Protein AF-A0A918PVJ3-F1 (afdb_monomer_lite)

Sequence (514 aa):
MATSGGFSNPCPDQPMTHAAVVALRDAGLLREECTYVVSDWTQGTTLPGPNLVELHAVAGNRLSMEAKVTTPSDQVAWVGQYDIDQGAVGTMQELRDNLGNVVRDAGDGVSVGAFPWGAANFTNNRITDSALTGWPAMTGTVNNNLIDRAAVDLSGAWTEFSGNVIQAAAAASAGPTVTLAGGSGARSFTGNTVRDGAGYRDNAGGTGTRTITDNEIVDGFFIDIQATTSGAIVFDGNRFHGAAVGTSLANSGPGARTIIRSIIQSANNSGFSGLGFSSGAAVTFTGAIFQGGRVQQGGPATLATLSITNSIIGCVINQPSTATGGSVGISGSHLYATNTAITQNGPGGISISNSLVGANIANSIGTARTLAIVASTIGVGQISQNRSASAGTGTDTIQNTRTEGGAVALVLAGTVDPGMNQLIMDRCNLSSGHTVSLTDPAGATILQRTEINSGATVTGTGTGAVINCRFSAGCTVALGSFSHTSLVIEGAFNKGLTASNTNRLCNKGFDDTI

Structure (mmCIF, N/CA/C/O backbone):
data_AF-A0A918PVJ3-F1
#
_entry.id   AF-A0A918PVJ3-F1
#
loop_
_atom_site.group_PDB
_atom_site.id
_atom_site.type_symbol
_atom_site.label_atom_id
_atom_site.label_alt_id
_atom_site.label_comp_id
_atom_site.label_asym_id
_atom_site.label_entity_id
_atom_site.label_seq_id
_atom_site.pdbx_PDB_ins_code
_atom_site.Cartn_x
_atom_site.Cartn_y
_atom_site.Cartn_z
_atom_site.occupancy
_atom_site.B_iso_or_equiv
_atom_site.auth_seq_id
_atom_site.auth_comp_id
_atom_site.auth_asym_id
_atom_site.auth_atom_id
_atom_site.pdbx_PDB_model_num
ATOM 1 N N . MET A 1 1 ? 41.735 -18.477 -77.382 1.00 47.56 1 MET A N 1
ATOM 2 C CA . MET A 1 1 ? 41.895 -19.044 -76.025 1.00 47.56 1 MET A CA 1
ATOM 3 C C . MET A 1 1 ? 40.843 -18.394 -75.150 1.00 47.56 1 MET A C 1
ATOM 5 O O . MET A 1 1 ? 40.812 -17.172 -75.124 1.00 47.56 1 MET A O 1
ATOM 9 N N . ALA A 1 2 ? 39.967 -19.158 -74.498 1.00 48.66 2 ALA A N 1
ATOM 10 C CA . ALA A 1 2 ? 39.096 -18.593 -73.470 1.00 48.66 2 ALA A CA 1
ATOM 11 C C . ALA A 1 2 ? 39.915 -18.499 -72.178 1.00 48.66 2 ALA A C 1
ATOM 13 O O . ALA A 1 2 ? 40.255 -19.522 -71.588 1.00 48.66 2 ALA A O 1
ATOM 14 N N . THR A 1 3 ? 40.298 -17.289 -71.776 1.00 50.44 3 THR A N 1
ATOM 15 C CA . THR A 1 3 ? 40.972 -17.066 -70.495 1.00 50.44 3 THR A CA 1
ATOM 16 C C . THR A 1 3 ? 39.952 -17.231 -69.378 1.00 50.44 3 THR A C 1
ATOM 18 O O . THR A 1 3 ? 39.259 -16.278 -69.027 1.00 50.44 3 THR A O 1
ATOM 21 N N . SER A 1 4 ? 39.869 -18.434 -68.807 1.00 53.75 4 SER A N 1
ATOM 22 C CA . SER A 1 4 ? 39.092 -18.739 -67.599 1.00 53.75 4 SER A CA 1
ATOM 23 C C . SER A 1 4 ? 39.748 -18.142 -66.345 1.00 53.75 4 SER A C 1
ATOM 25 O O . SER A 1 4 ? 39.983 -18.834 -65.355 1.00 53.75 4 SER A O 1
ATOM 27 N N . GLY A 1 5 ? 40.084 -16.851 -66.406 1.00 49.53 5 GLY A N 1
ATOM 28 C CA . GLY A 1 5 ? 40.411 -16.052 -65.238 1.00 49.53 5 GLY A CA 1
ATOM 29 C C . GLY A 1 5 ? 39.131 -15.882 -64.439 1.00 49.53 5 GLY A C 1
ATOM 30 O O . GLY A 1 5 ? 38.302 -15.038 -64.772 1.00 49.53 5 GLY A O 1
ATOM 31 N N . GLY A 1 6 ? 38.952 -16.729 -63.426 1.00 54.16 6 GLY A N 1
ATOM 32 C CA . GLY A 1 6 ? 37.861 -16.628 -62.466 1.00 54.16 6 GLY A CA 1
ATOM 33 C C . GLY A 1 6 ? 38.056 -15.403 -61.583 1.00 54.16 6 GLY A C 1
ATOM 34 O O . GLY A 1 6 ? 38.466 -15.532 -60.435 1.00 54.16 6 GLY A O 1
ATOM 35 N N . PHE A 1 7 ? 37.801 -14.217 -62.134 1.00 54.94 7 PHE A N 1
ATOM 36 C CA . PHE A 1 7 ? 37.770 -12.974 -61.380 1.00 54.94 7 PHE A CA 1
ATOM 37 C C . PHE A 1 7 ? 36.564 -13.017 -60.441 1.00 54.94 7 PHE A C 1
ATOM 39 O O . PHE A 1 7 ? 35.450 -12.653 -60.819 1.00 54.94 7 PHE A O 1
ATOM 46 N N . SER A 1 8 ? 36.793 -13.484 -59.214 1.00 59.34 8 SER A N 1
ATOM 47 C CA . SER A 1 8 ? 35.873 -13.324 -58.093 1.00 59.34 8 SER A CA 1
ATOM 48 C C . SER A 1 8 ? 35.725 -11.830 -57.810 1.00 59.34 8 SER A C 1
ATOM 50 O O . SER A 1 8 ? 36.502 -11.253 -57.050 1.00 59.34 8 SER A O 1
ATOM 52 N N . ASN A 1 9 ? 34.778 -11.196 -58.499 1.00 68.31 9 ASN A N 1
ATOM 53 C CA . ASN A 1 9 ? 34.458 -9.784 -58.350 1.00 68.31 9 ASN A CA 1
ATOM 54 C C . ASN A 1 9 ? 34.084 -9.544 -56.873 1.00 68.31 9 ASN A C 1
ATOM 56 O O . ASN A 1 9 ? 33.091 -10.125 -56.431 1.00 68.31 9 ASN A O 1
ATOM 60 N N . PRO A 1 10 ? 34.869 -8.793 -56.082 1.00 80.31 10 PRO A N 1
ATOM 61 C CA . PRO A 1 10 ? 34.687 -8.738 -54.632 1.00 80.31 10 PRO A CA 1
ATOM 62 C C . PRO A 1 10 ? 33.363 -8.065 -54.238 1.00 80.31 10 PRO A C 1
ATOM 64 O O . PRO A 1 10 ? 32.716 -7.410 -55.063 1.00 80.31 10 PRO A O 1
ATOM 67 N N . CYS A 1 11 ? 32.952 -8.232 -52.977 1.00 89.88 11 CYS A N 1
ATOM 68 C CA . CYS A 1 11 ? 31.910 -7.387 -52.386 1.00 89.88 11 CYS A CA 1
ATOM 69 C C . CYS A 1 11 ? 32.391 -5.920 -52.314 1.00 89.88 11 CYS A C 1
ATOM 71 O O . CYS A 1 11 ? 33.602 -5.690 -52.283 1.00 89.88 11 CYS A O 1
ATOM 73 N N . PRO A 1 12 ? 31.478 -4.931 -52.283 1.00 88.62 12 PRO A N 1
ATOM 74 C CA . PRO A 1 12 ? 31.839 -3.526 -52.087 1.00 88.62 12 PRO A CA 1
ATOM 75 C C . PRO A 1 12 ? 32.559 -3.277 -50.753 1.00 88.62 12 PRO A C 1
ATOM 77 O O . PRO A 1 12 ? 32.285 -3.959 -49.764 1.00 88.62 12 PRO A O 1
ATOM 80 N N . ASP A 1 13 ? 33.428 -2.265 -50.721 1.00 86.00 13 ASP A N 1
ATOM 81 C CA . ASP A 1 13 ? 34.108 -1.818 -49.500 1.00 86.00 13 ASP A CA 1
ATOM 82 C C . ASP A 1 13 ? 33.109 -1.288 -48.447 1.00 86.00 13 ASP A C 1
ATOM 84 O O . ASP A 1 13 ? 32.047 -0.758 -48.782 1.00 86.00 13 ASP A O 1
ATOM 88 N N . GLN A 1 14 ? 33.452 -1.422 -47.162 1.00 86.75 14 GLN A N 1
ATOM 89 C CA . GLN A 1 14 ? 32.601 -1.078 -46.012 1.00 86.75 14 GLN A CA 1
ATOM 90 C C . GLN A 1 14 ? 33.382 -0.284 -44.944 1.00 86.75 14 GLN A C 1
ATOM 92 O O . GLN A 1 14 ? 34.602 -0.450 -44.851 1.00 86.75 14 GLN A O 1
ATOM 97 N N . PRO A 1 15 ? 32.708 0.494 -44.069 1.00 93.19 15 PRO A N 1
ATOM 98 C CA . PRO A 1 15 ? 31.275 0.827 -44.069 1.00 93.19 15 PRO A CA 1
ATOM 99 C C . PRO A 1 15 ? 30.930 1.953 -45.063 1.00 93.19 15 PRO A C 1
ATOM 101 O O . PRO A 1 15 ? 31.822 2.579 -45.633 1.00 93.19 15 PRO A O 1
ATOM 104 N N . MET A 1 16 ? 29.636 2.216 -45.278 1.00 94.31 16 MET A N 1
ATOM 105 C CA . MET A 1 16 ? 29.158 3.236 -46.224 1.00 94.31 16 MET A CA 1
ATOM 106 C C . MET A 1 16 ? 27.926 4.006 -45.713 1.00 94.31 16 MET A C 1
ATOM 108 O O . MET A 1 16 ? 27.322 3.646 -44.705 1.00 94.31 16 MET A O 1
ATOM 112 N N . THR A 1 17 ? 27.567 5.093 -46.401 1.00 95.00 17 THR A N 1
ATOM 113 C CA . THR A 1 17 ? 26.410 5.938 -46.062 1.00 95.00 17 THR A CA 1
ATOM 114 C C . THR A 1 17 ? 25.107 5.407 -46.654 1.00 95.00 17 THR A C 1
ATOM 116 O O . THR A 1 17 ? 25.103 4.751 -47.701 1.00 95.00 17 THR A O 1
ATOM 119 N N . HIS A 1 18 ? 23.985 5.765 -46.025 1.00 94.44 18 HIS A N 1
ATOM 120 C CA . HIS A 1 18 ? 22.623 5.432 -46.467 1.00 94.44 18 HIS A CA 1
ATOM 121 C C . HIS A 1 18 ? 22.395 5.632 -47.980 1.00 94.44 18 HIS A C 1
ATOM 123 O O . HIS A 1 18 ? 22.065 4.687 -48.701 1.00 94.44 18 HIS A O 1
ATOM 129 N N . ALA A 1 19 ? 22.669 6.836 -48.495 1.00 95.12 19 ALA A N 1
ATOM 130 C CA . ALA A 1 19 ? 22.424 7.178 -49.899 1.00 95.12 19 ALA A CA 1
ATOM 131 C C . ALA A 1 19 ? 23.274 6.367 -50.902 1.00 95.12 19 ALA A C 1
ATOM 133 O O . ALA A 1 19 ? 22.859 6.178 -52.047 1.00 95.12 19 ALA A O 1
ATOM 134 N N . ALA A 1 20 ? 24.444 5.861 -50.491 1.00 95.75 20 ALA A N 1
ATOM 135 C CA . ALA A 1 20 ? 25.276 5.000 -51.333 1.00 95.75 20 ALA A CA 1
ATOM 136 C C . ALA A 1 20 ? 24.673 3.591 -51.478 1.00 95.75 20 ALA A C 1
ATOM 138 O O . ALA A 1 20 ? 24.651 3.042 -52.581 1.00 95.75 20 ALA A O 1
ATOM 139 N N . VAL A 1 21 ? 24.113 3.040 -50.392 1.00 96.56 21 VAL A N 1
ATOM 140 C CA . VAL A 1 21 ? 23.379 1.762 -50.409 1.00 96.56 21 VAL A CA 1
ATOM 141 C C . VAL A 1 21 ? 22.148 1.859 -51.321 1.00 96.56 21 VAL A C 1
ATOM 143 O O . VAL A 1 21 ? 21.906 0.963 -52.133 1.00 96.56 21 VAL A O 1
ATOM 146 N N . VAL A 1 22 ? 21.409 2.972 -51.250 1.00 95.94 22 VAL A N 1
ATOM 147 C CA . VAL A 1 22 ? 20.231 3.225 -52.100 1.00 95.94 22 VAL A CA 1
ATOM 148 C C . VAL A 1 22 ? 20.607 3.349 -53.582 1.00 95.94 22 VAL A C 1
ATOM 150 O O . VAL A 1 22 ? 19.980 2.710 -54.423 1.00 95.94 22 VAL A O 1
ATOM 153 N N . ALA A 1 23 ? 21.672 4.077 -53.934 1.00 95.94 23 ALA A N 1
ATOM 154 C CA . ALA A 1 23 ? 22.094 4.198 -55.334 1.00 95.94 23 ALA A CA 1
ATOM 155 C C . ALA A 1 23 ? 22.509 2.847 -55.963 1.00 95.94 23 ALA A C 1
ATOM 157 O O . ALA A 1 23 ? 22.231 2.603 -57.139 1.00 95.94 23 ALA A O 1
ATOM 158 N N . LEU A 1 24 ? 23.129 1.947 -55.185 1.00 96.50 24 LEU A N 1
ATOM 159 C CA . LEU A 1 24 ? 23.439 0.577 -55.622 1.00 96.50 24 LEU A CA 1
ATOM 160 C C . LEU A 1 24 ? 22.172 -0.262 -55.847 1.00 96.50 24 LEU A C 1
ATOM 162 O O . LEU A 1 24 ? 22.101 -1.022 -56.815 1.00 96.50 24 LEU A O 1
ATOM 166 N N . ARG A 1 25 ? 21.169 -0.107 -54.975 1.00 96.69 25 ARG A N 1
ATOM 167 C CA . ARG A 1 25 ? 19.861 -0.763 -55.085 1.00 96.69 25 ARG A CA 1
ATOM 168 C C . ARG A 1 25 ? 19.100 -0.321 -56.329 1.00 96.69 25 ARG A C 1
ATOM 170 O O . ARG A 1 25 ? 18.636 -1.165 -57.093 1.00 96.69 25 ARG A O 1
ATOM 177 N N . ASP A 1 26 ? 18.992 0.983 -56.541 1.00 94.38 26 ASP A N 1
ATOM 178 C CA . ASP A 1 26 ? 18.136 1.560 -57.579 1.00 94.38 26 ASP A CA 1
ATOM 179 C C . ASP A 1 26 ? 18.730 1.362 -58.989 1.00 94.38 26 ASP A C 1
ATOM 181 O O . ASP A 1 26 ? 17.994 1.256 -59.970 1.00 94.38 26 ASP A O 1
ATOM 185 N N . ALA A 1 27 ? 20.057 1.204 -59.090 1.00 95.50 27 ALA A N 1
ATOM 186 C CA . ALA A 1 27 ? 20.744 0.746 -60.300 1.00 95.50 27 ALA A CA 1
ATOM 187 C C . ALA A 1 27 ? 20.643 -0.780 -60.545 1.00 95.50 27 ALA A C 1
ATOM 189 O O . ALA A 1 27 ? 21.038 -1.249 -61.613 1.00 95.50 27 ALA A O 1
ATOM 190 N N . GLY A 1 28 ? 20.134 -1.559 -59.581 1.00 92.88 28 GLY A N 1
ATOM 191 C CA . GLY A 1 28 ? 19.993 -3.016 -59.672 1.00 92.88 28 GLY A CA 1
ATOM 192 C C . GLY A 1 28 ? 21.291 -3.806 -59.458 1.00 92.88 28 GLY A C 1
ATOM 193 O O . GLY A 1 28 ? 21.469 -4.849 -60.086 1.00 92.88 28 GLY A O 1
ATOM 194 N N . LEU A 1 29 ? 22.210 -3.303 -58.621 1.00 95.56 29 LEU A N 1
ATOM 195 C CA . LEU A 1 29 ? 23.592 -3.793 -58.488 1.00 95.56 29 LEU A CA 1
ATOM 196 C C . LEU A 1 29 ? 23.938 -4.415 -57.115 1.00 95.56 29 LEU A C 1
ATOM 198 O O . LEU A 1 29 ? 25.117 -4.654 -56.837 1.00 95.56 29 LEU A O 1
ATOM 202 N N . LEU A 1 30 ? 22.952 -4.684 -56.250 1.00 96.19 30 LEU A N 1
ATOM 203 C CA . LEU A 1 30 ? 23.172 -5.423 -54.995 1.00 96.19 30 LEU A CA 1
ATOM 204 C C . LEU A 1 30 ? 23.485 -6.907 -55.249 1.00 96.19 30 LEU A C 1
ATOM 206 O O . LEU A 1 30 ? 23.216 -7.439 -56.329 1.00 96.19 30 LEU A O 1
ATOM 210 N N . ARG A 1 31 ? 24.028 -7.593 -54.236 1.00 95.62 31 ARG A N 1
ATOM 211 C CA . ARG A 1 31 ? 24.326 -9.029 -54.294 1.00 95.62 31 ARG A CA 1
ATOM 212 C C . ARG A 1 31 ? 23.986 -9.754 -53.001 1.00 95.62 31 ARG A C 1
ATOM 214 O O . ARG A 1 31 ? 24.263 -9.254 -51.915 1.00 95.62 31 ARG A O 1
ATOM 221 N N . GLU A 1 32 ? 23.416 -10.944 -53.142 1.00 95.31 32 GLU A N 1
ATOM 222 C CA . GLU A 1 32 ? 22.841 -11.735 -52.048 1.00 95.31 32 GLU A CA 1
ATOM 223 C C . GLU A 1 32 ? 23.915 -12.407 -51.169 1.00 95.31 32 GLU A C 1
ATOM 225 O O . GLU A 1 32 ? 23.662 -12.690 -50.002 1.00 95.31 32 GLU A O 1
ATOM 230 N N . GLU A 1 33 ? 25.139 -12.601 -51.680 1.00 93.06 33 GLU A N 1
ATOM 231 C CA . GLU A 1 33 ? 26.275 -13.119 -50.906 1.00 93.06 33 GLU A CA 1
ATOM 232 C C . GLU A 1 33 ? 27.005 -12.064 -50.047 1.00 93.06 33 GLU A C 1
ATOM 234 O O . GLU A 1 33 ? 27.923 -12.415 -49.305 1.00 93.06 33 GLU A O 1
ATOM 239 N N . CYS A 1 34 ? 26.623 -10.783 -50.140 1.00 94.19 34 CYS A N 1
ATOM 240 C CA . CYS A 1 34 ? 27.297 -9.672 -49.464 1.00 94.19 34 CYS A CA 1
ATOM 241 C C . CYS A 1 34 ? 26.453 -9.064 -48.326 1.00 94.19 34 CYS A C 1
ATOM 243 O O . CYS A 1 34 ? 25.242 -8.866 -48.437 1.00 94.19 34 CYS A O 1
ATOM 245 N N . THR A 1 35 ? 27.131 -8.688 -47.242 1.00 95.19 35 THR A N 1
ATOM 246 C CA . THR A 1 35 ? 26.600 -7.802 -46.192 1.00 95.19 35 THR A CA 1
ATOM 247 C C . THR A 1 35 ? 26.730 -6.333 -46.618 1.00 95.19 35 THR A C 1
ATOM 249 O O . THR A 1 35 ? 27.601 -5.988 -47.420 1.00 95.19 35 THR A O 1
ATOM 252 N N . TYR A 1 36 ? 25.907 -5.456 -46.045 1.00 96.69 36 TYR A N 1
ATOM 253 C CA . TYR A 1 36 ? 25.976 -3.999 -46.181 1.00 96.69 36 TYR A CA 1
ATOM 254 C C . TYR A 1 36 ? 25.929 -3.359 -44.786 1.00 96.69 36 TYR A C 1
ATOM 256 O O . TYR A 1 36 ? 25.149 -3.795 -43.941 1.00 96.69 36 TYR A O 1
ATOM 264 N N . VAL A 1 37 ? 26.766 -2.348 -44.528 1.00 97.06 37 VAL A N 1
ATOM 265 C CA . VAL A 1 37 ? 26.865 -1.682 -43.214 1.00 97.06 37 VAL A CA 1
ATOM 266 C C . VAL A 1 37 ? 26.691 -0.175 -43.378 1.00 97.06 37 VAL A C 1
ATOM 268 O O . VAL A 1 37 ? 27.516 0.475 -44.025 1.00 97.06 37 VAL A O 1
ATOM 271 N N . VAL A 1 38 ? 25.625 0.354 -42.774 1.00 94.25 38 VAL A N 1
ATOM 272 C CA . VAL A 1 38 ? 25.288 1.786 -42.708 1.00 94.25 38 VAL A CA 1
ATOM 273 C C . VAL A 1 38 ? 25.928 2.388 -41.455 1.00 94.25 38 VAL A C 1
ATOM 275 O O . VAL A 1 38 ? 25.823 1.791 -40.384 1.00 94.25 38 VAL A O 1
ATOM 278 N N . SER A 1 39 ? 26.592 3.545 -41.568 1.00 93.75 39 SER A N 1
ATOM 279 C CA . SER A 1 39 ? 27.353 4.162 -40.458 1.00 93.75 39 SER A CA 1
ATOM 280 C C . SER A 1 39 ? 26.866 5.538 -39.981 1.00 93.75 39 SER A C 1
ATOM 282 O O . SER A 1 39 ? 27.486 6.131 -39.100 1.00 93.75 39 SER A O 1
ATOM 284 N N . ASP A 1 40 ? 25.803 6.079 -40.576 1.00 90.19 40 ASP A N 1
ATOM 285 C CA . ASP A 1 40 ? 25.262 7.422 -40.325 1.00 90.19 40 ASP A CA 1
ATOM 286 C C . ASP A 1 40 ? 23.929 7.438 -39.533 1.00 90.19 40 ASP A C 1
ATOM 288 O O . ASP A 1 40 ? 23.257 8.467 -39.457 1.00 90.19 40 ASP A O 1
ATOM 292 N N . TRP A 1 41 ? 23.561 6.328 -38.875 1.00 88.69 41 TRP A N 1
ATOM 293 C CA . TRP A 1 41 ? 22.305 6.198 -38.117 1.00 88.69 41 TRP A CA 1
ATOM 294 C C . TRP A 1 41 ? 22.391 6.688 -36.649 1.00 88.69 41 TRP A C 1
ATOM 296 O O . TRP A 1 41 ? 23.350 6.421 -35.915 1.00 88.69 41 TRP A O 1
ATOM 306 N N . THR A 1 42 ? 21.350 7.400 -36.194 1.00 86.50 42 THR A N 1
ATOM 307 C CA . THR A 1 42 ? 21.169 7.910 -34.815 1.00 86.50 42 THR A CA 1
ATOM 308 C C . THR A 1 42 ? 19.682 8.008 -34.454 1.00 86.50 42 THR A C 1
ATOM 310 O O . THR A 1 42 ? 18.861 8.246 -35.338 1.00 86.50 42 THR A O 1
ATOM 313 N N . GLN A 1 43 ? 19.320 7.838 -33.172 1.00 78.94 43 GLN A N 1
ATOM 314 C CA . GLN A 1 43 ? 17.917 7.878 -32.725 1.00 78.94 43 GLN A CA 1
ATOM 315 C C . GLN A 1 43 ? 17.786 8.209 -31.222 1.00 78.94 43 GLN A C 1
ATOM 317 O O . GLN A 1 43 ? 18.556 7.714 -30.403 1.00 78.94 43 GLN A O 1
ATOM 322 N N . GLY A 1 44 ? 16.788 9.016 -30.841 1.00 74.50 44 GLY A N 1
ATOM 323 C CA . GLY A 1 44 ? 16.497 9.345 -29.434 1.00 74.50 44 GLY A CA 1
ATOM 324 C C . GLY A 1 44 ? 17.521 10.260 -28.741 1.00 74.50 44 GLY A C 1
ATOM 325 O O . GLY A 1 44 ? 18.422 10.812 -29.371 1.00 74.50 44 GLY A O 1
ATOM 326 N N . THR A 1 45 ? 17.374 10.448 -27.424 1.00 63.66 45 THR A N 1
ATOM 327 C CA . THR A 1 45 ? 18.281 11.288 -26.611 1.00 63.66 45 THR A CA 1
ATOM 328 C C . THR A 1 45 ? 19.417 10.507 -25.949 1.00 63.66 45 THR A C 1
ATOM 330 O O . THR A 1 45 ? 20.318 11.126 -25.382 1.00 63.66 45 THR A O 1
ATOM 333 N N . THR A 1 46 ? 19.402 9.171 -26.016 1.00 56.25 46 THR A N 1
ATOM 334 C CA . THR A 1 46 ? 20.337 8.300 -25.276 1.00 56.25 46 THR A CA 1
ATOM 335 C C . THR A 1 46 ? 20.987 7.180 -26.090 1.00 56.25 46 THR A C 1
ATOM 337 O O . THR A 1 46 ? 21.757 6.414 -25.521 1.00 56.25 46 THR A O 1
ATOM 340 N N . LEU A 1 47 ? 20.799 7.143 -27.416 1.00 69.44 47 LEU A N 1
ATOM 341 C CA . LEU A 1 47 ? 21.746 6.495 -28.340 1.00 69.44 47 LEU A CA 1
ATOM 342 C C . LEU A 1 47 ? 22.569 7.543 -29.116 1.00 69.44 47 LEU A C 1
ATOM 344 O O . LEU A 1 47 ? 22.428 7.659 -30.342 1.00 69.44 47 LEU A O 1
ATOM 348 N N . PRO A 1 48 ? 23.427 8.338 -28.436 1.00 65.31 48 PRO A N 1
ATOM 349 C CA . PRO A 1 48 ? 24.348 9.236 -29.117 1.00 65.31 48 PRO A CA 1
ATOM 350 C C . PRO A 1 48 ? 25.331 8.402 -29.949 1.00 65.31 48 PRO A C 1
ATOM 352 O O . PRO A 1 48 ? 26.125 7.635 -29.411 1.00 65.31 48 PRO A O 1
ATOM 355 N N . GLY A 1 49 ? 25.235 8.532 -31.272 1.00 66.75 49 GLY A N 1
ATOM 356 C CA . GLY A 1 49 ? 26.031 7.753 -32.220 1.00 66.75 49 GLY A CA 1
ATOM 357 C C . GLY A 1 49 ? 27.505 8.183 -32.329 1.00 66.75 49 GLY A C 1
ATOM 358 O O . GLY A 1 49 ? 27.990 8.985 -31.528 1.00 66.75 49 GLY A O 1
ATOM 359 N N . PRO A 1 50 ? 28.229 7.688 -33.351 1.00 69.12 50 PRO A N 1
ATOM 360 C CA . PRO A 1 50 ? 27.714 6.973 -34.524 1.00 69.12 50 PRO A CA 1
ATOM 361 C C . PRO A 1 50 ? 27.337 5.518 -34.223 1.00 69.12 50 PRO A C 1
ATOM 363 O O . PRO A 1 50 ? 28.141 4.764 -33.683 1.00 69.12 50 PRO A O 1
ATOM 366 N N . ASN A 1 51 ? 26.123 5.120 -34.602 1.00 84.94 51 ASN A N 1
ATOM 367 C CA . ASN A 1 51 ? 25.674 3.730 -34.537 1.00 84.94 51 ASN A CA 1
ATOM 368 C C . ASN A 1 51 ? 25.838 3.081 -35.922 1.00 84.94 51 ASN A C 1
ATOM 370 O O . ASN A 1 51 ? 25.668 3.749 -36.944 1.00 84.94 51 ASN A O 1
ATOM 374 N N . LEU A 1 52 ? 26.137 1.784 -35.956 1.00 93.25 52 LEU A N 1
ATOM 375 C CA . LEU A 1 52 ? 26.254 0.993 -37.180 1.00 93.25 52 LEU A CA 1
ATOM 376 C C . LEU A 1 52 ? 25.064 0.036 -37.302 1.00 93.25 52 LEU A C 1
ATOM 378 O O . LEU A 1 52 ? 24.675 -0.599 -36.319 1.00 93.25 52 LEU A O 1
ATOM 382 N N . VAL A 1 53 ? 24.523 -0.108 -38.512 1.00 93.81 53 VAL A N 1
ATOM 383 C CA . VAL A 1 53 ? 23.430 -1.049 -38.807 1.00 93.81 53 VAL A CA 1
ATOM 384 C C . VAL A 1 53 ? 23.858 -1.997 -39.926 1.00 93.81 53 VAL A C 1
ATOM 386 O O . VAL A 1 53 ? 24.235 -1.557 -41.013 1.00 93.81 53 VAL A O 1
ATOM 389 N N . GLU A 1 54 ? 23.828 -3.300 -39.645 1.00 97.12 54 GLU A N 1
ATOM 390 C CA . GLU A 1 54 ? 24.220 -4.374 -40.566 1.00 97.12 54 GLU A CA 1
ATOM 391 C C . GLU A 1 54 ? 22.974 -4.995 -41.226 1.00 97.12 54 GLU A C 1
ATOM 393 O O . GLU A 1 54 ? 22.037 -5.403 -40.535 1.00 97.12 54 GLU A O 1
ATOM 398 N N . LEU A 1 55 ? 22.983 -5.074 -42.562 1.00 96.06 55 LEU A N 1
ATOM 399 C CA . LEU A 1 55 ? 21.885 -5.550 -43.411 1.00 96.06 55 LEU A CA 1
ATOM 400 C C . LEU A 1 55 ? 22.371 -6.546 -44.479 1.00 96.06 55 LEU A C 1
ATOM 402 O O . LEU A 1 55 ? 23.527 -6.522 -44.907 1.00 96.06 55 LEU A O 1
ATOM 406 N N . HIS A 1 56 ? 21.451 -7.375 -44.977 1.00 96.56 56 HIS A N 1
ATOM 407 C CA . HIS A 1 56 ? 21.689 -8.344 -46.055 1.00 96.56 56 HIS A CA 1
ATOM 408 C C . HIS A 1 56 ? 20.758 -8.095 -47.254 1.00 96.56 56 HIS A C 1
ATOM 410 O O . HIS A 1 56 ? 19.610 -7.673 -47.078 1.00 96.56 56 HIS A O 1
ATOM 416 N N . ALA A 1 57 ? 21.237 -8.362 -48.474 1.00 96.00 57 ALA A N 1
ATOM 417 C CA . ALA A 1 57 ? 20.446 -8.227 -49.700 1.00 96.00 57 ALA A CA 1
ATOM 418 C C . ALA A 1 57 ? 19.679 -9.509 -50.062 1.00 96.00 57 ALA A C 1
ATOM 420 O O . ALA A 1 57 ? 20.105 -10.619 -49.762 1.00 96.00 57 ALA A O 1
ATOM 421 N N . VAL A 1 58 ? 18.528 -9.331 -50.717 1.00 96.69 58 VAL A N 1
ATOM 422 C CA . VAL A 1 58 ? 17.557 -10.395 -51.061 1.00 96.69 58 VAL A CA 1
ATOM 423 C C . VAL A 1 58 ? 17.002 -10.262 -52.494 1.00 96.69 58 VAL A C 1
ATOM 425 O O . VAL A 1 58 ? 15.951 -10.821 -52.822 1.00 96.69 58 VAL A O 1
ATOM 428 N N . ALA A 1 59 ? 17.634 -9.404 -53.297 1.00 95.50 59 ALA A N 1
ATOM 429 C CA . ALA A 1 59 ? 17.626 -9.317 -54.761 1.00 95.50 59 ALA A CA 1
ATOM 430 C C . ALA A 1 59 ? 18.613 -8.204 -55.170 1.00 95.50 59 ALA A C 1
ATOM 432 O O . ALA A 1 59 ? 18.951 -7.351 -54.345 1.00 95.50 59 ALA A O 1
ATOM 433 N N . GLY A 1 60 ? 18.978 -8.113 -56.454 1.00 94.75 60 GLY A N 1
ATOM 434 C CA . GLY A 1 60 ? 19.822 -7.024 -56.983 1.00 94.75 60 GLY A CA 1
ATOM 435 C C . GLY A 1 60 ? 19.304 -5.598 -56.719 1.00 94.75 60 GLY A C 1
ATOM 436 O O . GLY A 1 60 ? 20.075 -4.645 -56.772 1.00 94.75 60 GLY A O 1
ATOM 437 N N . ASN A 1 61 ? 18.020 -5.444 -56.381 1.00 94.62 61 ASN A N 1
ATOM 438 C CA . ASN A 1 61 ? 17.378 -4.184 -56.005 1.00 94.62 61 ASN A CA 1
ATOM 439 C C . ASN A 1 61 ? 16.570 -4.260 -54.684 1.00 94.62 61 ASN A C 1
ATOM 441 O O . ASN A 1 61 ? 15.594 -3.527 -54.531 1.00 94.62 61 ASN A O 1
ATOM 445 N N . ARG A 1 62 ? 16.929 -5.132 -53.720 1.00 95.44 62 ARG A N 1
ATOM 446 C CA . ARG A 1 62 ? 16.165 -5.293 -52.459 1.00 95.44 62 ARG A CA 1
ATOM 447 C C . ARG A 1 62 ? 17.001 -5.766 -51.255 1.00 95.44 62 ARG A C 1
ATOM 449 O O . ARG A 1 62 ? 17.891 -6.599 -51.407 1.00 95.44 62 ARG A O 1
ATOM 456 N N . LEU A 1 63 ? 16.650 -5.294 -50.053 1.00 96.56 63 LEU A N 1
ATOM 457 C CA . LEU A 1 63 ? 17.296 -5.591 -48.758 1.00 96.56 63 LEU A CA 1
ATOM 458 C C . LEU A 1 63 ? 16.328 -6.265 -47.758 1.00 96.56 63 LEU A C 1
ATOM 460 O O . LEU A 1 63 ? 15.119 -6.289 -47.990 1.00 96.56 63 LEU A O 1
ATOM 464 N N . SER A 1 64 ? 16.871 -6.830 -46.674 1.00 95.94 64 SER A N 1
ATOM 465 C CA . SER A 1 64 ? 16.129 -7.368 -45.516 1.00 95.94 64 SER A CA 1
ATOM 466 C C . SER A 1 64 ? 15.748 -6.280 -44.493 1.00 95.94 64 SER A C 1
ATOM 468 O O . SER A 1 64 ? 16.348 -5.208 -44.488 1.00 95.94 64 SER A O 1
ATOM 470 N N . MET A 1 65 ? 14.780 -6.582 -43.614 1.00 92.25 65 MET A N 1
ATOM 471 C CA . MET A 1 65 ? 14.346 -5.730 -42.485 1.00 92.25 65 MET A CA 1
ATOM 472 C C . MET A 1 65 ? 14.818 -6.222 -41.104 1.00 92.25 65 MET A C 1
ATOM 474 O O . MET A 1 65 ? 14.748 -5.472 -40.131 1.00 92.25 65 MET A O 1
ATOM 478 N N . GLU A 1 66 ? 15.271 -7.476 -40.982 1.00 96.62 66 GLU A N 1
ATOM 479 C CA . GLU A 1 66 ? 15.964 -7.918 -39.765 1.00 96.62 66 GLU A CA 1
ATOM 480 C C . GLU A 1 66 ? 17.358 -7.293 -39.743 1.00 96.62 66 GLU A C 1
ATOM 482 O O . GLU A 1 66 ? 18.120 -7.440 -40.703 1.00 96.62 66 GLU A O 1
ATOM 487 N N . ALA A 1 67 ? 17.679 -6.603 -38.651 1.00 95.56 67 ALA A N 1
ATOM 488 C CA . ALA A 1 67 ? 18.907 -5.842 -38.516 1.00 95.56 67 ALA A CA 1
ATOM 489 C C . ALA A 1 67 ? 19.649 -6.170 -37.224 1.00 95.56 67 ALA A C 1
ATOM 491 O O . ALA A 1 67 ? 19.066 -6.456 -36.174 1.00 95.56 67 ALA A O 1
ATOM 492 N N . LYS A 1 68 ? 20.972 -6.068 -37.324 1.00 95.12 68 LYS A N 1
ATOM 493 C CA . LYS A 1 68 ? 21.893 -6.087 -36.194 1.00 95.12 68 LYS A CA 1
ATOM 494 C C . LYS A 1 68 ? 22.372 -4.662 -35.938 1.00 95.12 68 LYS A C 1
ATOM 496 O O . LYS A 1 68 ? 22.799 -3.976 -36.870 1.00 95.12 68 LYS A O 1
ATOM 501 N N . VAL A 1 69 ? 22.292 -4.229 -34.685 1.00 93.62 69 VAL A N 1
ATOM 502 C CA . VAL A 1 69 ? 22.456 -2.822 -34.298 1.00 93.62 69 VAL A CA 1
ATOM 503 C C . VAL A 1 69 ? 23.652 -2.660 -33.367 1.00 93.62 69 VAL A C 1
ATOM 505 O O . VAL A 1 69 ? 23.542 -2.905 -32.168 1.00 93.62 69 VAL A O 1
ATOM 508 N N . THR A 1 70 ? 24.800 -2.250 -33.904 1.00 87.69 70 THR A N 1
ATOM 509 C CA . THR A 1 70 ? 26.003 -1.981 -33.102 1.00 87.69 70 THR A CA 1
ATOM 510 C C . THR A 1 70 ? 26.003 -0.511 -32.700 1.00 87.69 70 THR A C 1
ATOM 512 O O . THR A 1 70 ? 26.226 0.370 -33.531 1.00 87.69 70 THR A O 1
ATOM 515 N N . THR A 1 71 ? 25.742 -0.222 -31.430 1.00 87.12 71 THR A N 1
ATOM 516 C CA . THR A 1 71 ? 25.724 1.152 -30.904 1.00 87.12 71 THR A CA 1
ATOM 517 C C . THR A 1 71 ? 27.053 1.466 -30.203 1.00 87.12 71 THR A C 1
ATOM 519 O O . THR A 1 71 ? 27.745 0.545 -29.777 1.00 87.12 71 THR A O 1
ATOM 522 N N . PRO A 1 72 ? 27.443 2.735 -29.983 1.00 77.56 72 PRO A N 1
ATOM 523 C CA . PRO A 1 72 ? 28.539 3.045 -29.058 1.00 77.56 72 PRO A CA 1
ATOM 524 C C . PRO A 1 72 ? 28.274 2.549 -27.626 1.00 77.56 72 PRO A C 1
ATOM 526 O O . PRO A 1 72 ? 29.213 2.419 -26.840 1.00 77.56 72 PRO A O 1
ATOM 529 N N . SER A 1 73 ? 27.007 2.267 -27.301 1.00 70.81 73 SER A N 1
ATOM 530 C CA . SER A 1 73 ? 26.556 1.706 -26.030 1.00 70.81 73 SER A CA 1
ATOM 531 C C . SER A 1 73 ? 26.743 0.182 -25.918 1.00 70.81 73 SER A C 1
ATOM 533 O O . SER A 1 73 ? 26.724 -0.315 -24.794 1.00 70.81 73 SER A O 1
ATOM 535 N N . ASP A 1 74 ? 26.945 -0.564 -27.017 1.00 58.59 74 ASP A N 1
ATOM 536 C CA . ASP A 1 74 ? 27.199 -2.016 -26.975 1.00 58.59 74 ASP A CA 1
ATOM 537 C C . ASP A 1 74 ? 28.011 -2.551 -28.177 1.00 58.59 74 ASP A C 1
ATOM 539 O O . ASP A 1 74 ? 27.734 -2.264 -29.341 1.00 58.59 74 ASP A O 1
ATOM 543 N N . GLN A 1 75 ? 28.998 -3.404 -27.885 1.00 72.25 75 GLN A N 1
ATOM 544 C CA . GLN A 1 75 ? 29.786 -4.135 -28.887 1.00 72.25 75 GLN A CA 1
ATOM 545 C C . GLN A 1 75 ? 29.043 -5.364 -29.441 1.00 72.25 75 GLN A C 1
ATOM 547 O O . GLN A 1 75 ? 29.417 -5.888 -30.491 1.00 72.25 75 GLN A O 1
ATOM 552 N N . VAL A 1 76 ? 28.009 -5.841 -28.742 1.00 80.31 76 VAL A N 1
ATOM 553 C CA . VAL A 1 76 ? 27.075 -6.851 -29.240 1.00 80.31 76 VAL A CA 1
ATOM 554 C C . VAL A 1 76 ? 26.007 -6.150 -30.063 1.00 80.31 76 VAL A C 1
ATOM 556 O O . VAL A 1 76 ? 25.259 -5.322 -29.551 1.00 80.31 76 VAL A O 1
ATOM 559 N N . ALA A 1 77 ? 25.897 -6.520 -31.334 1.00 68.31 77 ALA A N 1
ATOM 560 C CA . ALA A 1 77 ? 24.867 -5.965 -32.190 1.00 68.31 77 ALA A CA 1
ATOM 561 C C . ALA A 1 77 ? 23.477 -6.475 -31.759 1.00 68.31 77 ALA A C 1
ATOM 563 O O . ALA A 1 77 ? 23.206 -7.679 -31.800 1.00 68.31 77 ALA A O 1
ATOM 564 N N . TRP A 1 78 ? 22.607 -5.563 -31.323 1.00 93.62 78 TRP A N 1
ATOM 565 C CA . TRP A 1 78 ? 21.258 -5.876 -30.842 1.00 93.62 78 TRP A CA 1
ATOM 566 C C . TRP A 1 78 ? 20.340 -6.350 -31.972 1.00 93.62 78 TRP A C 1
ATOM 568 O O . TRP A 1 78 ? 20.584 -6.036 -33.137 1.00 93.62 78 TRP A O 1
ATOM 578 N N . VAL A 1 79 ? 19.288 -7.104 -31.640 1.00 93.44 79 VAL A N 1
ATOM 579 C CA . VAL A 1 79 ? 18.390 -7.726 -32.625 1.00 93.44 79 VAL A CA 1
ATOM 580 C C . VAL A 1 79 ? 17.164 -6.842 -32.820 1.00 93.44 79 VAL A C 1
ATOM 582 O O . VAL A 1 79 ? 16.262 -6.798 -31.981 1.00 93.44 79 VAL A O 1
ATOM 585 N N . GLY A 1 80 ? 17.147 -6.112 -33.931 1.00 91.69 80 GLY A N 1
ATOM 586 C CA . GLY A 1 80 ? 16.108 -5.135 -34.216 1.00 91.69 80 GLY A CA 1
ATOM 587 C C . GLY A 1 80 ? 15.404 -5.347 -35.548 1.00 91.69 80 GLY A C 1
ATOM 588 O O . GLY A 1 80 ? 15.855 -6.098 -36.416 1.00 91.69 80 GLY A O 1
ATOM 589 N N . GLN A 1 81 ? 14.284 -4.650 -35.707 1.00 93.50 81 GLN A N 1
ATOM 590 C CA . GLN A 1 81 ? 13.606 -4.495 -36.992 1.00 93.50 81 GLN A CA 1
ATOM 591 C C . GLN A 1 81 ? 13.824 -3.058 -37.476 1.00 93.50 81 GLN A C 1
ATOM 593 O O . GLN A 1 81 ? 13.467 -2.107 -36.777 1.00 93.50 81 GLN A O 1
ATOM 598 N N . TYR A 1 82 ? 14.468 -2.913 -38.635 1.00 93.19 82 TYR A N 1
ATOM 599 C CA . TYR A 1 82 ? 14.945 -1.639 -39.177 1.00 93.19 82 TYR A CA 1
ATOM 600 C C . TYR A 1 82 ? 14.453 -1.451 -40.609 1.00 93.19 82 TYR A C 1
ATOM 602 O O . TYR A 1 82 ? 14.488 -2.379 -41.418 1.00 93.19 82 TYR A O 1
ATOM 610 N N . ASP A 1 83 ? 14.023 -0.233 -40.923 1.00 93.19 83 ASP A N 1
ATOM 611 C CA . ASP A 1 83 ? 13.566 0.152 -42.256 1.00 93.19 83 ASP A CA 1
ATOM 612 C C . ASP A 1 83 ? 14.524 1.195 -42.850 1.00 93.19 83 ASP A C 1
ATOM 614 O O . ASP A 1 83 ? 14.829 2.208 -42.214 1.00 93.19 83 ASP A O 1
ATOM 618 N N . ILE A 1 84 ? 15.020 0.922 -44.063 1.00 94.12 84 ILE A N 1
ATOM 619 C CA . ILE A 1 84 ? 15.995 1.760 -44.772 1.00 94.12 84 ILE A CA 1
ATOM 620 C C . ILE A 1 84 ? 15.342 2.821 -45.670 1.00 94.12 84 ILE A C 1
ATOM 622 O O . ILE A 1 84 ? 15.942 3.871 -45.872 1.00 94.12 84 ILE A O 1
ATOM 626 N N . ASP A 1 85 ? 14.125 2.617 -46.183 1.00 93.31 85 ASP A N 1
ATOM 627 C CA . ASP A 1 85 ? 13.419 3.661 -46.949 1.00 93.31 85 ASP A CA 1
ATOM 628 C C . ASP A 1 85 ? 12.714 4.669 -46.017 1.00 93.31 85 ASP A C 1
ATOM 630 O O . ASP A 1 85 ? 12.272 5.739 -46.449 1.00 93.31 85 ASP A O 1
ATOM 634 N N . GLN A 1 86 ? 12.629 4.356 -44.720 1.00 87.00 86 GLN A N 1
ATOM 635 C CA . GLN A 1 86 ? 11.962 5.174 -43.715 1.00 87.00 86 GLN A CA 1
ATOM 636 C C . GLN A 1 86 ? 12.884 6.235 -43.086 1.00 87.00 86 GLN A C 1
ATOM 638 O O . GLN A 1 86 ? 13.553 6.011 -42.074 1.00 87.00 86 GLN A O 1
ATOM 643 N N . GLY A 1 87 ? 12.843 7.441 -43.655 1.00 83.81 87 GLY A N 1
ATOM 644 C CA . GLY A 1 87 ? 13.567 8.618 -43.163 1.00 83.81 87 GLY A CA 1
ATOM 645 C C . GLY A 1 87 ? 14.891 8.860 -43.893 1.00 83.81 87 GLY A C 1
ATOM 646 O O . GLY A 1 87 ? 15.238 8.156 -44.833 1.00 83.81 87 GLY A O 1
ATOM 647 N N . ALA A 1 88 ? 15.639 9.885 -43.477 1.00 84.44 88 ALA A N 1
ATOM 648 C CA . ALA A 1 88 ? 16.882 10.270 -44.158 1.00 84.44 88 ALA A CA 1
ATOM 649 C C . ALA A 1 88 ? 18.078 9.332 -43.881 1.00 84.44 88 ALA A C 1
ATOM 651 O O . ALA A 1 88 ? 19.066 9.404 -44.603 1.00 84.44 88 ALA A O 1
ATOM 652 N N . VAL A 1 89 ? 18.001 8.501 -42.830 1.00 84.81 89 VAL A N 1
ATOM 653 C CA . VAL A 1 89 ? 19.060 7.568 -42.379 1.00 84.81 89 VAL A CA 1
ATOM 654 C C . VAL A 1 89 ? 18.500 6.244 -41.807 1.00 84.81 89 VAL A C 1
ATOM 656 O O . VAL A 1 89 ? 19.187 5.546 -41.062 1.00 84.81 89 VAL A O 1
ATOM 659 N N . GLY A 1 90 ? 17.246 5.899 -42.127 1.00 88.44 90 GLY A N 1
ATOM 660 C CA . GLY A 1 90 ? 16.533 4.723 -41.596 1.00 88.44 90 GLY A CA 1
ATOM 661 C C . GLY A 1 90 ? 16.089 4.825 -40.124 1.00 88.44 90 GLY A C 1
ATOM 662 O O . GLY A 1 90 ? 16.472 5.753 -39.409 1.00 88.44 90 GLY A O 1
ATOM 663 N N . THR A 1 91 ? 15.259 3.874 -39.672 1.00 93.25 91 THR A N 1
ATOM 664 C CA . THR A 1 91 ? 14.560 3.909 -38.361 1.00 93.25 91 THR A CA 1
ATOM 665 C C . THR A 1 91 ? 14.523 2.536 -37.669 1.00 93.25 91 THR A C 1
ATOM 667 O O . THR A 1 91 ? 14.275 1.529 -38.329 1.00 93.25 91 THR A O 1
ATOM 670 N N . MET A 1 92 ? 14.722 2.488 -36.343 1.00 92.19 92 MET A N 1
ATOM 671 C CA . MET A 1 92 ? 14.664 1.267 -35.515 1.00 92.19 92 MET A CA 1
ATOM 672 C C . MET A 1 92 ? 13.299 1.103 -34.826 1.00 92.19 92 MET A C 1
ATOM 674 O O . MET A 1 92 ? 12.978 1.883 -33.928 1.00 92.19 92 MET A O 1
ATOM 678 N N . GLN A 1 93 ? 12.519 0.093 -35.232 1.00 88.81 93 GLN A N 1
ATOM 679 C CA . GLN A 1 93 ? 11.092 -0.054 -34.887 1.00 88.81 93 GLN A CA 1
ATOM 680 C C . GLN A 1 93 ? 10.803 -0.981 -33.703 1.00 88.81 93 GLN A C 1
ATOM 682 O O . GLN A 1 93 ? 9.842 -0.767 -32.979 1.00 88.81 93 GLN A O 1
ATOM 687 N N . GLU A 1 94 ? 11.598 -2.028 -33.513 1.00 86.31 94 GLU A N 1
ATOM 688 C CA . GLU A 1 94 ? 11.575 -2.891 -32.332 1.00 86.31 94 GLU A CA 1
ATOM 689 C C . GLU A 1 94 ? 13.032 -3.147 -32.001 1.00 86.31 94 GLU A C 1
ATOM 691 O O . GLU A 1 94 ? 13.749 -3.649 -32.863 1.00 86.31 94 GLU A O 1
ATOM 696 N N . LEU A 1 95 ? 13.474 -2.818 -30.789 1.00 88.50 95 LEU A N 1
ATOM 697 C CA . LEU A 1 95 ? 14.816 -3.171 -30.356 1.00 88.50 95 LEU A CA 1
ATOM 698 C C . LEU A 1 95 ? 14.695 -4.183 -29.231 1.00 88.50 95 LEU A C 1
ATOM 700 O O . LEU A 1 95 ? 14.557 -3.839 -28.065 1.00 88.50 95 LEU A O 1
ATOM 704 N N . ARG A 1 96 ? 14.769 -5.466 -29.591 1.00 85.75 96 ARG A N 1
ATOM 705 C CA . ARG A 1 96 ? 15.258 -6.441 -28.623 1.00 85.75 96 ARG A CA 1
ATOM 706 C C . ARG A 1 96 ? 16.755 -6.226 -28.556 1.00 85.75 96 ARG A C 1
ATOM 708 O O . ARG A 1 96 ? 17.537 -6.838 -29.287 1.00 85.75 96 ARG A O 1
ATOM 715 N N . ASP A 1 97 ? 17.147 -5.345 -27.649 1.00 80.94 97 ASP A N 1
ATOM 716 C CA . ASP A 1 97 ? 18.467 -5.497 -27.078 1.00 80.94 97 ASP A CA 1
ATOM 717 C C . ASP A 1 97 ? 18.639 -6.917 -26.501 1.00 80.94 97 ASP A C 1
ATOM 719 O O . ASP A 1 97 ? 17.727 -7.749 -26.389 1.00 80.94 97 ASP A O 1
ATOM 723 N N . ASN A 1 98 ? 19.872 -7.195 -26.132 1.00 64.75 98 ASN A N 1
ATOM 724 C CA . ASN A 1 98 ? 20.271 -8.430 -25.481 1.00 64.75 98 ASN A CA 1
ATOM 725 C C . ASN A 1 98 ? 19.718 -8.606 -24.051 1.00 64.75 98 ASN A C 1
ATOM 727 O O . ASN A 1 98 ? 19.887 -9.685 -23.483 1.00 64.75 98 ASN A O 1
ATOM 731 N N . LEU A 1 99 ? 19.048 -7.610 -23.465 1.00 61.34 99 LEU A N 1
ATOM 732 C CA . LEU A 1 99 ? 18.604 -7.611 -22.068 1.00 61.34 99 LEU A CA 1
ATOM 733 C C . LEU A 1 99 ? 17.223 -8.271 -21.878 1.00 61.34 99 LEU A C 1
ATOM 735 O O . LEU A 1 99 ? 16.682 -8.286 -20.776 1.00 61.34 99 LEU A O 1
ATOM 739 N N . GLY A 1 100 ? 16.639 -8.838 -22.942 1.00 61.28 100 GLY A N 1
ATOM 740 C CA . GLY A 1 100 ? 15.262 -9.349 -22.924 1.00 61.28 100 GLY A CA 1
ATOM 741 C C . GLY A 1 100 ? 14.227 -8.224 -22.960 1.00 61.28 100 GLY A C 1
ATOM 742 O O . GLY A 1 100 ? 13.026 -8.475 -22.815 1.00 61.28 100 GLY A O 1
ATOM 743 N N . ASN A 1 101 ? 14.687 -6.994 -23.199 1.00 54.88 101 ASN A N 1
ATOM 744 C CA . ASN A 1 101 ? 13.878 -5.802 -23.180 1.00 54.88 101 ASN A CA 1
ATOM 745 C C . ASN A 1 101 ? 13.004 -5.764 -24.416 1.00 54.88 101 ASN A C 1
ATOM 747 O O . ASN A 1 101 ? 13.297 -5.122 -25.418 1.00 54.88 101 ASN A O 1
ATOM 751 N N . VAL A 1 102 ? 11.847 -6.398 -24.317 1.00 57.53 102 VAL A N 1
ATOM 752 C CA . VAL A 1 102 ? 10.781 -6.208 -25.288 1.00 57.53 102 VAL A CA 1
ATOM 753 C C . VAL A 1 102 ? 10.121 -4.842 -25.022 1.00 57.53 102 VAL A C 1
ATOM 755 O O . VAL A 1 102 ? 8.915 -4.736 -24.950 1.00 57.53 102 VAL A O 1
ATOM 758 N N . VAL A 1 103 ? 10.896 -3.762 -24.902 1.00 52.56 103 VAL A N 1
ATOM 759 C CA . VAL A 1 103 ? 10.489 -2.532 -25.584 1.00 52.56 103 VAL A CA 1
ATOM 760 C C . VAL A 1 103 ? 10.814 -2.796 -27.068 1.00 52.56 103 VAL A C 1
ATOM 762 O O . VAL A 1 103 ? 11.898 -2.500 -27.539 1.00 52.56 103 VAL A O 1
ATOM 765 N N . ARG A 1 104 ? 9.920 -3.348 -27.899 1.00 50.69 104 ARG A N 1
ATOM 766 C CA . ARG A 1 104 ? 8.465 -3.069 -27.966 1.00 50.69 104 ARG A CA 1
ATOM 767 C C . ARG A 1 104 ? 7.996 -1.763 -27.328 1.00 50.69 104 ARG A C 1
ATOM 769 O O . ARG A 1 104 ? 6.886 -1.659 -26.823 1.00 50.69 104 ARG A O 1
ATOM 776 N N . ASP A 1 105 ? 8.823 -0.740 -27.487 1.00 48.34 105 ASP A N 1
ATOM 777 C CA . ASP A 1 105 ? 8.426 0.231 -28.478 1.00 48.34 105 ASP A CA 1
ATOM 778 C C . ASP A 1 105 ? 8.408 -0.498 -29.821 1.00 48.34 105 ASP A C 1
ATOM 780 O O . ASP A 1 105 ? 9.391 -1.150 -30.175 1.00 48.34 105 ASP A O 1
ATOM 784 N N . ALA A 1 106 ? 7.247 -0.520 -30.458 1.00 55.59 106 ALA A N 1
ATOM 785 C CA . ALA A 1 106 ? 7.024 -1.174 -31.743 1.00 55.59 106 ALA A CA 1
ATOM 786 C C . ALA A 1 106 ? 6.781 -0.107 -32.832 1.00 55.59 106 ALA A C 1
ATOM 788 O O . ALA A 1 106 ? 5.959 -0.316 -33.725 1.00 55.59 106 ALA A O 1
ATOM 789 N N . GLY A 1 107 ? 7.366 1.085 -32.653 1.00 57.94 107 GLY A N 1
ATOM 790 C CA . GLY A 1 107 ? 6.921 2.339 -33.257 1.00 57.94 107 GLY A CA 1
ATOM 791 C C . GLY A 1 107 ? 8.051 3.244 -33.753 1.00 57.94 107 GLY A C 1
ATOM 792 O O . GLY A 1 107 ? 8.942 2.799 -34.471 1.00 57.94 107 GLY A O 1
ATOM 793 N N . ASP A 1 108 ? 7.972 4.537 -33.416 1.00 56.94 108 ASP A N 1
ATOM 794 C CA . ASP A 1 108 ? 8.956 5.566 -33.813 1.00 56.94 108 ASP A CA 1
ATOM 795 C C . ASP A 1 108 ? 10.347 5.323 -33.222 1.00 56.94 108 ASP A C 1
ATOM 797 O O . ASP A 1 108 ? 11.361 5.846 -33.687 1.00 56.94 108 ASP A O 1
ATOM 801 N N . GLY A 1 109 ? 10.364 4.513 -32.177 1.00 70.12 109 GLY A N 1
ATOM 802 C CA . GLY A 1 109 ? 11.536 4.131 -31.471 1.00 70.12 109 GLY A CA 1
ATOM 803 C C . GLY A 1 109 ? 12.029 5.235 -30.524 1.00 70.12 109 GLY A C 1
ATOM 804 O O . GLY A 1 109 ? 13.235 5.474 -30.430 1.00 70.12 109 GLY A O 1
ATOM 805 N N . VAL A 1 110 ? 11.113 5.923 -29.830 1.00 68.75 110 VAL A N 1
ATOM 806 C CA . VAL A 1 110 ? 11.387 6.977 -28.834 1.00 68.75 110 VAL A CA 1
ATOM 807 C C . VAL A 1 110 ? 10.927 6.599 -27.422 1.00 68.75 110 VAL A C 1
ATOM 809 O O . VAL A 1 110 ? 11.493 7.119 -26.465 1.00 68.75 110 VAL A O 1
ATOM 812 N N . SER A 1 111 ? 10.052 5.601 -27.245 1.00 65.00 111 SER A N 1
ATOM 813 C CA . SER A 1 111 ? 10.238 4.738 -26.074 1.00 65.00 111 SER A CA 1
ATOM 814 C C . SER A 1 111 ? 11.580 4.035 -26.240 1.00 65.00 111 SER A C 1
ATOM 816 O O . SER A 1 111 ? 12.423 4.306 -25.426 1.00 65.00 111 SER A O 1
ATOM 818 N N . VAL A 1 112 ? 11.916 3.358 -27.341 1.00 71.75 112 VAL A N 1
ATOM 819 C CA . VAL A 1 112 ? 13.313 2.920 -27.653 1.00 71.75 112 VAL A CA 1
ATOM 820 C C . VAL A 1 112 ? 14.357 4.037 -27.359 1.00 71.75 112 VAL A C 1
ATOM 822 O O . VAL A 1 112 ? 15.398 3.786 -26.779 1.00 71.75 112 VAL A O 1
ATOM 825 N N . GLY A 1 113 ? 14.085 5.309 -27.651 1.00 67.94 113 GLY A N 1
ATOM 826 C CA . GLY A 1 113 ? 14.986 6.426 -27.322 1.00 67.94 113 GLY A CA 1
ATOM 827 C C . GLY A 1 113 ? 14.906 7.046 -25.908 1.00 67.94 113 GLY A C 1
ATOM 828 O O . GLY A 1 113 ? 15.681 7.972 -25.659 1.00 67.94 113 GLY A O 1
ATOM 829 N N . ALA A 1 114 ? 13.973 6.636 -25.031 1.00 67.94 114 ALA A N 1
ATOM 830 C CA . ALA A 1 114 ? 13.683 7.250 -23.714 1.00 67.94 114 ALA A CA 1
ATOM 831 C C . ALA A 1 114 ? 12.993 6.354 -22.627 1.00 67.94 114 ALA A C 1
ATOM 833 O O . ALA A 1 114 ? 12.921 6.766 -21.467 1.00 67.94 114 ALA A O 1
ATOM 834 N N . PHE A 1 115 ? 12.572 5.110 -22.917 1.00 50.56 115 PHE A N 1
ATOM 835 C CA . PHE A 1 115 ? 13.343 3.946 -22.431 1.00 50.56 115 PHE A CA 1
ATOM 836 C C . PHE A 1 115 ? 14.758 4.217 -22.921 1.00 50.56 115 PHE A C 1
ATOM 838 O O . PHE A 1 115 ? 15.017 4.040 -24.103 1.00 50.56 115 PHE A O 1
ATOM 845 N N . PRO A 1 116 ? 15.649 4.798 -22.128 1.00 61.72 116 PRO A N 1
ATOM 846 C CA . PRO A 1 116 ? 16.765 5.471 -22.746 1.00 61.72 116 PRO A CA 1
ATOM 847 C C . PRO A 1 116 ? 17.850 4.431 -23.070 1.00 61.72 116 PRO A C 1
ATOM 849 O O . PRO A 1 116 ? 18.686 4.228 -22.209 1.00 61.72 116 PRO A O 1
ATOM 852 N N . TRP A 1 117 ? 17.842 3.747 -24.238 1.00 69.06 117 TRP A N 1
ATOM 853 C CA . TRP A 1 117 ? 18.607 2.485 -24.451 1.00 69.06 117 TRP A CA 1
ATOM 854 C C . TRP A 1 117 ? 19.994 2.440 -23.810 1.00 69.06 117 TRP A C 1
ATOM 856 O O . TRP A 1 117 ? 20.799 3.361 -23.939 1.00 69.06 117 TRP A O 1
ATOM 866 N N . GLY A 1 118 ? 20.278 1.322 -23.141 1.00 42.00 118 GLY A N 1
ATOM 867 C CA . GLY A 1 118 ? 21.453 1.164 -22.281 1.00 42.00 118 GLY A CA 1
ATOM 868 C C . GLY A 1 118 ? 21.272 1.763 -20.877 1.00 42.00 118 GLY A C 1
ATOM 869 O O . GLY A 1 118 ? 21.946 1.333 -19.945 1.00 42.00 118 GLY A O 1
ATOM 870 N N . ALA A 1 119 ? 20.321 2.679 -20.681 1.00 57.53 119 ALA A N 1
ATOM 871 C CA . ALA A 1 119 ? 19.715 2.991 -19.392 1.00 57.53 119 ALA A CA 1
ATOM 872 C C . ALA A 1 119 ? 18.406 2.197 -19.241 1.00 57.53 119 ALA A C 1
ATOM 874 O O . ALA A 1 119 ? 17.596 2.078 -20.158 1.00 57.53 119 ALA A O 1
ATOM 875 N N . ALA A 1 120 ? 18.238 1.584 -18.071 1.00 46.84 120 ALA A N 1
ATOM 876 C CA . ALA A 1 120 ? 17.461 0.361 -17.889 1.00 46.84 120 ALA A CA 1
ATOM 877 C C . ALA A 1 120 ? 15.934 0.534 -17.757 1.00 46.84 120 ALA A C 1
ATOM 879 O O . ALA A 1 120 ? 15.295 -0.315 -17.137 1.00 46.84 120 ALA A O 1
ATOM 880 N N . ASN A 1 121 ? 15.369 1.577 -18.380 1.00 45.78 121 ASN A N 1
ATOM 881 C CA . ASN A 1 121 ? 14.044 2.193 -18.229 1.00 45.78 121 ASN A CA 1
ATOM 882 C C . ASN A 1 121 ? 12.913 1.226 -17.666 1.00 45.78 121 ASN A C 1
ATOM 884 O O . ASN A 1 121 ? 13.023 0.824 -16.521 1.00 45.78 121 ASN A O 1
ATOM 888 N N . PHE A 1 122 ? 11.718 0.826 -18.163 1.00 53.59 122 PHE A N 1
ATOM 889 C CA . PHE A 1 122 ? 10.864 0.870 -19.379 1.00 53.59 122 PHE A CA 1
ATOM 890 C C . PHE A 1 122 ? 10.773 -0.420 -20.276 1.00 53.59 122 PHE A C 1
ATOM 892 O O . PHE A 1 122 ? 10.407 -0.289 -21.430 1.00 53.59 122 PHE A O 1
ATOM 899 N N . THR A 1 123 ? 11.023 -1.660 -19.798 1.00 43.00 123 THR A N 1
ATOM 900 C CA . THR A 1 123 ? 11.187 -2.911 -20.624 1.00 43.00 123 THR A CA 1
ATOM 901 C C . THR A 1 123 ? 10.473 -4.140 -20.075 1.00 43.00 123 THR A C 1
ATOM 903 O O . THR A 1 123 ? 10.459 -4.175 -18.862 1.00 43.00 123 THR A O 1
ATOM 906 N N . ASN A 1 124 ? 9.851 -5.056 -20.873 1.00 47.38 124 ASN A N 1
ATOM 907 C CA . ASN A 1 124 ? 9.405 -6.451 -20.570 1.00 47.38 124 ASN A CA 1
ATOM 908 C C . ASN A 1 124 ? 7.889 -6.952 -20.500 1.00 47.38 124 ASN A C 1
ATOM 910 O O . ASN A 1 124 ? 7.660 -8.123 -20.746 1.00 47.38 124 ASN A O 1
ATOM 914 N N . ASN A 1 125 ? 6.837 -6.177 -20.169 1.00 53.72 125 ASN A N 1
ATOM 915 C CA . ASN A 1 125 ? 5.353 -6.408 -20.293 1.00 53.72 125 ASN A CA 1
ATOM 916 C C . ASN A 1 125 ? 4.575 -5.955 -21.552 1.00 53.72 125 ASN A C 1
ATOM 918 O O . ASN A 1 125 ? 3.525 -6.524 -21.839 1.00 53.72 125 ASN A O 1
ATOM 922 N N . ARG A 1 126 ? 5.024 -4.991 -22.355 1.00 46.94 126 ARG A N 1
ATOM 923 C CA . ARG A 1 126 ? 6.421 -4.702 -22.659 1.00 46.94 126 ARG A CA 1
ATOM 924 C C . ARG A 1 126 ? 7.241 -3.790 -21.632 1.00 46.94 126 ARG A C 1
ATOM 926 O O . ARG A 1 126 ? 8.284 -3.305 -22.039 1.00 46.94 126 ARG A O 1
ATOM 933 N N . ILE A 1 127 ? 6.801 -3.522 -20.357 1.00 49.72 127 ILE A N 1
ATOM 934 C CA . ILE A 1 127 ? 7.564 -3.246 -19.051 1.00 49.72 127 ILE A CA 1
ATOM 935 C C . ILE A 1 127 ? 7.554 -4.360 -17.874 1.00 49.72 127 ILE A C 1
ATOM 937 O O . ILE A 1 127 ? 6.688 -4.263 -17.012 1.00 49.72 127 ILE A O 1
ATOM 941 N N . THR A 1 128 ? 8.479 -5.360 -17.809 1.00 50.38 128 THR A N 1
ATOM 942 C CA . THR A 1 128 ? 8.904 -6.502 -16.898 1.00 50.38 128 THR A CA 1
ATOM 943 C C . THR A 1 128 ? 10.477 -6.622 -16.873 1.00 50.38 128 THR A C 1
ATOM 945 O O . THR A 1 128 ? 11.099 -6.486 -17.907 1.00 50.38 128 THR A O 1
ATOM 948 N N . ASP A 1 129 ? 11.203 -6.974 -15.804 1.00 53.47 129 ASP A N 1
ATOM 949 C CA . ASP A 1 129 ? 12.709 -7.007 -15.817 1.00 53.47 129 ASP A CA 1
ATOM 950 C C . ASP A 1 129 ? 13.429 -5.634 -16.039 1.00 53.47 129 ASP A C 1
ATOM 952 O O . ASP A 1 129 ? 14.554 -5.580 -16.528 1.00 53.47 129 ASP A O 1
ATOM 956 N N . SER A 1 130 ? 12.822 -4.509 -15.625 1.00 55.88 130 SER A N 1
ATOM 957 C CA . SER A 1 130 ? 13.340 -3.130 -15.825 1.00 55.88 130 SER A CA 1
ATOM 958 C C . SER A 1 130 ? 13.555 -2.308 -14.539 1.00 55.88 130 SER A C 1
ATOM 960 O O . SER A 1 130 ? 13.150 -2.738 -13.462 1.00 55.88 130 SER A O 1
ATOM 962 N N . ALA A 1 131 ? 14.136 -1.101 -14.638 1.00 55.62 131 ALA A N 1
ATOM 963 C CA . ALA A 1 131 ? 14.434 -0.183 -13.527 1.00 55.62 131 ALA A CA 1
ATOM 964 C C . ALA A 1 131 ? 14.183 1.313 -13.875 1.00 55.62 131 ALA A C 1
ATOM 966 O O . ALA A 1 131 ? 15.114 2.049 -14.199 1.00 55.62 131 ALA A O 1
ATOM 967 N N . LEU A 1 132 ? 12.926 1.775 -13.786 1.00 64.06 132 LEU A N 1
ATOM 968 C CA . LEU A 1 132 ? 12.383 2.936 -14.526 1.00 64.06 132 LEU A CA 1
ATOM 969 C C . LEU A 1 132 ? 12.698 4.316 -13.933 1.00 64.06 132 LEU A C 1
ATOM 971 O O . LEU A 1 132 ? 11.795 5.045 -13.540 1.00 64.06 132 LEU A O 1
ATOM 975 N N . THR A 1 133 ? 13.986 4.651 -13.838 1.00 57.53 133 THR A N 1
ATOM 976 C CA . THR A 1 133 ? 14.509 5.853 -13.165 1.00 57.53 133 THR A CA 1
ATOM 977 C C . THR A 1 133 ? 14.420 7.114 -14.018 1.00 57.53 133 THR A C 1
ATOM 979 O O . THR A 1 133 ? 14.841 7.135 -15.171 1.00 57.53 133 THR A O 1
ATOM 982 N N . GLY A 1 134 ? 13.866 8.193 -13.459 1.00 49.16 134 GLY A N 1
ATOM 983 C CA . GLY A 1 134 ? 13.738 9.454 -14.192 1.00 49.16 134 GLY A CA 1
ATOM 984 C C . GLY A 1 134 ? 12.896 9.336 -15.465 1.00 49.16 134 GLY A C 1
ATOM 985 O O . GLY A 1 134 ? 13.209 10.020 -16.436 1.00 49.16 134 GLY A O 1
ATOM 986 N N . TRP A 1 135 ? 11.859 8.479 -15.476 1.00 55.25 135 TRP A N 1
ATOM 987 C CA . TRP A 1 135 ? 10.911 8.310 -16.593 1.00 55.25 135 TRP A CA 1
ATOM 988 C C . TRP A 1 135 ? 10.353 9.694 -16.997 1.00 55.25 135 TRP A C 1
ATOM 990 O O . TRP A 1 135 ? 9.524 10.226 -16.253 1.00 55.25 135 TRP A O 1
ATOM 1000 N N . PRO A 1 136 ? 10.845 10.328 -18.090 1.00 52.97 136 PRO A N 1
ATOM 1001 C CA . PRO A 1 136 ? 11.129 11.770 -18.147 1.00 52.97 136 PRO A CA 1
ATOM 1002 C C . PRO A 1 136 ? 10.141 12.716 -17.444 1.00 52.97 136 PRO A C 1
ATOM 1004 O O . PRO A 1 136 ? 9.237 13.268 -18.069 1.00 52.97 136 PRO A O 1
ATOM 1007 N N . ALA A 1 137 ? 10.337 12.887 -16.128 1.00 51.75 137 ALA A N 1
ATOM 1008 C CA . ALA A 1 137 ? 9.516 13.657 -15.181 1.00 51.75 137 ALA A CA 1
ATOM 1009 C C . ALA A 1 137 ? 7.993 13.645 -15.453 1.00 51.75 137 ALA A C 1
ATOM 1011 O O . ALA A 1 137 ? 7.309 14.664 -15.307 1.00 51.75 137 ALA A O 1
ATOM 1012 N N . MET A 1 138 ? 7.455 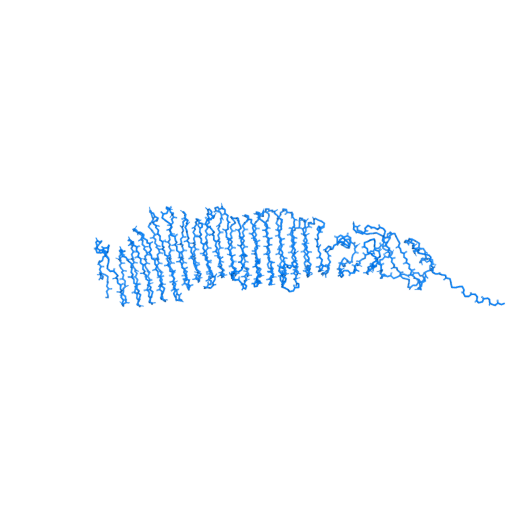12.501 -15.885 1.00 53.56 138 MET A N 1
ATOM 1013 C CA . MET A 1 138 ? 6.236 12.503 -16.694 1.00 53.56 138 MET A CA 1
ATOM 1014 C C . MET A 1 138 ? 4.957 12.855 -15.917 1.00 53.56 138 MET A C 1
ATOM 1016 O O . MET A 1 138 ? 4.769 12.499 -14.751 1.00 53.56 138 MET A O 1
ATOM 1020 N N . THR A 1 139 ? 4.058 13.568 -16.600 1.00 55.16 139 THR A N 1
ATOM 1021 C CA . THR A 1 139 ? 2.655 13.755 -16.201 1.00 55.16 139 THR A CA 1
ATOM 1022 C C . THR A 1 139 ? 1.801 12.662 -16.843 1.00 55.16 139 THR A C 1
ATOM 1024 O O . THR A 1 139 ? 2.100 12.228 -17.952 1.00 55.16 139 THR A O 1
ATOM 1027 N N . GLY A 1 140 ? 0.734 12.221 -16.169 1.00 63.25 140 GLY A N 1
ATOM 1028 C CA . GLY A 1 140 ? -0.198 11.216 -16.700 1.00 63.25 140 GLY A CA 1
ATOM 1029 C C . GLY A 1 140 ? -0.275 9.918 -15.892 1.00 63.25 140 GLY A C 1
ATOM 1030 O O . GLY A 1 140 ? -0.296 9.948 -14.660 1.00 63.25 140 GLY A O 1
ATOM 1031 N N . THR A 1 141 ? -0.367 8.791 -16.600 1.00 75.62 141 THR A N 1
ATOM 1032 C CA . THR A 1 141 ? -0.817 7.499 -16.063 1.00 75.62 141 THR A CA 1
ATOM 1033 C C . THR A 1 141 ? 0.134 6.370 -16.450 1.00 75.62 141 THR A C 1
ATOM 1035 O O . THR A 1 141 ? 0.618 6.332 -17.577 1.00 75.62 141 THR A O 1
ATOM 1038 N N . VAL A 1 142 ? 0.361 5.424 -15.537 1.00 72.44 142 VAL A N 1
ATOM 1039 C CA . VAL A 1 142 ? 1.189 4.228 -15.766 1.00 72.44 142 VAL A CA 1
ATOM 1040 C C . VAL A 1 142 ? 0.334 2.992 -15.505 1.00 72.44 142 VAL A C 1
ATOM 1042 O O . VAL A 1 142 ? 0.012 2.697 -14.356 1.00 72.44 142 VAL A O 1
ATOM 1045 N N . ASN A 1 143 ? -0.106 2.306 -16.561 1.00 83.75 143 ASN A N 1
ATOM 1046 C CA . ASN A 1 143 ? -1.183 1.317 -16.477 1.00 83.75 143 ASN A CA 1
ATOM 1047 C C . ASN A 1 143 ? -0.952 0.012 -17.256 1.00 83.75 143 ASN A C 1
ATOM 1049 O O . ASN A 1 143 ? -0.178 -0.042 -18.205 1.00 83.75 143 ASN A O 1
ATOM 1053 N N . ASN A 1 144 ? -1.669 -1.039 -16.843 1.00 77.81 144 ASN A N 1
ATOM 1054 C CA . ASN A 1 144 ? -1.646 -2.399 -17.405 1.00 77.81 144 ASN A CA 1
ATOM 1055 C C . ASN A 1 144 ? -0.256 -3.050 -17.468 1.00 77.81 144 ASN A C 1
ATOM 1057 O O . ASN A 1 144 ? -0.064 -4.069 -18.132 1.00 77.81 144 ASN A O 1
ATOM 1061 N N . ASN A 1 145 ? 0.721 -2.487 -16.758 1.00 76.81 145 ASN A N 1
ATOM 1062 C CA . ASN A 1 145 ? 2.081 -2.959 -16.823 1.00 76.81 145 ASN A CA 1
ATOM 1063 C C . ASN A 1 145 ? 2.227 -4.251 -16.018 1.00 76.81 145 ASN A C 1
ATOM 1065 O O . ASN A 1 145 ? 2.099 -4.224 -14.795 1.00 76.81 145 ASN A O 1
ATOM 1069 N N . LEU A 1 146 ? 2.557 -5.370 -16.667 1.00 80.75 146 LEU A N 1
ATOM 1070 C CA . LEU A 1 146 ? 3.154 -6.533 -15.996 1.00 80.75 146 LEU A CA 1
ATOM 1071 C C . LEU A 1 146 ? 4.558 -6.147 -15.498 1.00 80.75 146 LEU A C 1
ATOM 1073 O O . LEU A 1 146 ? 5.561 -6.563 -16.062 1.00 80.75 146 LEU A O 1
ATOM 1077 N N . ILE A 1 147 ? 4.639 -5.359 -14.425 1.00 75.56 147 ILE A N 1
ATOM 1078 C CA . ILE A 1 147 ? 5.856 -5.050 -13.651 1.00 75.56 147 ILE A CA 1
ATOM 1079 C C . ILE A 1 147 ? 6.264 -6.318 -12.869 1.00 75.56 147 ILE A C 1
ATOM 1081 O O . ILE A 1 147 ? 6.403 -6.362 -11.651 1.00 75.56 147 ILE A O 1
ATOM 1085 N N . ASP A 1 148 ? 6.414 -7.403 -13.617 1.00 74.62 148 ASP A N 1
ATOM 1086 C CA . ASP A 1 148 ? 6.984 -8.671 -13.228 1.00 74.62 148 ASP A CA 1
ATOM 1087 C C . ASP A 1 148 ? 8.481 -8.426 -13.045 1.00 74.62 148 ASP A C 1
ATOM 1089 O O . ASP A 1 148 ? 9.171 -7.962 -13.952 1.00 74.62 148 ASP A O 1
ATOM 1093 N N . ARG A 1 149 ? 8.958 -8.590 -11.809 1.00 66.81 149 ARG A N 1
ATOM 1094 C CA . ARG A 1 149 ? 10.364 -8.386 -11.405 1.00 66.81 149 ARG A CA 1
ATOM 1095 C C . ARG A 1 149 ? 10.973 -6.995 -11.706 1.00 66.81 149 ARG A C 1
ATOM 1097 O O . ARG A 1 149 ? 12.163 -6.814 -11.474 1.00 66.81 149 ARG A O 1
ATOM 1104 N N . ALA A 1 150 ? 10.197 -6.009 -12.161 1.00 69.00 150 ALA A N 1
ATOM 1105 C CA . ALA A 1 150 ? 10.680 -4.667 -12.508 1.00 69.00 150 ALA A CA 1
ATOM 1106 C C . ALA A 1 150 ? 10.530 -3.655 -11.351 1.00 69.00 150 ALA A C 1
ATOM 1108 O O . ALA A 1 150 ? 9.612 -3.732 -10.541 1.00 69.00 150 ALA A O 1
ATOM 1109 N N . ALA A 1 151 ? 11.408 -2.658 -11.286 1.00 72.56 151 ALA A N 1
ATOM 1110 C CA . ALA A 1 151 ? 11.280 -1.492 -10.416 1.00 72.56 151 ALA A CA 1
ATOM 1111 C C . ALA A 1 151 ? 10.976 -0.249 -11.260 1.00 72.56 151 ALA A C 1
ATOM 1113 O O . ALA A 1 151 ? 11.404 -0.156 -12.409 1.00 72.56 151 ALA A O 1
ATOM 1114 N N . VAL A 1 152 ? 10.236 0.714 -10.711 1.00 71.12 152 VAL A N 1
ATOM 1115 C CA . VAL A 1 152 ? 9.822 1.907 -11.463 1.00 71.12 152 VAL A CA 1
ATOM 1116 C C . VAL A 1 152 ? 9.859 3.139 -10.576 1.00 71.12 152 VAL A C 1
ATOM 1118 O O . VAL A 1 152 ? 9.270 3.098 -9.506 1.00 71.12 152 VAL A O 1
ATOM 1121 N N . ASP A 1 153 ? 10.518 4.222 -10.995 1.00 72.56 153 ASP A N 1
ATOM 1122 C CA . ASP A 1 153 ? 10.520 5.495 -10.266 1.00 72.56 153 ASP A CA 1
ATOM 1123 C C . ASP A 1 153 ? 9.786 6.578 -11.063 1.00 72.56 153 ASP A C 1
ATOM 1125 O O . ASP A 1 153 ? 10.322 7.192 -11.988 1.00 72.56 153 ASP A O 1
ATOM 1129 N N . LEU A 1 154 ? 8.537 6.833 -10.672 1.00 66.69 154 LEU A N 1
ATOM 1130 C CA . LEU A 1 154 ? 7.734 7.918 -11.227 1.00 66.69 154 LEU A CA 1
ATOM 1131 C C . LEU A 1 154 ? 8.121 9.241 -10.557 1.00 66.69 154 LEU A C 1
ATOM 1133 O O . LEU A 1 154 ? 7.356 9.811 -9.771 1.00 66.69 154 LEU A O 1
ATOM 1137 N N . SER A 1 155 ? 9.326 9.722 -10.867 1.00 64.12 155 SER A N 1
ATOM 1138 C CA . SER A 1 155 ? 9.874 11.021 -10.459 1.00 64.12 155 SER A CA 1
ATOM 1139 C C . SER A 1 155 ? 9.242 12.187 -11.243 1.00 64.12 155 SER A C 1
ATOM 1141 O O . SER A 1 155 ? 9.923 12.999 -11.866 1.00 64.12 155 SER A O 1
ATOM 1143 N N . GLY A 1 156 ? 7.907 12.259 -11.236 1.00 60.94 156 GLY A N 1
ATOM 1144 C CA . GLY A 1 156 ? 7.108 13.164 -12.064 1.00 60.94 156 GLY A CA 1
ATOM 1145 C C . GLY A 1 156 ? 5.732 13.502 -11.481 1.00 60.94 156 GLY A C 1
ATOM 1146 O O . GLY A 1 156 ? 5.329 13.026 -10.417 1.00 60.94 156 GLY A O 1
ATOM 1147 N N . ALA A 1 157 ? 4.977 14.332 -12.199 1.00 63.12 157 ALA A N 1
ATOM 1148 C CA . ALA A 1 157 ? 3.632 14.770 -11.812 1.00 63.12 157 ALA A CA 1
ATOM 1149 C C . ALA A 1 157 ? 2.520 13.859 -12.382 1.00 63.12 157 ALA A C 1
ATOM 1151 O O . ALA A 1 157 ? 1.496 14.320 -12.883 1.00 63.12 157 ALA A O 1
ATOM 1152 N N . TRP A 1 158 ? 2.726 12.546 -12.300 1.00 70.94 158 TRP A N 1
ATOM 1153 C CA . TRP A 1 158 ? 1.733 11.521 -12.629 1.00 70.94 158 TRP A CA 1
ATOM 1154 C C . TRP A 1 158 ? 0.550 11.539 -11.635 1.00 70.94 158 TRP A C 1
ATOM 1156 O O . TRP A 1 158 ? 0.680 12.005 -10.492 1.00 70.94 158 TRP A O 1
ATOM 1166 N N . THR A 1 159 ? -0.603 11.035 -12.078 1.00 76.81 159 THR A N 1
ATOM 1167 C CA . THR A 1 159 ? -1.905 11.124 -11.390 1.00 76.81 159 THR A CA 1
ATOM 1168 C C . THR A 1 159 ? -2.618 9.783 -11.223 1.00 76.81 159 THR A C 1
ATOM 1170 O O . THR A 1 159 ? -3.483 9.669 -10.358 1.00 76.81 159 THR A O 1
ATOM 1173 N N . GLU A 1 160 ? -2.275 8.753 -11.994 1.00 85.50 160 GLU A N 1
ATOM 1174 C CA . GLU A 1 160 ? -2.893 7.428 -11.879 1.00 85.50 160 GLU A CA 1
ATOM 1175 C C . GLU A 1 160 ? -1.888 6.304 -12.150 1.00 85.50 160 GLU A C 1
ATOM 1177 O O . GLU A 1 160 ? -0.968 6.435 -12.958 1.00 85.50 160 GLU A O 1
ATOM 1182 N N . PHE A 1 161 ? -2.096 5.174 -11.486 1.00 83.12 161 PHE A N 1
ATOM 1183 C CA . PHE A 1 161 ? -1.414 3.921 -11.752 1.00 83.12 161 PHE A CA 1
ATOM 1184 C C . PHE A 1 161 ? -2.429 2.775 -11.603 1.00 83.12 161 PHE A C 1
ATOM 1186 O O . PHE A 1 161 ? -2.950 2.538 -10.508 1.00 83.12 161 PHE A O 1
ATOM 1193 N N . SER A 1 162 ? -2.791 2.106 -12.700 1.00 89.50 162 SER A N 1
ATOM 1194 C CA . SER A 1 162 ? -3.960 1.212 -12.725 1.00 89.50 162 SER A CA 1
ATOM 1195 C C . SER A 1 162 ? -3.807 -0.056 -13.569 1.00 89.50 162 SER A C 1
ATOM 1197 O O . SER A 1 162 ? -3.130 -0.069 -14.590 1.00 89.50 162 SER A O 1
ATOM 1199 N N . GLY A 1 163 ? -4.427 -1.158 -13.138 1.00 86.31 163 GLY A N 1
ATOM 1200 C CA . GLY A 1 163 ? -4.384 -2.452 -13.840 1.00 86.31 163 GLY A CA 1
ATOM 1201 C C . GLY A 1 163 ? -2.998 -3.108 -13.936 1.00 86.31 163 GLY A C 1
ATOM 1202 O O . GLY A 1 163 ? -2.843 -4.112 -14.625 1.00 86.31 163 GLY A O 1
ATOM 1203 N N . ASN A 1 164 ? -1.967 -2.551 -13.293 1.00 87.44 164 ASN A N 1
ATOM 1204 C CA . ASN A 1 164 ? -0.609 -3.082 -13.365 1.00 87.44 164 ASN A CA 1
ATOM 1205 C C . ASN A 1 164 ? -0.492 -4.366 -12.537 1.00 87.44 164 ASN A C 1
ATOM 1207 O O . ASN A 1 164 ? -0.997 -4.442 -11.417 1.00 87.44 164 ASN A O 1
ATOM 1211 N N . VAL A 1 165 ? 0.242 -5.346 -13.052 1.00 89.38 165 VAL A N 1
ATOM 1212 C CA . VAL A 1 165 ? 0.632 -6.553 -12.322 1.00 89.38 165 VAL A CA 1
ATOM 1213 C C . VAL A 1 165 ? 2.068 -6.360 -11.836 1.00 89.38 165 VAL A C 1
ATOM 1215 O O . VAL A 1 165 ? 3.017 -6.749 -12.514 1.00 89.38 165 VAL A O 1
ATOM 1218 N N . ILE A 1 166 ? 2.233 -5.737 -10.665 1.00 85.12 166 ILE A N 1
ATOM 1219 C CA . ILE A 1 166 ? 3.515 -5.711 -9.951 1.00 85.12 166 ILE A CA 1
ATOM 1220 C C . ILE A 1 166 ? 3.673 -7.069 -9.258 1.00 85.12 166 ILE A C 1
ATOM 1222 O O . ILE A 1 166 ? 3.202 -7.274 -8.141 1.00 85.12 166 ILE A O 1
ATOM 1226 N N . GLN A 1 167 ? 4.302 -8.032 -9.922 1.00 84.69 167 GLN A N 1
ATOM 1227 C CA . GLN A 1 167 ? 4.524 -9.359 -9.345 1.00 84.69 167 GLN A CA 1
ATOM 1228 C C . GLN A 1 167 ? 6.004 -9.577 -9.048 1.00 84.69 167 GLN A C 1
ATOM 1230 O O . GLN A 1 167 ? 6.875 -9.352 -9.890 1.00 84.69 167 GLN A O 1
ATOM 1235 N N . ALA A 1 168 ? 6.295 -10.018 -7.830 1.00 68.12 168 ALA A N 1
ATOM 1236 C CA . ALA A 1 168 ? 7.611 -10.519 -7.490 1.00 68.12 168 ALA A CA 1
ATOM 1237 C C . ALA A 1 168 ? 7.821 -11.922 -8.073 1.00 68.12 168 ALA A C 1
ATOM 1239 O O . ALA A 1 168 ? 6.872 -12.658 -8.337 1.00 68.12 168 ALA A O 1
ATOM 1240 N N . ALA A 1 169 ? 9.085 -12.331 -8.175 1.00 64.94 169 ALA A N 1
ATOM 1241 C CA . ALA A 1 169 ? 9.398 -13.737 -7.967 1.00 64.94 169 ALA A CA 1
ATOM 1242 C C . ALA A 1 169 ? 9.326 -14.022 -6.453 1.00 64.94 169 ALA A C 1
ATOM 1244 O O . ALA A 1 169 ? 9.758 -13.192 -5.653 1.00 64.94 169 ALA A O 1
ATOM 1245 N N . ALA A 1 170 ? 8.763 -15.173 -6.085 1.00 54.72 170 ALA A N 1
ATOM 1246 C CA . ALA A 1 170 ? 8.294 -15.505 -4.738 1.00 54.72 170 ALA A CA 1
ATOM 1247 C C . ALA A 1 170 ? 9.178 -15.070 -3.545 1.00 54.72 170 ALA A C 1
ATOM 1249 O O . ALA A 1 170 ? 10.338 -15.463 -3.423 1.00 54.72 170 ALA A O 1
ATOM 1250 N N . ALA A 1 171 ? 8.539 -14.384 -2.592 1.00 52.41 171 ALA A N 1
ATOM 1251 C CA . ALA A 1 171 ? 8.921 -14.251 -1.184 1.00 52.41 171 ALA A CA 1
ATOM 1252 C C . ALA A 1 171 ? 10.279 -13.578 -0.885 1.00 52.41 171 ALA A C 1
ATOM 1254 O O . ALA A 1 171 ? 10.959 -13.928 0.083 1.00 52.41 171 ALA A O 1
ATOM 1255 N N . ALA A 1 172 ? 10.658 -12.559 -1.661 1.00 46.31 172 ALA A N 1
ATOM 1256 C CA . ALA A 1 172 ? 11.753 -11.656 -1.298 1.00 46.31 172 ALA A CA 1
ATOM 1257 C C . ALA A 1 172 ? 11.333 -10.644 -0.208 1.00 46.31 172 ALA A C 1
ATOM 1259 O O . ALA A 1 172 ? 10.216 -10.134 -0.216 1.00 46.31 172 ALA A O 1
ATOM 1260 N N . SER A 1 173 ? 12.250 -10.272 0.695 1.00 47.91 173 SER A N 1
ATOM 1261 C CA . SER A 1 173 ? 11.986 -9.306 1.783 1.00 47.91 173 SER A CA 1
ATOM 1262 C C . SER A 1 173 ? 11.872 -7.837 1.336 1.00 47.91 173 SER A C 1
ATOM 1264 O O . SER A 1 173 ? 11.615 -6.963 2.162 1.00 47.91 173 SER A O 1
ATOM 1266 N N . ALA A 1 174 ? 12.094 -7.562 0.049 1.00 55.12 174 ALA A N 1
ATOM 1267 C CA . ALA A 1 174 ? 11.833 -6.291 -0.621 1.00 55.12 174 ALA A CA 1
ATOM 1268 C C . ALA A 1 174 ? 11.629 -6.573 -2.121 1.00 55.12 174 ALA A C 1
ATOM 1270 O O . ALA A 1 174 ? 12.600 -6.673 -2.871 1.00 55.12 174 ALA A O 1
ATOM 1271 N N . GLY A 1 175 ? 10.382 -6.795 -2.543 1.00 60.28 175 GLY A N 1
ATOM 1272 C CA . GLY A 1 175 ? 10.059 -7.122 -3.934 1.00 60.28 175 GLY A CA 1
ATOM 1273 C C . GLY A 1 175 ? 10.128 -5.932 -4.909 1.00 60.28 175 GLY A C 1
ATOM 1274 O O . GLY A 1 175 ? 10.406 -4.800 -4.495 1.00 60.28 175 GLY A O 1
ATOM 1275 N N . PRO A 1 176 ? 9.850 -6.170 -6.210 1.00 63.25 176 PRO A N 1
ATOM 1276 C CA . PRO A 1 176 ? 9.762 -5.129 -7.236 1.00 63.25 176 PRO A CA 1
ATOM 1277 C C . PRO A 1 176 ? 8.918 -3.962 -6.740 1.00 63.25 176 PRO A C 1
ATOM 1279 O O . PRO A 1 176 ? 7.774 -4.151 -6.330 1.00 63.25 176 PRO A O 1
ATOM 1282 N N . THR A 1 177 ? 9.525 -2.775 -6.700 1.00 70.50 177 THR A N 1
ATOM 1283 C CA . THR A 1 177 ? 8.933 -1.598 -6.065 1.00 70.50 177 THR A CA 1
ATOM 1284 C C . THR A 1 177 ? 8.658 -0.528 -7.106 1.00 70.50 177 THR A C 1
ATOM 1286 O O . THR A 1 177 ? 9.587 0.012 -7.711 1.00 70.50 177 THR A O 1
ATOM 1289 N N . VAL A 1 178 ? 7.388 -0.155 -7.253 1.00 70.12 178 VAL A N 1
ATOM 1290 C CA . VAL A 1 178 ? 7.032 1.111 -7.897 1.00 70.12 178 VAL A CA 1
ATOM 1291 C C . VAL A 1 178 ? 7.143 2.213 -6.843 1.00 70.12 178 VAL A C 1
ATOM 1293 O O . VAL A 1 178 ? 6.387 2.246 -5.872 1.00 70.12 178 VAL A O 1
ATOM 1296 N N . THR A 1 179 ? 8.151 3.062 -7.007 1.00 75.50 179 THR A N 1
ATOM 1297 C CA . THR A 1 179 ? 8.427 4.255 -6.206 1.00 75.50 179 THR A CA 1
ATOM 1298 C C . THR A 1 179 ? 7.987 5.494 -6.977 1.00 75.50 179 THR A C 1
ATOM 1300 O O . THR A 1 179 ? 7.919 5.498 -8.203 1.00 75.50 179 THR A O 1
ATOM 1303 N N . LEU A 1 180 ? 7.633 6.549 -6.253 1.00 70.25 180 LEU A N 1
ATOM 1304 C CA . LEU A 1 180 ? 7.039 7.744 -6.833 1.00 70.25 180 LEU A CA 1
ATOM 1305 C C . LEU A 1 180 ? 7.606 8.969 -6.131 1.00 70.25 180 LEU A C 1
ATOM 1307 O O . LEU A 1 180 ? 7.486 9.080 -4.909 1.00 70.25 180 LEU A O 1
ATOM 1311 N N . ALA A 1 181 ? 8.193 9.896 -6.877 1.00 65.69 181 ALA A N 1
ATOM 1312 C CA . ALA A 1 181 ? 8.859 11.062 -6.312 1.00 65.69 181 ALA A CA 1
ATOM 1313 C C . ALA A 1 181 ? 8.328 12.362 -6.928 1.00 65.69 181 ALA A C 1
ATOM 1315 O O . ALA A 1 181 ? 8.118 12.473 -8.131 1.00 65.69 181 ALA A O 1
ATOM 1316 N N . GLY A 1 182 ? 8.122 13.374 -6.084 1.00 61.19 182 GLY A N 1
ATOM 1317 C CA . GLY A 1 182 ? 7.606 14.673 -6.516 1.00 61.19 182 GLY A CA 1
ATOM 1318 C C . GLY A 1 182 ? 6.142 14.671 -6.984 1.00 61.19 182 GLY A C 1
ATOM 1319 O O . GLY A 1 182 ? 5.464 13.643 -7.056 1.00 61.19 182 GLY A O 1
ATOM 1320 N N . GLY A 1 183 ? 5.649 15.876 -7.275 1.00 61.38 183 GLY A N 1
ATOM 1321 C CA . GLY A 1 183 ? 4.264 16.136 -7.673 1.00 61.38 183 GLY A CA 1
ATOM 1322 C C . GLY A 1 183 ? 3.321 16.386 -6.491 1.00 61.38 183 GLY A C 1
ATOM 1323 O O . GLY A 1 183 ? 3.001 15.486 -5.715 1.00 61.38 183 GLY A O 1
ATOM 1324 N N . SER A 1 184 ? 2.819 17.618 -6.389 1.00 67.12 184 SER A N 1
ATOM 1325 C CA . SER A 1 184 ? 1.609 17.927 -5.626 1.00 67.12 184 SER A CA 1
ATOM 1326 C C . SER A 1 184 ? 0.374 17.658 -6.494 1.00 67.12 184 SER A C 1
ATOM 1328 O O . SER A 1 184 ? 0.387 17.892 -7.699 1.00 67.12 184 SER A O 1
ATOM 1330 N N . GLY A 1 185 ? -0.699 17.148 -5.889 1.00 77.12 185 GLY A N 1
ATOM 1331 C CA . GLY A 1 185 ? -1.912 16.750 -6.609 1.00 77.12 185 GLY A CA 1
ATOM 1332 C C . GLY A 1 185 ? -2.570 15.516 -5.998 1.00 77.12 185 GLY A C 1
ATOM 1333 O O . GLY A 1 185 ? -2.002 14.879 -5.106 1.00 77.12 185 GLY A O 1
ATOM 1334 N N . ALA A 1 186 ? -3.792 15.217 -6.441 1.00 85.50 186 ALA A N 1
ATOM 1335 C CA . ALA A 1 186 ? -4.487 13.975 -6.106 1.00 85.50 186 ALA A CA 1
ATOM 1336 C C . ALA A 1 186 ? -4.009 12.831 -7.017 1.00 85.50 186 ALA A C 1
ATOM 1338 O O . ALA A 1 186 ? -3.590 13.083 -8.147 1.00 85.50 186 ALA A O 1
ATOM 1339 N N . ARG A 1 187 ? -4.031 11.589 -6.516 1.00 84.50 187 ARG A N 1
ATOM 1340 C CA . ARG A 1 187 ? -3.462 10.415 -7.204 1.00 84.50 187 ARG A CA 1
ATOM 1341 C C . ARG A 1 187 ? -4.321 9.163 -7.013 1.00 84.50 187 ARG A C 1
ATOM 1343 O O . ARG A 1 187 ? -4.927 9.011 -5.952 1.00 84.50 187 ARG A O 1
ATOM 1350 N N . SER A 1 188 ? -4.359 8.280 -8.011 1.00 88.31 188 SER A N 1
ATOM 1351 C CA . SER A 1 188 ? -5.200 7.072 -8.039 1.00 88.31 188 SER A CA 1
ATOM 1352 C C . SER A 1 188 ? -4.400 5.776 -8.231 1.00 88.31 188 SER A C 1
ATOM 1354 O O . SER A 1 188 ? -3.506 5.724 -9.070 1.00 88.31 188 SER A O 1
ATOM 1356 N N . PHE A 1 189 ? -4.758 4.729 -7.484 1.00 88.06 189 PHE A N 1
ATOM 1357 C CA . PHE A 1 189 ? -4.214 3.369 -7.544 1.00 88.06 189 PHE A CA 1
ATOM 1358 C C . PHE A 1 189 ? -5.360 2.404 -7.747 1.00 88.06 189 PHE A C 1
ATOM 1360 O O . PHE A 1 189 ? -6.005 2.051 -6.769 1.00 88.06 189 PHE A O 1
ATOM 1367 N N . THR A 1 190 ? -5.667 2.019 -8.984 1.00 92.44 190 THR A N 1
ATOM 1368 C CA . THR A 1 190 ? -6.918 1.293 -9.270 1.00 92.44 190 THR A CA 1
ATOM 1369 C C . THR A 1 190 ? -6.677 -0.075 -9.900 1.00 92.44 190 THR A C 1
ATOM 1371 O O . THR A 1 190 ? -6.078 -0.166 -10.967 1.00 92.44 190 THR A O 1
ATOM 1374 N N . GLY A 1 191 ? -7.173 -1.143 -9.273 1.00 92.25 191 GLY A N 1
ATOM 1375 C CA . GLY A 1 191 ? -7.207 -2.486 -9.866 1.00 92.25 191 GLY A CA 1
ATOM 1376 C C . GLY A 1 191 ? -5.839 -3.120 -10.143 1.00 92.25 191 GLY A C 1
ATOM 1377 O O . GLY A 1 191 ? -5.734 -3.956 -11.035 1.00 92.25 191 GLY A O 1
ATOM 1378 N N . ASN A 1 192 ? -4.778 -2.710 -9.442 1.00 91.88 192 ASN A N 1
ATOM 1379 C CA . ASN A 1 192 ? -3.452 -3.309 -9.602 1.00 91.88 192 ASN A CA 1
ATOM 1380 C C . ASN A 1 192 ? -3.364 -4.646 -8.850 1.00 91.88 192 ASN A C 1
ATOM 1382 O O . ASN A 1 192 ? -3.900 -4.779 -7.748 1.00 91.88 192 ASN A O 1
ATOM 1386 N N . THR A 1 193 ? -2.621 -5.605 -9.399 1.00 91.25 193 THR A N 1
ATOM 1387 C CA . THR A 1 193 ? -2.230 -6.837 -8.702 1.00 91.25 193 THR A CA 1
ATOM 1388 C C . THR A 1 193 ? -0.810 -6.673 -8.167 1.00 91.25 193 THR A C 1
ATOM 1390 O O . THR A 1 193 ? 0.113 -6.449 -8.947 1.00 91.25 193 THR A O 1
ATOM 1393 N N . VAL A 1 194 ? -0.616 -6.787 -6.851 1.00 85.88 194 VAL A N 1
ATOM 1394 C CA . VAL A 1 194 ? 0.683 -6.605 -6.176 1.00 85.88 194 VAL A CA 1
ATOM 1395 C C . VAL A 1 194 ? 1.013 -7.850 -5.363 1.00 85.88 194 VAL A C 1
ATOM 1397 O O . VAL A 1 194 ? 0.541 -8.011 -4.239 1.00 85.88 194 VAL A O 1
ATOM 1400 N N . ARG A 1 195 ? 1.780 -8.776 -5.939 1.00 85.94 195 ARG A N 1
ATOM 1401 C CA . ARG A 1 195 ? 1.862 -10.145 -5.409 1.00 85.94 195 ARG A CA 1
ATOM 1402 C C . ARG A 1 195 ? 3.263 -10.676 -5.134 1.00 85.94 195 ARG A C 1
ATOM 1404 O O . ARG A 1 195 ? 4.262 -10.140 -5.614 1.00 85.94 195 ARG A O 1
ATOM 1411 N N . ASP A 1 196 ? 3.298 -11.743 -4.340 1.00 81.81 196 ASP A N 1
ATOM 1412 C CA . ASP A 1 196 ? 4.454 -12.604 -4.086 1.00 81.81 196 ASP A CA 1
ATOM 1413 C C . ASP A 1 196 ? 5.613 -11.915 -3.329 1.00 81.81 196 ASP A C 1
ATOM 1415 O O . ASP A 1 196 ? 6.756 -12.365 -3.380 1.00 81.81 196 ASP A O 1
ATOM 1419 N N . GLY A 1 197 ? 5.328 -10.821 -2.611 1.00 73.94 197 GLY A N 1
ATOM 1420 C CA . GLY A 1 197 ? 6.316 -9.970 -1.927 1.00 73.94 197 GLY A CA 1
ATOM 1421 C C . GLY A 1 197 ? 6.592 -8.626 -2.617 1.00 73.94 197 GLY A C 1
ATOM 1422 O O . GLY A 1 197 ? 7.412 -7.847 -2.127 1.00 73.94 197 GLY A O 1
ATOM 1423 N N . ALA A 1 198 ? 5.920 -8.336 -3.739 1.00 79.88 198 ALA A N 1
ATOM 1424 C CA . ALA A 1 198 ? 6.022 -7.064 -4.459 1.00 79.88 198 ALA A CA 1
ATOM 1425 C C . ALA A 1 198 ? 5.698 -5.843 -3.581 1.00 79.88 198 ALA A C 1
ATOM 1427 O O . ALA A 1 198 ? 5.000 -5.958 -2.571 1.00 79.88 198 ALA A O 1
ATOM 1428 N N . GLY A 1 199 ? 6.227 -4.685 -3.990 1.00 77.81 199 GLY A N 1
ATOM 1429 C CA . GLY A 1 199 ? 6.247 -3.441 -3.230 1.00 77.81 199 GLY A CA 1
ATOM 1430 C C . GLY A 1 199 ? 5.661 -2.240 -3.976 1.00 77.81 199 GLY A C 1
ATOM 1431 O O . GLY A 1 199 ? 5.680 -2.150 -5.203 1.00 77.81 199 GLY A O 1
ATOM 1432 N N . TYR A 1 200 ? 5.202 -1.252 -3.214 1.00 76.19 200 TYR A N 1
ATOM 1433 C CA . TYR A 1 200 ? 4.831 0.063 -3.735 1.00 76.19 200 TYR A CA 1
ATOM 1434 C C . TYR A 1 200 ? 5.065 1.154 -2.673 1.00 76.19 200 TYR A C 1
ATOM 1436 O O . TYR A 1 200 ? 4.797 0.936 -1.485 1.00 76.19 200 TYR A O 1
ATOM 1444 N N . ARG A 1 201 ? 5.539 2.333 -3.098 1.00 79.81 201 ARG A N 1
ATOM 1445 C CA . ARG A 1 201 ? 5.935 3.450 -2.225 1.00 79.81 201 ARG A CA 1
ATOM 1446 C C . ARG A 1 201 ? 5.629 4.811 -2.855 1.00 79.81 201 ARG A C 1
ATOM 1448 O O . ARG A 1 201 ? 6.145 5.136 -3.920 1.00 79.81 201 ARG A O 1
ATOM 1455 N N . ASP A 1 202 ? 4.893 5.655 -2.140 1.00 77.25 202 ASP A N 1
ATOM 1456 C CA . ASP A 1 202 ? 4.624 7.040 -2.537 1.00 77.25 202 ASP A CA 1
ATOM 1457 C C . ASP A 1 202 ? 5.450 8.009 -1.679 1.00 77.25 202 ASP A C 1
ATOM 1459 O O . ASP A 1 202 ? 5.057 8.422 -0.584 1.00 77.25 202 ASP A O 1
ATOM 1463 N N . ASN A 1 203 ? 6.630 8.367 -2.189 1.00 73.50 203 ASN A N 1
ATOM 1464 C CA . ASN A 1 203 ? 7.535 9.321 -1.545 1.00 73.50 203 ASN A CA 1
ATOM 1465 C C . ASN A 1 203 ? 7.142 10.785 -1.804 1.00 73.50 203 ASN A C 1
ATOM 1467 O O . ASN A 1 203 ? 7.803 11.697 -1.303 1.00 73.50 203 ASN A O 1
ATOM 1471 N N . ALA A 1 204 ? 6.103 11.051 -2.598 1.00 64.44 204 ALA A N 1
ATOM 1472 C CA . ALA A 1 204 ? 5.751 12.403 -2.992 1.00 64.44 204 ALA A CA 1
ATOM 1473 C C . ALA A 1 204 ? 4.938 13.133 -1.916 1.00 64.44 204 ALA A C 1
ATOM 1475 O O . ALA A 1 204 ? 3.704 13.178 -1.955 1.00 64.44 204 ALA A O 1
ATOM 1476 N N . GLY A 1 205 ? 5.652 13.778 -0.992 1.00 63.72 205 GLY A N 1
ATOM 1477 C CA . GLY A 1 205 ? 5.063 14.719 -0.044 1.00 63.72 205 GLY A CA 1
ATOM 1478 C C . GLY A 1 205 ? 4.166 15.745 -0.747 1.00 63.72 205 GLY A C 1
ATOM 1479 O O . GLY A 1 205 ? 4.586 16.429 -1.681 1.00 63.72 205 GLY A O 1
ATOM 1480 N N . GLY A 1 206 ? 2.914 15.847 -0.303 1.00 67.06 206 GLY A N 1
ATOM 1481 C CA . GLY A 1 206 ? 1.918 16.714 -0.923 1.00 67.06 206 GLY A CA 1
ATOM 1482 C C . GLY A 1 206 ? 0.581 16.749 -0.182 1.00 67.06 206 GLY A C 1
ATOM 1483 O O . GLY A 1 206 ? 0.310 15.945 0.712 1.00 67.06 206 GLY A O 1
ATOM 1484 N N . THR A 1 207 ? -0.260 17.704 -0.577 1.00 75.56 207 THR A N 1
ATOM 1485 C CA . THR A 1 207 ? -1.570 18.010 0.027 1.00 75.56 207 THR A CA 1
ATOM 1486 C C . THR A 1 207 ? -2.753 17.275 -0.610 1.00 75.56 207 THR A C 1
ATOM 1488 O O . THR A 1 207 ? -3.855 17.322 -0.071 1.00 75.56 207 THR A O 1
ATOM 1491 N N . GLY A 1 208 ? -2.569 16.633 -1.768 1.00 82.25 208 GLY A N 1
ATOM 1492 C CA . GLY A 1 208 ? -3.672 16.067 -2.549 1.00 82.25 208 GLY A CA 1
ATOM 1493 C C . GLY A 1 208 ? -4.005 14.613 -2.206 1.00 82.25 208 GLY A C 1
ATOM 1494 O O . GLY A 1 208 ? -3.118 13.808 -1.915 1.00 82.25 208 GLY A O 1
ATOM 1495 N N . THR A 1 209 ? -5.299 14.288 -2.262 1.00 87.12 209 THR A N 1
ATOM 1496 C CA . THR A 1 209 ? -5.857 12.985 -1.872 1.00 87.12 209 THR A CA 1
ATOM 1497 C C . THR A 1 209 ? -5.265 11.823 -2.666 1.00 87.12 209 THR A C 1
ATOM 1499 O O . THR A 1 209 ? -5.219 11.862 -3.895 1.00 87.12 209 THR A O 1
ATOM 1502 N N . ARG A 1 210 ? -4.866 10.757 -1.974 1.00 87.50 210 ARG A N 1
ATOM 1503 C CA . ARG A 1 210 ? -4.547 9.460 -2.574 1.00 87.50 210 ARG A CA 1
ATOM 1504 C C . ARG A 1 210 ? -5.785 8.578 -2.521 1.00 87.50 210 ARG A C 1
ATOM 1506 O O . ARG A 1 210 ? -6.391 8.449 -1.461 1.00 87.50 210 ARG A O 1
ATOM 1513 N N . THR A 1 211 ? -6.143 7.971 -3.640 1.00 90.69 211 THR A N 1
ATOM 1514 C CA . THR A 1 211 ? -7.269 7.038 -3.749 1.00 90.69 211 THR A CA 1
ATOM 1515 C C . THR A 1 211 ? -6.719 5.706 -4.224 1.00 90.69 211 THR A C 1
ATOM 1517 O O . THR A 1 211 ? -5.955 5.669 -5.180 1.00 90.69 211 THR A O 1
ATOM 1520 N N . ILE A 1 212 ? -7.036 4.627 -3.525 1.00 90.88 212 ILE A N 1
ATOM 1521 C CA . ILE A 1 212 ? -6.459 3.298 -3.709 1.00 90.88 212 ILE A CA 1
ATOM 1522 C C . ILE A 1 212 ? -7.636 2.327 -3.742 1.00 90.88 212 ILE A C 1
ATOM 1524 O O . ILE A 1 212 ? -8.232 2.044 -2.708 1.00 90.88 212 ILE A O 1
ATOM 1528 N N . THR A 1 213 ? -8.018 1.879 -4.929 1.00 94.44 213 THR A N 1
ATOM 1529 C CA . THR A 1 213 ? -9.309 1.248 -5.207 1.00 94.44 213 THR A CA 1
ATOM 1530 C C . THR A 1 213 ? -9.139 -0.132 -5.839 1.00 94.44 213 THR A C 1
ATOM 1532 O O . THR A 1 213 ? -8.390 -0.284 -6.799 1.00 94.44 213 THR A O 1
ATOM 1535 N N . ASP A 1 214 ? -9.853 -1.135 -5.329 1.00 94.62 214 ASP A N 1
ATOM 1536 C CA . ASP A 1 214 ? -9.990 -2.480 -5.913 1.00 94.62 214 ASP A CA 1
ATOM 1537 C C . ASP A 1 214 ? -8.659 -3.206 -6.240 1.00 94.62 214 ASP A C 1
ATOM 1539 O O . ASP A 1 214 ? -8.627 -4.104 -7.081 1.00 94.62 214 ASP A O 1
ATOM 1543 N N . ASN A 1 215 ? -7.544 -2.850 -5.586 1.00 92.00 215 ASN A N 1
ATOM 1544 C CA . ASN A 1 215 ? -6.254 -3.527 -5.778 1.00 92.00 215 ASN A CA 1
ATOM 1545 C C . ASN A 1 215 ? -6.245 -4.893 -5.074 1.00 92.00 215 ASN A C 1
ATOM 1547 O O . ASN A 1 215 ? -6.811 -5.042 -3.989 1.00 92.00 215 ASN A O 1
ATOM 1551 N N . GLU A 1 216 ? -5.548 -5.870 -5.651 1.00 92.06 216 GLU A N 1
ATOM 1552 C CA . GLU A 1 216 ? -5.351 -7.201 -5.074 1.00 92.06 216 GLU A CA 1
ATOM 1553 C C . GLU A 1 216 ? -3.881 -7.403 -4.696 1.00 92.06 216 GLU A C 1
ATOM 1555 O O . GLU A 1 216 ? -3.007 -7.523 -5.552 1.00 92.06 216 GLU A O 1
ATOM 1560 N N . ILE A 1 217 ? -3.611 -7.422 -3.394 1.00 85.50 217 ILE A N 1
ATOM 1561 C CA . ILE A 1 217 ? -2.279 -7.522 -2.804 1.00 85.50 217 ILE A CA 1
ATOM 1562 C C . ILE A 1 217 ? -2.172 -8.872 -2.090 1.00 85.50 217 ILE A C 1
ATOM 1564 O O . ILE A 1 217 ? -2.891 -9.113 -1.121 1.00 85.50 217 ILE A O 1
ATOM 1568 N N . VAL A 1 218 ? -1.299 -9.769 -2.555 1.00 85.88 218 VAL A N 1
ATOM 1569 C CA . VAL A 1 218 ? -1.227 -11.166 -2.072 1.00 85.88 218 VAL A CA 1
ATOM 1570 C C . VAL A 1 218 ? 0.208 -11.526 -1.710 1.00 85.88 218 VAL A C 1
ATOM 1572 O O . VAL A 1 218 ? 1.091 -11.485 -2.559 1.00 85.88 218 VAL A O 1
ATOM 1575 N N . ASP A 1 219 ? 0.449 -11.792 -0.427 1.00 76.38 219 ASP A N 1
ATOM 1576 C CA . ASP A 1 219 ? 1.769 -11.917 0.207 1.00 76.38 219 ASP A CA 1
ATOM 1577 C C . ASP A 1 219 ? 2.702 -10.707 -0.037 1.00 76.38 219 ASP A C 1
ATOM 1579 O O . ASP A 1 219 ? 3.915 -10.780 0.145 1.00 76.38 219 ASP A O 1
ATOM 1583 N N . GLY A 1 220 ? 2.132 -9.562 -0.430 1.00 60.19 220 GLY A N 1
ATOM 1584 C CA . GLY A 1 220 ? 2.847 -8.329 -0.756 1.00 60.19 220 GLY A CA 1
ATOM 1585 C C . GLY A 1 220 ? 3.142 -7.409 0.438 1.00 60.19 220 GLY A C 1
ATOM 1586 O O . GLY A 1 220 ? 2.494 -7.449 1.494 1.00 60.19 220 GLY A O 1
ATOM 1587 N N . PHE A 1 221 ? 4.100 -6.508 0.222 1.00 65.38 221 PHE A N 1
ATOM 1588 C CA . PHE A 1 221 ? 4.356 -5.334 1.056 1.00 65.38 221 PHE A CA 1
ATOM 1589 C C . PHE A 1 221 ? 3.731 -4.119 0.361 1.00 65.38 221 PHE A C 1
ATOM 1591 O O . PHE A 1 221 ? 3.934 -3.926 -0.832 1.00 65.38 221 PHE A O 1
ATOM 1598 N N . PHE A 1 222 ? 2.980 -3.264 1.056 1.00 65.06 222 PHE A N 1
ATOM 1599 C CA . PHE A 1 222 ? 2.247 -2.196 0.371 1.00 65.06 222 PHE A CA 1
ATOM 1600 C C . PHE A 1 222 ? 2.325 -0.850 1.080 1.00 65.06 222 PHE A C 1
ATOM 1602 O O . PHE A 1 222 ? 2.477 -0.773 2.296 1.00 65.06 222 PHE A O 1
ATOM 1609 N N . ILE A 1 223 ? 2.215 0.200 0.264 1.00 64.81 223 ILE A N 1
ATOM 1610 C CA . ILE A 1 223 ? 2.024 1.604 0.631 1.00 64.81 223 ILE A CA 1
ATOM 1611 C C . ILE A 1 223 ? 2.848 2.038 1.852 1.00 64.81 223 ILE A C 1
ATOM 1613 O O . ILE A 1 223 ? 2.368 2.144 2.979 1.00 64.81 223 ILE A O 1
ATOM 1617 N N . ASP A 1 224 ? 4.112 2.341 1.565 1.00 67.81 224 ASP A N 1
ATOM 1618 C CA . ASP A 1 224 ? 4.914 3.297 2.326 1.00 67.81 224 ASP A CA 1
ATOM 1619 C C . ASP A 1 224 ? 4.579 4.717 1.822 1.00 67.81 224 ASP A C 1
ATOM 1621 O O . ASP A 1 224 ? 4.877 5.036 0.668 1.00 67.81 224 ASP A O 1
ATOM 1625 N N . ILE A 1 225 ? 3.896 5.538 2.636 1.00 71.06 225 ILE A N 1
ATOM 1626 C CA . ILE A 1 225 ? 3.669 6.973 2.352 1.00 71.06 225 ILE A CA 1
ATOM 1627 C C . ILE A 1 225 ? 4.416 7.821 3.382 1.00 71.06 225 ILE A C 1
ATOM 1629 O O . ILE A 1 225 ? 4.270 7.641 4.599 1.00 71.06 225 ILE A O 1
ATOM 1633 N N . GLN A 1 226 ? 5.190 8.785 2.875 1.00 68.50 226 GLN A N 1
ATOM 1634 C CA . GLN A 1 226 ? 6.049 9.640 3.690 1.00 68.50 226 GLN A CA 1
ATOM 1635 C C . GLN A 1 226 ? 5.298 10.645 4.571 1.00 68.50 226 GLN A C 1
ATOM 1637 O O . GLN A 1 226 ? 4.304 11.254 4.168 1.00 68.50 226 GLN A O 1
ATOM 1642 N N . ALA A 1 227 ? 5.900 10.915 5.735 1.00 59.66 227 ALA A N 1
ATOM 1643 C CA . ALA A 1 227 ? 5.395 11.750 6.826 1.00 59.66 227 ALA A CA 1
ATOM 1644 C C . ALA A 1 227 ? 5.068 13.204 6.447 1.00 59.66 227 ALA A C 1
ATOM 1646 O O . ALA A 1 227 ? 4.352 13.895 7.172 1.00 59.66 227 ALA A O 1
ATOM 1647 N N . THR A 1 228 ? 5.587 13.665 5.312 1.00 66.81 228 THR A N 1
ATOM 1648 C CA . THR A 1 228 ? 5.331 14.975 4.704 1.00 66.81 228 THR A CA 1
ATOM 1649 C C . THR A 1 228 ? 3.968 15.057 4.000 1.00 66.81 228 THR A C 1
ATOM 1651 O O . THR A 1 228 ? 3.532 16.150 3.638 1.00 66.81 228 THR A O 1
ATOM 1654 N N . THR A 1 229 ? 3.268 13.932 3.815 1.00 65.62 229 THR A N 1
ATOM 1655 C CA . THR A 1 229 ? 2.006 13.852 3.064 1.00 65.62 229 THR A CA 1
ATOM 1656 C C . THR A 1 229 ? 0.805 14.225 3.931 1.00 65.62 229 THR A C 1
ATOM 1658 O O . THR A 1 229 ? 0.290 13.425 4.721 1.00 65.62 229 THR A O 1
ATOM 1661 N N . SER A 1 230 ? 0.336 15.461 3.760 1.00 70.56 230 SER A N 1
ATOM 1662 C CA . SER A 1 230 ? -0.857 16.010 4.413 1.00 70.56 230 SER A CA 1
ATOM 1663 C C . SER A 1 230 ? -2.164 15.706 3.675 1.00 70.56 230 SER A C 1
ATOM 1665 O O . SER A 1 230 ? -3.237 15.904 4.241 1.00 70.56 230 SER A O 1
ATOM 1667 N N . GLY A 1 231 ? -2.095 15.185 2.445 1.00 81.12 231 GLY A N 1
ATOM 1668 C CA . GLY A 1 231 ? -3.262 14.692 1.716 1.00 81.12 231 GLY A CA 1
ATOM 1669 C C . GLY A 1 231 ? -3.967 13.529 2.419 1.00 81.12 231 GLY A C 1
ATOM 1670 O O . GLY A 1 231 ? -3.338 12.695 3.081 1.00 81.12 231 GLY A O 1
ATOM 1671 N N . ALA A 1 232 ? -5.293 13.472 2.269 1.00 86.88 232 ALA A N 1
ATOM 1672 C CA . ALA A 1 232 ? -6.090 12.330 2.707 1.00 86.88 232 ALA A CA 1
ATOM 1673 C C . ALA A 1 232 ? -5.722 11.065 1.907 1.00 86.88 232 ALA A C 1
ATOM 1675 O O . ALA A 1 232 ? -5.277 11.163 0.767 1.00 86.88 232 ALA A O 1
ATOM 1676 N N . ILE A 1 233 ? -5.910 9.879 2.484 1.00 87.62 233 ILE A N 1
ATOM 1677 C CA . ILE A 1 233 ? -5.660 8.598 1.811 1.00 87.62 233 ILE A CA 1
ATOM 1678 C C . ILE A 1 233 ? -6.890 7.714 1.988 1.00 87.62 233 ILE A C 1
ATOM 1680 O O . ILE A 1 233 ? -7.268 7.400 3.116 1.00 87.62 233 ILE A O 1
ATOM 1684 N N . VAL A 1 234 ? -7.498 7.317 0.875 1.00 91.81 234 VAL A N 1
ATOM 1685 C CA . VAL A 1 234 ? -8.685 6.464 0.816 1.00 91.81 234 VAL A CA 1
ATOM 1686 C C . VAL A 1 234 ? -8.299 5.129 0.196 1.00 91.81 234 VAL A C 1
ATOM 1688 O O . VAL A 1 234 ? -7.815 5.092 -0.928 1.00 91.81 234 VAL A O 1
ATOM 1691 N N . PHE A 1 235 ? -8.545 4.046 0.919 1.00 91.69 235 PHE A N 1
ATOM 1692 C CA . PHE A 1 235 ? -8.529 2.675 0.434 1.00 91.69 235 PHE A CA 1
ATOM 1693 C C . PHE A 1 235 ? -9.988 2.242 0.248 1.00 91.69 235 PHE A C 1
ATOM 1695 O O . PHE A 1 235 ? -10.742 2.307 1.214 1.00 91.69 235 PHE A O 1
ATOM 1702 N N . ASP A 1 236 ? -10.408 1.810 -0.939 1.00 95.06 236 ASP A N 1
ATOM 1703 C CA . ASP A 1 236 ? -11.754 1.279 -1.193 1.00 95.06 236 ASP A CA 1
ATOM 1704 C C . ASP A 1 236 ? -11.703 -0.077 -1.923 1.00 95.06 236 ASP A C 1
ATOM 1706 O O . ASP A 1 236 ? -10.902 -0.255 -2.831 1.00 95.06 236 ASP A O 1
ATOM 1710 N N . GLY A 1 237 ? -12.501 -1.063 -1.508 1.00 94.94 237 GLY A N 1
ATOM 1711 C CA . GLY A 1 237 ? -12.656 -2.372 -2.178 1.00 94.94 237 GLY A CA 1
ATOM 1712 C C . GLY A 1 237 ? -11.423 -3.298 -2.281 1.00 94.94 237 GLY A C 1
ATOM 1713 O O . GLY A 1 237 ? -11.554 -4.438 -2.723 1.00 94.94 237 GLY A O 1
ATOM 1714 N N . ASN A 1 238 ? -10.238 -2.855 -1.854 1.00 92.69 238 ASN A N 1
ATOM 1715 C CA . ASN A 1 238 ? -8.980 -3.603 -1.979 1.00 92.69 238 ASN A CA 1
ATOM 1716 C C . ASN A 1 238 ? -8.980 -4.929 -1.202 1.00 92.69 238 ASN A C 1
ATOM 1718 O O . ASN A 1 238 ? -9.599 -5.046 -0.141 1.00 92.69 238 ASN A O 1
ATOM 1722 N N . ARG A 1 239 ? -8.165 -5.886 -1.652 1.00 91.88 239 ARG A N 1
ATOM 1723 C CA . ARG A 1 239 ? -7.801 -7.092 -0.897 1.00 91.88 239 ARG A CA 1
ATOM 1724 C C . ARG A 1 239 ? -6.316 -7.067 -0.571 1.00 91.88 239 ARG A C 1
ATOM 1726 O O . ARG A 1 239 ? -5.499 -6.826 -1.449 1.00 91.88 239 ARG A O 1
ATOM 1733 N N . PHE A 1 240 ? -5.981 -7.337 0.680 1.00 86.56 240 PHE A N 1
ATOM 1734 C CA . PHE A 1 240 ? -4.630 -7.505 1.185 1.00 86.56 240 PHE A CA 1
ATOM 1735 C C . PHE A 1 240 ? -4.586 -8.825 1.952 1.00 86.56 240 PHE A C 1
ATOM 1737 O O . PHE A 1 240 ? -5.168 -8.943 3.032 1.00 86.56 240 PHE A O 1
ATOM 1744 N N . HIS A 1 241 ? -3.878 -9.809 1.418 1.00 84.94 241 HIS A N 1
ATOM 1745 C CA . HIS A 1 241 ? -3.531 -11.037 2.118 1.00 84.94 241 HIS A CA 1
ATOM 1746 C C . HIS A 1 241 ? -2.057 -10.900 2.516 1.00 84.94 241 HIS A C 1
ATOM 1748 O O . HIS A 1 241 ? -1.162 -11.072 1.696 1.00 84.94 241 HIS A O 1
ATOM 1754 N N . GLY A 1 242 ? -1.811 -10.431 3.738 1.00 66.12 242 GLY A N 1
ATOM 1755 C CA . GLY A 1 242 ? -0.500 -10.012 4.225 1.00 66.12 242 GLY A CA 1
ATOM 1756 C C . GLY A 1 242 ? 0.382 -11.179 4.661 1.00 66.12 242 GLY A C 1
ATOM 1757 O O . GLY A 1 242 ? -0.047 -12.041 5.436 1.00 66.12 242 GLY A O 1
ATOM 1758 N N . ALA A 1 243 ? 1.630 -11.147 4.192 1.00 63.62 243 ALA A N 1
ATOM 1759 C CA . ALA A 1 243 ? 2.637 -12.179 4.408 1.00 63.62 243 ALA A CA 1
ATOM 1760 C C . ALA A 1 243 ? 2.907 -12.484 5.894 1.00 63.62 243 ALA A C 1
ATOM 1762 O O . ALA A 1 243 ? 2.709 -11.658 6.788 1.00 63.62 243 ALA A O 1
ATOM 1763 N N . ALA A 1 244 ? 3.462 -13.670 6.157 1.00 57.66 244 ALA A N 1
ATOM 1764 C CA . ALA A 1 244 ? 3.809 -14.134 7.505 1.00 57.66 244 ALA A CA 1
ATOM 1765 C C . ALA A 1 244 ? 4.889 -13.296 8.228 1.00 57.66 244 ALA A C 1
ATOM 1767 O O . ALA A 1 244 ? 5.094 -13.471 9.432 1.00 57.66 244 ALA A O 1
ATOM 1768 N N . VAL A 1 245 ? 5.588 -12.392 7.532 1.00 55.25 245 VAL A N 1
ATOM 1769 C CA . VAL A 1 245 ? 6.595 -11.482 8.100 1.00 55.25 245 VAL A CA 1
ATOM 1770 C C . VAL A 1 245 ? 6.553 -10.145 7.353 1.00 55.25 245 VAL A C 1
ATOM 1772 O O . VAL A 1 245 ? 6.590 -10.131 6.127 1.00 55.25 245 VAL A O 1
ATOM 1775 N N . GLY A 1 246 ? 6.530 -9.023 8.082 1.00 53.75 246 GLY A N 1
ATOM 1776 C CA . GLY A 1 246 ? 6.629 -7.670 7.516 1.00 53.75 246 GLY A CA 1
ATOM 1777 C C . GLY A 1 246 ? 5.479 -6.734 7.904 1.00 53.75 246 GLY A C 1
ATOM 1778 O O . GLY A 1 246 ? 4.650 -7.047 8.758 1.00 53.75 246 GLY A O 1
ATOM 1779 N N . THR A 1 247 ? 5.447 -5.555 7.279 1.00 52.19 247 THR A N 1
ATOM 1780 C CA . THR A 1 247 ? 4.407 -4.530 7.466 1.00 52.19 247 THR A CA 1
ATOM 1781 C C . THR A 1 247 ? 3.744 -4.203 6.133 1.00 52.19 247 THR A C 1
ATOM 1783 O O . THR A 1 247 ? 4.248 -3.365 5.393 1.00 52.19 247 THR A O 1
ATOM 1786 N N . SER A 1 248 ? 2.597 -4.808 5.822 1.00 55.25 248 SER A N 1
ATOM 1787 C CA . SER A 1 248 ? 1.921 -4.569 4.535 1.00 55.25 248 SER A CA 1
ATOM 1788 C C . SER A 1 248 ? 1.235 -3.198 4.408 1.00 55.25 248 SER A C 1
ATOM 1790 O O . SER A 1 248 ? 0.559 -2.986 3.409 1.00 55.25 248 SER A O 1
ATOM 1792 N N . LEU A 1 249 ? 1.367 -2.281 5.383 1.00 67.38 249 LEU A N 1
ATOM 1793 C CA . LEU A 1 249 ? 0.899 -0.894 5.246 1.00 67.38 249 LEU A CA 1
ATOM 1794 C C . LEU A 1 249 ? 1.633 0.083 6.193 1.00 67.38 249 LEU A C 1
ATOM 1796 O O . LEU A 1 249 ? 1.467 0.024 7.411 1.00 67.38 249 LEU A O 1
ATOM 1800 N N . ALA A 1 250 ? 2.441 1.006 5.662 1.00 66.38 250 ALA A N 1
ATOM 1801 C CA . ALA A 1 250 ? 3.270 1.932 6.447 1.00 66.38 250 ALA A CA 1
ATOM 1802 C C . ALA A 1 250 ? 2.925 3.397 6.125 1.00 66.38 250 ALA A C 1
ATOM 1804 O O . ALA A 1 250 ? 3.346 3.959 5.122 1.00 66.38 250 ALA A O 1
ATOM 1805 N N . ASN A 1 251 ? 2.116 4.041 6.971 1.00 66.06 251 ASN A N 1
ATOM 1806 C CA . ASN A 1 251 ? 1.448 5.283 6.582 1.00 66.06 251 ASN A CA 1
ATOM 1807 C C . ASN A 1 251 ? 1.702 6.437 7.558 1.00 66.06 251 ASN A C 1
ATOM 1809 O O . ASN A 1 251 ? 0.915 6.703 8.467 1.00 66.06 251 ASN A O 1
ATOM 1813 N N . SER A 1 252 ? 2.812 7.135 7.337 1.00 66.50 252 SER A N 1
ATOM 1814 C CA . SER A 1 252 ? 3.175 8.326 8.100 1.00 66.50 252 SER A CA 1
ATOM 1815 C C . SER A 1 252 ? 2.561 9.597 7.489 1.00 66.50 252 SER A C 1
ATOM 1817 O O . SER A 1 252 ? 2.388 9.699 6.278 1.00 66.50 252 SER A O 1
ATOM 1819 N N . GLY A 1 253 ? 2.226 10.587 8.323 1.00 72.06 253 GLY A N 1
ATOM 1820 C CA . GLY A 1 253 ? 1.782 11.918 7.877 1.00 72.06 253 GLY A CA 1
ATOM 1821 C C . GLY A 1 253 ? 0.379 12.343 8.348 1.00 72.06 253 GLY A C 1
ATOM 1822 O O . GLY A 1 253 ? -0.429 11.489 8.712 1.00 72.06 253 GLY A O 1
ATOM 1823 N N . PRO A 1 254 ? 0.087 13.663 8.356 1.00 76.00 254 PRO A N 1
ATOM 1824 C CA . PRO A 1 254 ? -1.049 14.244 9.083 1.00 76.00 254 PRO A CA 1
ATOM 1825 C C . PRO A 1 254 ? -2.419 14.190 8.392 1.00 76.00 254 PRO A C 1
ATOM 1827 O O . PRO A 1 254 ? -3.413 14.590 8.997 1.00 76.00 254 PRO A O 1
ATOM 1830 N N . GLY A 1 255 ? -2.498 13.751 7.135 1.00 81.44 255 GLY A N 1
ATOM 1831 C CA . GLY A 1 255 ? -3.770 13.698 6.409 1.00 81.44 255 GLY A CA 1
ATOM 1832 C C . GLY A 1 255 ? -4.724 12.615 6.926 1.00 81.44 255 GLY A C 1
ATOM 1833 O O . GLY A 1 255 ? -4.297 11.619 7.501 1.00 81.44 255 GLY A O 1
ATOM 1834 N N . ALA A 1 256 ? -6.027 12.762 6.673 1.00 86.50 256 ALA A N 1
ATOM 1835 C CA . ALA A 1 256 ? -7.017 11.739 7.028 1.00 86.50 256 ALA A CA 1
ATOM 1836 C C . ALA A 1 256 ? -6.763 10.393 6.313 1.00 86.50 256 ALA A C 1
ATOM 1838 O O . ALA A 1 256 ? -6.088 10.335 5.281 1.00 86.50 256 ALA A O 1
ATOM 1839 N N . ARG A 1 257 ? -7.292 9.302 6.870 1.00 87.88 257 ARG A N 1
ATOM 1840 C CA . ARG A 1 257 ? -7.089 7.920 6.419 1.00 87.88 257 ARG A CA 1
ATOM 1841 C C . ARG A 1 257 ? -8.434 7.190 6.443 1.00 87.88 257 ARG A C 1
ATOM 1843 O O . ARG A 1 257 ? -9.102 7.170 7.474 1.00 87.88 257 ARG A O 1
ATOM 1850 N N . THR A 1 258 ? -8.851 6.591 5.335 1.00 91.56 258 THR A N 1
ATOM 1851 C CA . THR A 1 258 ? -10.178 5.966 5.205 1.00 91.56 258 THR A CA 1
ATOM 1852 C C . THR A 1 258 ? -10.047 4.612 4.518 1.00 91.56 258 THR A C 1
ATOM 1854 O O . THR A 1 258 ? -9.356 4.512 3.516 1.00 91.56 258 THR A O 1
ATOM 1857 N N . ILE A 1 259 ? -10.665 3.568 5.067 1.00 92.31 259 ILE A N 1
ATOM 1858 C CA . ILE A 1 259 ? -10.573 2.174 4.617 1.00 92.31 259 ILE A CA 1
ATOM 1859 C C . ILE A 1 259 ? -12.003 1.642 4.467 1.00 92.31 259 ILE A C 1
ATOM 1861 O O . ILE A 1 259 ? -12.689 1.349 5.445 1.00 92.31 259 ILE A O 1
ATOM 1865 N N . ILE A 1 260 ? -12.466 1.570 3.226 1.00 95.00 260 ILE A N 1
ATOM 1866 C CA . ILE A 1 260 ? -13.839 1.286 2.807 1.00 95.00 260 ILE A CA 1
ATOM 1867 C C . ILE A 1 260 ? -13.854 -0.078 2.112 1.00 95.00 260 ILE A C 1
ATOM 1869 O O . ILE A 1 260 ? -12.953 -0.359 1.326 1.00 95.00 260 ILE A O 1
ATOM 1873 N N . ARG A 1 261 ? -14.826 -0.952 2.415 1.00 95.25 261 ARG A N 1
ATOM 1874 C CA . ARG A 1 261 ? -15.067 -2.257 1.739 1.00 95.25 261 ARG A CA 1
ATOM 1875 C C . ARG A 1 261 ? -13.845 -3.186 1.573 1.00 95.25 261 ARG A C 1
ATOM 1877 O O . ARG A 1 261 ? -13.914 -4.161 0.831 1.00 95.25 261 ARG A O 1
ATOM 1884 N N . SER A 1 262 ? -12.727 -2.882 2.228 1.00 93.31 262 SER A N 1
ATOM 1885 C CA . SER A 1 262 ? -11.427 -3.492 1.958 1.00 93.31 262 SER A CA 1
ATOM 1886 C C . SER A 1 262 ? -11.181 -4.649 2.918 1.00 93.31 262 SER A C 1
ATOM 1888 O O . SER A 1 262 ? -11.505 -4.560 4.104 1.00 93.31 262 SER A O 1
ATOM 1890 N N . ILE A 1 263 ? -10.586 -5.723 2.412 1.00 91.81 263 ILE A N 1
ATOM 1891 C CA . ILE A 1 263 ? -10.176 -6.893 3.186 1.00 91.81 263 ILE A CA 1
ATOM 1892 C C . ILE A 1 263 ? -8.685 -6.762 3.461 1.00 91.81 263 ILE A C 1
ATOM 1894 O O . ILE A 1 263 ? -7.891 -6.764 2.531 1.00 91.81 263 ILE A O 1
ATOM 1898 N N . ILE A 1 264 ? -8.302 -6.661 4.726 1.00 87.00 264 ILE A N 1
ATOM 1899 C CA . ILE A 1 264 ? -6.923 -6.696 5.197 1.00 87.00 264 ILE A CA 1
ATOM 1900 C C . ILE A 1 264 ? -6.793 -7.897 6.125 1.00 87.00 264 ILE A C 1
ATOM 1902 O O . ILE A 1 264 ? -7.463 -7.988 7.151 1.00 87.00 264 ILE A O 1
ATOM 1906 N N . GLN A 1 265 ? -5.947 -8.840 5.746 1.00 85.44 265 GLN A N 1
ATOM 1907 C CA . GLN A 1 265 ? -5.599 -10.019 6.524 1.00 85.44 265 GLN A CA 1
ATOM 1908 C C . GLN A 1 265 ? -4.083 -10.023 6.725 1.00 85.44 265 GLN A C 1
ATOM 1910 O O . GLN A 1 265 ? -3.345 -9.578 5.853 1.00 85.44 265 GLN A O 1
ATOM 1915 N N . SER A 1 266 ? -3.604 -10.517 7.861 1.00 73.69 266 SER A N 1
ATOM 1916 C CA . SER A 1 266 ? -2.184 -10.744 8.129 1.00 73.69 266 SER A CA 1
ATOM 1917 C C . SER A 1 266 ? -2.016 -12.109 8.777 1.00 73.69 266 SER A C 1
ATOM 1919 O O . SER A 1 266 ? -2.679 -12.414 9.771 1.00 73.69 266 SER A O 1
ATOM 1921 N N . ALA A 1 267 ? -1.096 -12.918 8.254 1.00 66.81 267 ALA A N 1
ATOM 1922 C CA . ALA A 1 267 ? -0.757 -14.206 8.851 1.00 66.81 267 ALA A CA 1
ATOM 1923 C C . ALA A 1 267 ? 0.019 -14.078 10.183 1.00 66.81 267 ALA A C 1
ATOM 1925 O O . ALA A 1 267 ? 0.229 -15.081 10.864 1.00 66.81 267 ALA A O 1
ATOM 1926 N N . ASN A 1 268 ? 0.446 -12.869 10.581 1.00 63.41 268 ASN A N 1
ATOM 1927 C CA . ASN A 1 268 ? 1.264 -12.653 11.775 1.00 63.41 268 ASN A CA 1
ATOM 1928 C C . ASN A 1 268 ? 0.804 -11.450 12.619 1.00 63.41 268 ASN A C 1
ATOM 1930 O O . ASN A 1 268 ? 0.918 -10.286 12.228 1.00 63.41 268 ASN A O 1
ATOM 1934 N N . ASN A 1 269 ? 0.338 -11.751 13.833 1.00 57.03 269 ASN A N 1
ATOM 1935 C CA . ASN A 1 269 ? -0.226 -10.778 14.770 1.00 57.03 269 ASN A CA 1
ATOM 1936 C C . ASN A 1 269 ? 0.813 -10.065 15.649 1.00 57.03 269 ASN A C 1
ATOM 1938 O O . ASN A 1 269 ? 0.470 -9.075 16.288 1.00 57.03 269 ASN A O 1
ATOM 1942 N N . SER A 1 270 ? 2.059 -10.551 15.710 1.00 52.94 270 SER A N 1
ATOM 1943 C CA . SER A 1 270 ? 3.106 -9.999 16.584 1.00 52.94 270 SER A CA 1
ATOM 1944 C C . SER A 1 270 ? 4.159 -9.178 15.835 1.00 52.94 270 SER A C 1
ATOM 1946 O O . SER A 1 270 ? 4.642 -8.186 16.374 1.00 52.94 270 SER A O 1
ATOM 1948 N N . GLY A 1 271 ? 4.497 -9.550 14.594 1.00 43.97 271 GLY A N 1
ATOM 1949 C CA . GLY A 1 271 ? 5.490 -8.836 13.777 1.00 43.97 271 GLY A CA 1
ATOM 1950 C C . GLY A 1 271 ? 4.949 -7.617 13.017 1.00 43.97 271 GLY A C 1
ATOM 1951 O O . GLY A 1 271 ? 5.710 -6.724 12.645 1.00 43.97 271 GLY A O 1
ATOM 1952 N N . PHE A 1 272 ? 3.638 -7.555 12.780 1.00 50.25 272 PHE A N 1
ATOM 1953 C CA . PHE A 1 272 ? 3.027 -6.559 11.901 1.00 50.25 272 PHE A CA 1
ATOM 1954 C C . PHE A 1 272 ? 2.705 -5.260 12.660 1.00 50.25 272 PHE A C 1
ATOM 1956 O O . PHE A 1 272 ? 1.646 -5.109 13.266 1.00 50.25 272 PHE A O 1
ATOM 1963 N N . SER A 1 273 ? 3.595 -4.268 12.564 1.00 51.12 273 SER A N 1
ATOM 1964 C CA . SER A 1 273 ? 3.328 -2.869 12.959 1.00 51.12 273 SER A CA 1
ATOM 1965 C C . SER A 1 273 ? 2.613 -2.053 11.857 1.00 51.12 273 SER A C 1
ATOM 1967 O O . SER A 1 273 ? 2.655 -0.820 11.858 1.00 51.12 273 SER A O 1
ATOM 1969 N N . GLY A 1 274 ? 2.002 -2.738 10.886 1.00 51.38 274 GLY A N 1
ATOM 1970 C CA . GLY A 1 274 ? 1.548 -2.203 9.600 1.00 51.38 274 GLY A CA 1
ATOM 1971 C C . GLY A 1 274 ? 0.217 -1.445 9.606 1.00 51.38 274 GLY A C 1
ATOM 1972 O O . GLY A 1 274 ? -0.631 -1.723 8.771 1.00 51.38 274 GLY A O 1
ATOM 1973 N N . LEU A 1 275 ? 0.028 -0.509 10.537 1.00 62.78 275 LEU A N 1
ATOM 1974 C CA . LEU A 1 275 ? -0.796 0.696 10.359 1.00 62.78 275 LEU A CA 1
ATOM 1975 C C . LEU A 1 275 ? -0.348 1.768 11.372 1.00 62.78 275 LEU A C 1
ATOM 1977 O O . LEU A 1 275 ? -1.089 2.210 12.253 1.00 62.78 275 LEU A O 1
ATOM 1981 N N . GLY A 1 276 ? 0.930 2.145 11.279 1.00 61.16 276 GLY A N 1
ATOM 1982 C CA . GLY A 1 276 ? 1.560 3.166 12.118 1.00 61.16 276 GLY A CA 1
ATOM 1983 C C . GLY A 1 276 ? 1.302 4.591 11.624 1.00 61.16 276 GLY A C 1
ATOM 1984 O O . GLY A 1 276 ? 2.156 5.178 10.965 1.00 61.16 276 GLY A O 1
ATOM 1985 N N . PHE A 1 277 ? 0.154 5.164 11.983 1.00 65.88 277 PHE A N 1
ATOM 1986 C CA . PHE A 1 277 ? -0.179 6.566 11.729 1.00 65.88 277 PHE A CA 1
ATOM 1987 C C . PHE A 1 277 ? 0.609 7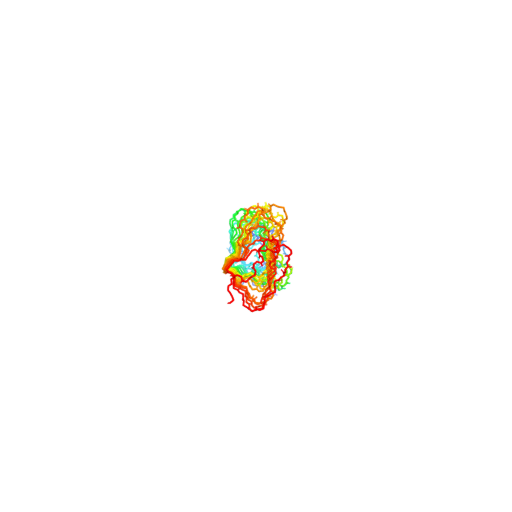.469 12.685 1.00 65.88 277 PHE A C 1
ATOM 1989 O O . PHE A 1 277 ? 0.231 7.654 13.839 1.00 65.88 277 PHE A O 1
ATOM 1996 N N . SER A 1 278 ? 1.745 8.002 12.235 1.00 57.84 278 SER A N 1
ATOM 1997 C CA . SER A 1 278 ? 2.713 8.693 13.104 1.00 57.84 278 SER A CA 1
ATOM 1998 C C . SER A 1 278 ? 2.281 10.078 13.600 1.00 57.84 278 SER A C 1
ATOM 2000 O O . SER A 1 278 ? 2.871 10.592 14.551 1.00 57.84 278 SER A O 1
ATOM 2002 N N . SER A 1 279 ? 1.307 10.710 12.944 1.00 60.47 279 SER A N 1
ATOM 2003 C CA . SER A 1 279 ? 0.888 12.077 13.252 1.00 60.47 279 SER A CA 1
ATOM 2004 C C . SER A 1 279 ? -0.602 12.306 13.003 1.00 60.47 279 SER A C 1
ATOM 2006 O O . SER A 1 279 ? -1.011 12.482 11.871 1.00 60.47 279 SER A O 1
ATOM 2008 N N . GLY A 1 280 ? -1.409 12.382 14.063 1.00 64.62 280 GLY A N 1
ATOM 2009 C CA . GLY A 1 280 ? -2.615 13.228 14.166 1.00 64.62 280 GLY A CA 1
ATOM 2010 C C . GLY A 1 280 ? -3.809 12.990 13.225 1.00 64.62 280 GLY A C 1
ATOM 2011 O O . GLY A 1 280 ? -4.828 13.662 13.380 1.00 64.62 280 GLY A O 1
ATOM 2012 N N . ALA A 1 281 ? -3.703 12.057 12.284 1.00 73.25 281 ALA A N 1
ATOM 2013 C CA . ALA A 1 281 ? -4.726 11.725 11.307 1.00 73.25 281 ALA A CA 1
ATOM 2014 C C . ALA A 1 281 ? -6.021 11.206 11.949 1.00 73.25 281 ALA A C 1
ATOM 2016 O O . ALA A 1 281 ? -5.984 10.371 12.859 1.00 73.25 281 ALA A O 1
ATOM 2017 N N . ALA A 1 282 ? -7.166 11.611 11.396 1.00 85.75 282 ALA A N 1
ATOM 2018 C CA . ALA A 1 282 ? -8.410 10.869 11.567 1.00 85.75 282 ALA A CA 1
ATOM 2019 C C . ALA A 1 282 ? -8.354 9.580 10.728 1.00 85.75 282 ALA A C 1
ATOM 2021 O O . ALA A 1 282 ? -8.009 9.627 9.548 1.00 85.75 282 ALA A O 1
ATOM 2022 N N . VAL A 1 283 ? -8.699 8.446 11.331 1.00 88.38 283 VAL A N 1
ATOM 2023 C CA . VAL A 1 283 ? -8.694 7.106 10.731 1.00 88.38 283 VAL A CA 1
ATOM 2024 C C . VAL A 1 283 ? -10.129 6.585 10.707 1.00 88.38 283 VAL A C 1
ATOM 2026 O O . VAL A 1 283 ? -10.848 6.709 11.693 1.00 88.38 283 VAL A O 1
ATOM 2029 N N . THR A 1 284 ? -10.588 6.023 9.593 1.00 92.06 284 THR A N 1
ATOM 2030 C CA . THR A 1 284 ? -11.962 5.514 9.444 1.00 92.06 284 THR A CA 1
ATOM 2031 C C . THR A 1 284 ? -11.968 4.164 8.740 1.00 92.06 284 THR A C 1
ATOM 2033 O O . THR A 1 284 ? -11.392 4.042 7.666 1.00 92.06 284 THR A O 1
ATOM 2036 N N . PHE A 1 285 ? -12.656 3.176 9.305 1.00 93.94 285 PHE A N 1
ATOM 2037 C CA . PHE A 1 285 ? -12.954 1.880 8.694 1.00 93.94 285 PHE A CA 1
ATOM 2038 C C . PHE A 1 285 ? -14.463 1.793 8.423 1.00 93.94 285 PHE A C 1
ATOM 2040 O O . PHE A 1 285 ? -15.268 2.178 9.272 1.00 93.94 285 PHE A O 1
ATOM 2047 N N . THR A 1 286 ? -14.882 1.335 7.243 1.00 96.56 286 THR A N 1
ATOM 2048 C CA . THR A 1 286 ? -16.305 1.263 6.858 1.00 96.56 286 THR A CA 1
ATOM 2049 C C . THR A 1 286 ? -16.571 0.065 5.951 1.00 96.56 286 THR A C 1
ATOM 2051 O O . THR A 1 286 ? -16.134 0.040 4.802 1.00 96.56 286 THR A O 1
ATOM 2054 N N . GLY A 1 287 ? -17.290 -0.944 6.449 1.00 95.50 287 GLY A N 1
ATOM 2055 C CA . GLY A 1 287 ? -17.497 -2.196 5.708 1.00 95.50 287 GLY A CA 1
ATOM 2056 C C . GLY A 1 287 ? -16.211 -3.006 5.495 1.00 95.50 287 GLY A C 1
ATOM 2057 O O . GLY A 1 287 ? -16.141 -3.787 4.551 1.00 95.50 287 GLY A O 1
ATOM 2058 N N . ALA A 1 288 ? -15.173 -2.769 6.301 1.00 94.69 288 ALA A N 1
ATOM 2059 C CA . ALA A 1 288 ? -13.850 -3.356 6.121 1.00 94.69 288 ALA A CA 1
ATOM 2060 C C . ALA A 1 288 ? -13.675 -4.640 6.946 1.00 94.69 288 ALA A C 1
ATOM 2062 O O . ALA A 1 288 ? -14.279 -4.805 8.006 1.00 94.69 288 ALA A O 1
ATOM 2063 N N . ILE A 1 289 ? -12.790 -5.525 6.496 1.00 92.88 289 ILE A N 1
ATOM 2064 C CA . ILE A 1 289 ? -12.277 -6.649 7.285 1.00 92.88 289 ILE A CA 1
ATOM 2065 C C . ILE A 1 289 ? -10.811 -6.338 7.595 1.00 92.88 289 ILE A C 1
ATOM 2067 O O . ILE A 1 289 ? -10.068 -5.971 6.696 1.00 92.88 289 ILE A O 1
ATOM 2071 N N . PHE A 1 290 ? -10.391 -6.450 8.852 1.00 88.69 290 PHE A N 1
ATOM 2072 C CA . PHE A 1 290 ? -9.021 -6.198 9.301 1.00 88.69 290 PHE A CA 1
ATOM 2073 C C . PHE A 1 290 ? -8.610 -7.283 10.305 1.00 88.69 290 PHE A C 1
ATOM 2075 O O . PHE A 1 290 ? -8.756 -7.119 11.516 1.00 88.69 290 PHE A O 1
ATOM 2082 N N . GLN A 1 291 ? -8.160 -8.433 9.809 1.00 87.19 291 GLN A N 1
ATOM 2083 C CA . GLN A 1 291 ? -7.760 -9.590 10.609 1.00 87.19 291 GLN A CA 1
ATOM 2084 C C . GLN A 1 291 ? -6.241 -9.610 10.798 1.00 87.19 291 GLN A C 1
ATOM 2086 O O . GLN A 1 291 ? -5.489 -9.781 9.843 1.00 87.19 291 GLN A O 1
ATOM 2091 N N . GLY A 1 292 ? -5.801 -9.478 12.045 1.00 78.94 292 GLY A N 1
ATOM 2092 C CA . GLY A 1 292 ? -4.398 -9.460 12.430 1.00 78.94 292 GLY A CA 1
ATOM 2093 C C . GLY A 1 292 ? -3.714 -8.097 12.335 1.00 78.94 292 GLY A C 1
ATOM 2094 O O . GLY A 1 292 ? -4.258 -7.123 11.819 1.00 78.94 292 GLY A O 1
ATOM 2095 N N . GLY A 1 293 ? -2.500 -8.026 12.877 1.00 76.94 293 GLY A N 1
ATOM 2096 C CA . GLY A 1 293 ? -1.659 -6.827 12.854 1.00 76.94 293 GLY A CA 1
ATOM 2097 C C . GLY A 1 293 ? -1.977 -5.756 13.903 1.00 76.94 293 GLY A C 1
ATOM 2098 O O . GLY A 1 293 ? -2.577 -6.036 14.942 1.00 76.94 293 GLY A O 1
ATOM 2099 N N . ARG A 1 294 ? -1.533 -4.516 13.647 1.00 80.38 294 ARG A N 1
ATOM 2100 C CA . ARG A 1 294 ? -1.588 -3.399 14.601 1.00 80.38 294 ARG A CA 1
ATOM 2101 C C . ARG A 1 294 ? -1.896 -2.057 13.935 1.00 80.38 294 ARG A C 1
ATOM 2103 O O . ARG A 1 294 ? -1.163 -1.627 13.052 1.00 80.38 294 ARG A O 1
ATOM 2110 N N . VAL A 1 295 ? -2.905 -1.358 14.450 1.00 82.19 295 VAL A N 1
ATOM 2111 C CA . VAL A 1 295 ? -3.182 0.064 14.203 1.00 82.19 295 VAL A CA 1
ATOM 2112 C C . VAL A 1 295 ? -2.572 0.879 15.344 1.00 82.19 295 VAL A C 1
ATOM 2114 O O . VAL A 1 295 ? -2.946 0.701 16.501 1.00 82.19 295 VAL A O 1
ATOM 2117 N N . GLN A 1 296 ? -1.653 1.798 15.049 1.00 78.69 296 GLN A N 1
ATOM 2118 C CA . GLN A 1 296 ? -1.074 2.704 16.045 1.00 78.69 296 GLN A CA 1
ATOM 2119 C C . GLN A 1 296 ? -1.277 4.160 15.621 1.00 78.69 296 GLN A C 1
ATOM 2121 O O . GLN A 1 296 ? -0.774 4.573 14.583 1.00 78.69 296 GLN A O 1
ATOM 2126 N N . GLN A 1 297 ? -1.973 4.945 16.447 1.00 73.56 297 GLN A N 1
ATOM 2127 C CA . GLN A 1 297 ? -2.323 6.341 16.154 1.00 73.56 297 GLN A CA 1
ATOM 2128 C C . GLN A 1 297 ? -1.488 7.303 17.008 1.00 73.56 297 GLN A C 1
ATOM 2130 O O . GLN A 1 297 ? -1.909 7.736 18.077 1.00 73.56 297 GLN A O 1
ATOM 2135 N N . GLY A 1 298 ? -0.267 7.591 16.565 1.00 64.88 298 GLY A N 1
ATOM 2136 C CA . GLY A 1 298 ? 0.631 8.550 17.202 1.00 64.88 298 GLY A CA 1
ATOM 2137 C C . GLY A 1 298 ? 0.354 10.007 16.818 1.00 64.88 298 GLY A C 1
ATOM 2138 O O . GLY A 1 298 ? -0.234 10.313 15.781 1.00 64.88 298 GLY A O 1
ATOM 2139 N N . GLY A 1 299 ? 0.846 10.923 17.652 1.00 64.12 299 GLY A N 1
ATOM 2140 C CA . GLY A 1 299 ? 0.970 12.344 17.325 1.00 64.12 299 GLY A CA 1
ATOM 2141 C C . GLY A 1 299 ? 0.118 13.287 18.184 1.00 64.12 299 GLY A C 1
ATOM 2142 O O . GLY A 1 299 ? -0.965 12.916 18.635 1.00 64.12 299 GLY A O 1
ATOM 2143 N N . PRO A 1 300 ? 0.577 14.534 18.392 1.00 62.56 300 PRO A N 1
ATOM 2144 C CA . PRO A 1 300 ? -0.002 15.461 19.362 1.00 62.56 300 PRO A CA 1
ATOM 2145 C C . PRO A 1 300 ? -1.170 16.290 18.790 1.00 62.56 300 PRO A C 1
ATOM 2147 O O . PRO A 1 300 ? -1.225 17.502 19.005 1.00 62.56 300 PRO A O 1
ATOM 2150 N N . ALA A 1 301 ? -2.110 15.670 18.068 1.00 56.81 301 ALA A N 1
ATOM 2151 C CA . ALA A 1 301 ? -3.269 16.372 17.503 1.00 56.81 301 ALA A CA 1
ATOM 2152 C C . ALA A 1 301 ? -4.583 16.071 18.239 1.00 56.81 301 ALA A C 1
ATOM 2154 O O . ALA A 1 301 ? -4.911 14.922 18.524 1.00 56.81 301 ALA A O 1
ATOM 2155 N N . THR A 1 302 ? -5.402 17.109 18.408 1.00 64.12 302 THR A N 1
ATOM 2156 C CA . THR A 1 302 ? -6.787 17.033 18.904 1.00 64.12 302 THR A CA 1
ATOM 2157 C C . THR A 1 302 ? -7.757 16.342 17.937 1.00 64.12 302 THR A C 1
ATOM 2159 O O . THR A 1 302 ? -8.879 16.029 18.323 1.00 64.12 302 THR A O 1
ATOM 2162 N N . LEU A 1 303 ? -7.338 16.093 16.690 1.00 65.56 303 LEU A N 1
ATOM 2163 C CA . LEU A 1 303 ? -8.156 15.527 15.608 1.00 65.56 303 LEU A CA 1
ATOM 2164 C C . LEU A 1 303 ? -7.977 14.009 15.411 1.00 65.56 303 LEU A C 1
ATOM 2166 O O . LEU A 1 303 ? -8.564 13.448 14.485 1.00 65.56 303 LEU A O 1
ATOM 2170 N N . ALA A 1 304 ? -7.205 13.340 16.275 1.00 74.12 304 ALA A N 1
ATOM 2171 C CA . ALA A 1 304 ? -6.890 11.910 16.203 1.00 74.12 304 ALA A CA 1
ATOM 2172 C C . ALA A 1 304 ? -8.104 11.008 16.531 1.00 74.12 304 ALA A C 1
ATOM 2174 O O . ALA A 1 304 ? -8.161 10.325 17.550 1.00 74.12 304 ALA A O 1
ATOM 2175 N N . THR A 1 305 ? -9.113 11.026 15.664 1.00 85.19 305 THR A N 1
ATOM 2176 C CA . THR A 1 305 ? -10.310 10.178 15.754 1.00 85.19 305 THR A CA 1
ATOM 2177 C C . THR A 1 305 ? -10.050 8.846 15.061 1.00 85.19 305 THR A C 1
ATOM 2179 O O . THR A 1 305 ? -9.457 8.824 13.987 1.00 85.19 305 THR A O 1
ATOM 2182 N N . LEU A 1 306 ? -10.504 7.741 15.638 1.00 90.31 306 LEU A N 1
ATOM 2183 C CA . LEU A 1 306 ? -10.581 6.430 15.005 1.00 90.31 306 LEU A CA 1
ATOM 2184 C C . LEU A 1 306 ? -12.055 6.016 14.952 1.00 90.31 306 LEU A C 1
ATOM 2186 O O . LEU A 1 306 ? -12.675 5.803 15.987 1.00 90.31 306 LEU A O 1
ATOM 2190 N N . SER A 1 307 ? -12.615 5.910 13.751 1.00 93.06 307 SER A N 1
ATOM 2191 C CA . SER A 1 307 ? -13.976 5.427 13.508 1.00 93.06 307 SER A CA 1
ATOM 2192 C C . SER A 1 307 ? -13.940 4.034 12.879 1.00 93.06 307 SER A C 1
ATOM 2194 O O . SER A 1 307 ? -13.139 3.779 11.982 1.00 93.06 307 SER A O 1
ATOM 2196 N N . ILE A 1 308 ? -14.794 3.125 13.342 1.00 94.88 308 ILE A N 1
ATOM 2197 C CA . ILE A 1 308 ? -14.930 1.758 12.835 1.00 94.88 308 ILE A CA 1
ATOM 2198 C C . ILE A 1 308 ? -16.421 1.456 12.697 1.00 94.88 308 ILE A C 1
ATOM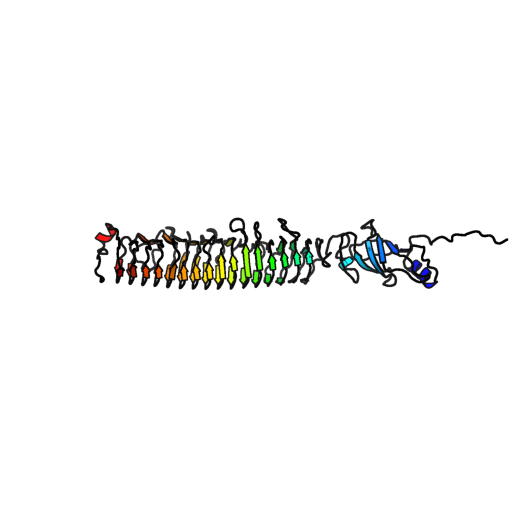 2200 O O . ILE A 1 308 ? -17.135 1.382 13.693 1.00 94.88 308 ILE A O 1
ATOM 2204 N N . THR A 1 309 ? -16.899 1.284 11.469 1.00 97.06 309 THR A N 1
ATOM 2205 C CA . THR A 1 309 ? -18.331 1.142 11.168 1.00 97.06 309 THR A CA 1
ATOM 2206 C C . THR A 1 309 ? -18.577 -0.090 10.307 1.00 97.06 309 THR A C 1
ATOM 2208 O O . THR A 1 309 ? -17.902 -0.283 9.295 1.00 97.06 309 THR A O 1
ATOM 2211 N N . ASN A 1 310 ? -19.543 -0.928 10.689 1.00 96.81 310 ASN A N 1
ATOM 2212 C CA . ASN A 1 310 ? -19.953 -2.137 9.960 1.00 96.81 310 ASN A CA 1
ATOM 2213 C C . ASN A 1 310 ? -18.769 -3.038 9.544 1.00 96.81 310 ASN A C 1
ATOM 2215 O O . ASN A 1 310 ? -18.746 -3.560 8.433 1.00 96.81 310 ASN A O 1
ATOM 2219 N N . SER A 1 311 ? -17.739 -3.138 10.390 1.00 96.31 311 SER A N 1
ATOM 2220 C CA . SER A 1 311 ? -16.440 -3.737 10.052 1.00 96.31 311 SER A CA 1
ATOM 2221 C C . SER A 1 311 ? -16.110 -4.935 10.948 1.00 96.31 311 SER A C 1
ATOM 2223 O O . SER A 1 311 ? -16.651 -5.084 12.042 1.00 96.31 311 SER A O 1
ATOM 2225 N N . ILE A 1 312 ? -15.200 -5.797 10.497 1.00 94.69 312 ILE A N 1
ATOM 2226 C CA . ILE A 1 312 ? -14.732 -6.973 11.240 1.00 94.69 312 ILE A CA 1
ATOM 2227 C C . ILE A 1 312 ? -13.255 -6.769 11.593 1.00 94.69 312 ILE A C 1
ATOM 2229 O O . ILE A 1 312 ? -12.430 -6.654 10.695 1.00 94.69 312 ILE A O 1
ATOM 2233 N N . ILE A 1 313 ? -12.907 -6.734 12.879 1.00 92.06 313 ILE A N 1
ATOM 2234 C CA . ILE A 1 313 ? -11.575 -6.369 13.385 1.00 92.06 313 ILE A CA 1
ATOM 2235 C C . ILE A 1 313 ? -10.983 -7.514 14.215 1.00 92.06 313 ILE A C 1
ATOM 2237 O O . ILE A 1 313 ? -11.650 -8.086 15.071 1.00 92.06 313 ILE A O 1
ATOM 2241 N N . GLY A 1 314 ? -9.712 -7.829 13.987 1.00 89.94 314 GLY A N 1
ATOM 2242 C CA . GLY A 1 314 ? -8.961 -8.897 14.647 1.00 89.94 314 GLY A CA 1
ATOM 2243 C C . GLY A 1 314 ? -7.531 -8.488 14.998 1.00 89.94 314 GLY A C 1
ATOM 2244 O O . GLY A 1 314 ? -6.617 -9.274 14.773 1.00 89.94 314 GLY A O 1
ATOM 2245 N N . CYS A 1 315 ? -7.312 -7.235 15.410 1.00 85.56 315 CYS A N 1
ATOM 2246 C CA . CYS A 1 315 ? -5.990 -6.607 15.482 1.00 85.56 315 CYS A CA 1
ATOM 2247 C C . CYS A 1 315 ? -5.769 -5.755 16.745 1.00 85.56 315 CYS A C 1
ATOM 2249 O O . CYS A 1 315 ? -6.698 -5.454 17.499 1.00 85.56 315 CYS A O 1
ATOM 2251 N N . VAL A 1 316 ? -4.524 -5.328 16.961 1.00 87.94 316 VAL A N 1
ATOM 2252 C CA . VAL A 1 316 ? -4.146 -4.444 18.071 1.00 87.94 316 VAL A CA 1
ATOM 2253 C C . VAL A 1 316 ? -4.304 -2.973 17.668 1.00 87.94 316 VAL A C 1
ATOM 2255 O O . VAL A 1 316 ? -3.457 -2.409 16.983 1.00 87.94 316 VAL A O 1
ATOM 2258 N N . ILE A 1 317 ? -5.360 -2.315 18.130 1.00 87.38 317 ILE A N 1
ATOM 2259 C CA . ILE A 1 317 ? -5.535 -0.861 18.090 1.00 87.38 317 ILE A CA 1
ATOM 2260 C C . ILE A 1 317 ? -4.865 -0.247 19.327 1.00 87.38 317 ILE A C 1
ATOM 2262 O O . ILE A 1 317 ? -5.181 -0.610 20.458 1.00 87.38 317 ILE A O 1
ATOM 2266 N N . ASN A 1 318 ? -3.953 0.708 19.141 1.00 86.50 318 ASN A N 1
ATOM 2267 C CA . ASN A 1 318 ? -3.263 1.379 20.244 1.00 86.50 318 ASN A CA 1
ATOM 2268 C C . ASN A 1 318 ? -3.039 2.879 19.984 1.00 86.50 318 ASN A C 1
ATOM 2270 O O . ASN A 1 318 ? -2.155 3.268 19.213 1.00 86.50 318 ASN A O 1
ATOM 2274 N N . GLN A 1 319 ? -3.762 3.719 20.723 1.00 82.88 319 GLN A N 1
ATOM 2275 C CA . GLN A 1 319 ? -3.469 5.144 20.868 1.00 82.88 319 GLN A CA 1
ATOM 2276 C C . GLN A 1 319 ? -2.489 5.329 22.053 1.00 82.88 319 GLN A C 1
ATOM 2278 O O . GLN A 1 319 ? -2.794 4.895 23.170 1.00 82.88 319 GLN A O 1
ATOM 2283 N N . PRO A 1 320 ? -1.293 5.915 21.852 1.00 79.50 320 PRO A N 1
ATOM 2284 C CA . PRO A 1 320 ? -0.291 6.100 22.898 1.00 79.50 320 PRO A CA 1
ATOM 2285 C C . PRO A 1 320 ? -0.635 7.286 23.810 1.00 79.50 320 PRO A C 1
ATOM 2287 O O . PRO A 1 320 ? -1.398 8.175 23.438 1.00 79.50 320 PRO A O 1
ATOM 2290 N N . SER A 1 321 ? -0.010 7.342 24.988 1.00 78.69 321 SER A N 1
ATOM 2291 C CA . SER A 1 321 ? -0.196 8.418 25.978 1.00 78.69 321 SER A CA 1
ATOM 2292 C C . SER A 1 321 ? 0.358 9.779 25.549 1.00 78.69 321 SER A C 1
ATOM 2294 O O . SER A 1 321 ? 0.135 10.777 26.224 1.00 78.69 321 SER A O 1
ATOM 2296 N N . THR A 1 322 ? 1.063 9.834 24.418 1.00 75.00 322 THR A N 1
ATOM 2297 C CA . THR A 1 322 ? 1.564 11.063 23.789 1.00 75.00 322 THR A CA 1
ATOM 2298 C C . THR A 1 322 ? 0.578 11.698 22.801 1.00 75.00 322 THR A C 1
ATOM 2300 O O . THR A 1 322 ? 0.884 12.747 22.234 1.00 75.00 322 THR A O 1
ATOM 2303 N N . ALA A 1 323 ? -0.599 11.098 22.583 1.00 74.19 323 ALA A N 1
ATOM 2304 C CA . ALA A 1 323 ? -1.703 11.779 21.909 1.00 74.19 323 ALA A CA 1
ATOM 2305 C C . ALA A 1 323 ? -2.285 12.885 22.813 1.00 74.19 323 ALA A C 1
ATOM 2307 O O . ALA A 1 323 ? -2.315 12.740 24.033 1.00 74.19 323 ALA A O 1
ATOM 2308 N N . THR A 1 324 ? -2.761 13.986 22.225 1.00 72.44 324 THR A N 1
ATOM 2309 C CA . THR A 1 324 ? -3.319 15.147 22.960 1.00 72.44 324 THR A CA 1
ATOM 2310 C C . THR A 1 324 ? -4.845 15.243 22.894 1.00 72.44 324 THR A C 1
ATOM 2312 O O . THR A 1 324 ? -5.437 16.116 23.524 1.00 72.44 324 THR A O 1
ATOM 2315 N N . GLY A 1 325 ? -5.490 14.341 22.157 1.00 73.88 325 GLY A N 1
ATOM 2316 C CA . GLY A 1 325 ? -6.937 14.209 22.042 1.00 73.88 325 GLY A CA 1
ATOM 2317 C C . GLY A 1 325 ? -7.300 13.034 21.136 1.00 73.88 325 GLY A C 1
ATOM 2318 O O . GLY A 1 325 ? -6.415 12.350 20.617 1.00 73.88 325 GLY A O 1
ATOM 2319 N N . GLY A 1 326 ? -8.597 12.812 20.932 1.00 79.38 326 GLY A N 1
ATOM 2320 C CA . GLY A 1 326 ? -9.118 11.783 20.036 1.00 79.38 326 GLY A CA 1
ATOM 2321 C C . GLY A 1 326 ? -10.346 11.059 20.582 1.00 79.38 326 GLY A C 1
ATOM 2322 O O . GLY A 1 326 ? -10.829 11.338 21.677 1.00 79.38 326 GLY A O 1
ATOM 2323 N N . SER A 1 327 ? -10.854 10.100 19.813 1.00 85.31 327 SER A N 1
ATOM 2324 C CA . SER A 1 327 ? -11.863 9.138 20.272 1.00 85.31 327 SER A CA 1
ATOM 2325 C C . SER A 1 327 ? -11.827 7.876 19.414 1.00 85.31 327 SER A C 1
ATOM 2327 O O . SER A 1 327 ? -11.514 7.954 18.228 1.00 85.31 327 SER A O 1
ATOM 2329 N N . VAL A 1 328 ? -12.138 6.725 20.009 1.00 91.19 328 VAL A N 1
ATOM 2330 C CA . VAL A 1 328 ? -12.252 5.429 19.330 1.00 91.19 328 VAL A CA 1
ATOM 2331 C C . VAL A 1 328 ? -13.734 5.061 19.264 1.00 91.19 328 VAL A C 1
ATOM 2333 O O . VAL A 1 328 ? -14.287 4.512 20.213 1.00 91.19 328 VAL A O 1
ATOM 2336 N N . GLY A 1 329 ? -14.393 5.413 18.162 1.00 93.44 329 GLY A N 1
ATOM 2337 C CA . GLY A 1 329 ? -15.801 5.112 17.904 1.00 93.44 329 GLY A CA 1
ATOM 2338 C C . GLY A 1 329 ? -15.970 3.832 17.088 1.00 93.44 329 GLY A C 1
ATOM 2339 O O . GLY A 1 329 ? -15.419 3.717 15.998 1.00 93.44 329 GLY A O 1
ATOM 2340 N N . ILE A 1 330 ? -16.764 2.888 17.586 1.00 95.38 330 ILE A N 1
ATOM 2341 C CA . ILE A 1 330 ? -17.031 1.582 16.978 1.00 95.38 330 ILE A CA 1
ATOM 2342 C C . ILE A 1 330 ? -18.549 1.391 16.864 1.00 95.38 330 ILE A C 1
ATOM 2344 O O . ILE A 1 330 ? -19.288 1.595 17.829 1.00 95.38 330 ILE A O 1
ATOM 2348 N N . SER A 1 331 ? -19.037 1.010 15.686 1.00 97.44 331 SER A N 1
ATOM 2349 C CA . SER A 1 331 ? -20.463 0.810 15.417 1.00 97.44 331 SER A CA 1
ATOM 2350 C C . SER A 1 331 ? -20.723 -0.367 14.475 1.00 97.44 331 SER A C 1
ATOM 2352 O O . SER A 1 331 ? -19.972 -0.580 13.522 1.00 97.44 331 SER A O 1
ATOM 2354 N N . GLY A 1 332 ? -21.762 -1.164 14.743 1.00 96.06 332 GLY A N 1
ATOM 2355 C CA . GLY A 1 332 ? -22.205 -2.253 13.854 1.00 96.06 332 GLY A CA 1
ATOM 2356 C C . GLY A 1 332 ? -21.151 -3.335 13.572 1.00 96.06 332 GLY A C 1
ATOM 2357 O O . GLY A 1 332 ? -21.212 -3.987 12.534 1.00 96.06 332 GLY A O 1
ATOM 2358 N N . SER A 1 333 ? -20.128 -3.465 14.421 1.00 97.06 333 SER A N 1
ATOM 2359 C CA . SER A 1 333 ? -18.866 -4.137 14.085 1.00 97.06 333 SER A CA 1
ATOM 2360 C C . SER A 1 333 ? -18.627 -5.402 14.915 1.00 97.06 333 SER A C 1
ATOM 2362 O O . SER A 1 333 ? -19.179 -5.566 16.001 1.00 97.06 333 SER A O 1
ATOM 2364 N N . HIS A 1 334 ? -17.778 -6.302 14.420 1.00 95.12 334 HIS A N 1
ATOM 2365 C CA . HIS A 1 334 ? -17.376 -7.525 15.120 1.00 95.12 334 HIS A CA 1
ATOM 2366 C C . HIS A 1 334 ? -15.879 -7.475 15.436 1.00 95.12 334 HIS A C 1
ATOM 2368 O O . HIS A 1 334 ? -15.053 -7.386 14.534 1.00 95.12 334 HIS A O 1
ATOM 2374 N N . LEU A 1 335 ? -15.532 -7.533 16.717 1.00 93.00 335 LEU A N 1
ATOM 2375 C CA . LEU A 1 335 ? -14.165 -7.573 17.225 1.00 93.00 335 LEU A CA 1
ATOM 2376 C C . LEU A 1 335 ? -13.851 -9.014 17.664 1.00 93.00 335 LEU A C 1
ATOM 2378 O O . LEU A 1 335 ? -14.570 -9.555 18.500 1.00 93.00 335 LEU A O 1
ATOM 2382 N N . TYR A 1 336 ? -12.814 -9.651 17.118 1.00 89.94 336 TYR A N 1
ATOM 2383 C CA . TYR A 1 336 ? -12.529 -11.073 17.359 1.00 89.94 336 TYR A CA 1
ATOM 2384 C C . TYR A 1 336 ? -11.908 -11.368 18.734 1.00 89.94 336 TYR A C 1
ATOM 2386 O O . TYR A 1 336 ? -11.151 -10.564 19.268 1.00 89.94 336 TYR A O 1
ATOM 2394 N N . ALA A 1 337 ? -12.138 -12.588 19.229 1.00 77.06 337 ALA A N 1
ATOM 2395 C CA . ALA A 1 337 ? -11.618 -13.128 20.492 1.00 77.06 337 ALA A CA 1
ATOM 2396 C C . ALA A 1 337 ? -10.084 -13.089 20.660 1.00 77.06 337 ALA A C 1
ATOM 2398 O O . ALA A 1 337 ? -9.569 -12.956 21.768 1.00 77.06 337 ALA A O 1
ATOM 2399 N N . THR A 1 338 ? -9.330 -13.312 19.580 1.00 81.25 338 THR A N 1
ATOM 2400 C CA . THR A 1 338 ? -7.910 -13.691 19.668 1.00 81.25 338 THR A CA 1
ATOM 2401 C C . THR A 1 338 ? -7.022 -12.630 19.033 1.00 81.25 338 THR A C 1
ATOM 2403 O O . THR A 1 338 ? -7.188 -12.302 17.864 1.00 81.25 338 THR A O 1
ATOM 2406 N N . ASN A 1 339 ? -6.048 -12.124 19.795 1.00 76.81 339 ASN A N 1
ATOM 2407 C CA . ASN A 1 339 ? -5.102 -11.064 19.405 1.00 76.81 339 ASN A CA 1
ATOM 2408 C C . ASN A 1 339 ? -5.715 -9.680 19.094 1.00 76.81 339 ASN A C 1
ATOM 2410 O O . ASN A 1 339 ? -4.975 -8.759 18.750 1.00 76.81 339 ASN A O 1
ATOM 2414 N N . THR A 1 340 ? -7.024 -9.486 19.285 1.00 87.75 340 THR A N 1
ATOM 2415 C CA . THR A 1 340 ? -7.638 -8.151 19.242 1.00 87.75 340 THR A CA 1
ATOM 2416 C C . THR A 1 340 ? -7.456 -7.442 20.578 1.00 87.75 340 THR A C 1
ATOM 2418 O O . THR A 1 340 ? -7.897 -7.934 21.621 1.00 87.75 340 THR A O 1
ATOM 2421 N N . ALA A 1 341 ? -6.838 -6.264 20.555 1.00 89.88 341 ALA A N 1
ATOM 2422 C CA . ALA A 1 341 ? -6.680 -5.417 21.733 1.00 89.88 341 ALA A CA 1
ATOM 2423 C C . ALA A 1 341 ? -6.903 -3.949 21.357 1.00 89.88 341 ALA A C 1
ATOM 2425 O O . ALA A 1 341 ? -6.386 -3.505 20.342 1.00 89.88 341 ALA A O 1
ATOM 2426 N N . ILE A 1 342 ? -7.656 -3.191 22.152 1.00 90.50 342 ILE A N 1
ATOM 2427 C CA . ILE A 1 342 ? -7.985 -1.783 21.901 1.00 90.50 342 ILE A CA 1
ATOM 2428 C C . ILE A 1 342 ? -7.542 -0.968 23.108 1.00 90.50 342 ILE A C 1
ATOM 2430 O O . ILE A 1 342 ? -8.224 -0.939 24.129 1.00 90.50 342 ILE A O 1
ATOM 2434 N N . THR A 1 343 ? -6.383 -0.322 23.013 1.00 88.94 343 THR A N 1
ATOM 2435 C CA . THR A 1 343 ? -5.813 0.479 24.102 1.00 88.94 343 THR A CA 1
ATOM 2436 C C . THR A 1 343 ? -5.853 1.966 23.763 1.00 88.94 343 THR A C 1
ATOM 2438 O O . THR A 1 343 ? -5.236 2.404 22.791 1.00 88.94 343 THR A O 1
ATOM 2441 N N . GLN A 1 344 ? -6.539 2.757 24.587 1.00 87.56 344 GLN A N 1
ATOM 2442 C CA . GLN A 1 344 ? -6.541 4.217 24.515 1.00 87.56 344 GLN A CA 1
ATOM 2443 C C . GLN A 1 344 ? -5.778 4.777 25.717 1.00 87.56 344 GLN A C 1
ATOM 2445 O O . GLN A 1 344 ? -6.268 4.713 26.837 1.00 87.56 344 GLN A O 1
ATOM 2450 N N . ASN A 1 345 ? -4.563 5.292 25.498 1.00 82.94 345 ASN A N 1
ATOM 2451 C CA . ASN A 1 345 ? -3.727 5.866 26.563 1.00 82.94 345 ASN A CA 1
ATOM 2452 C C . ASN A 1 345 ? -3.647 7.397 26.547 1.00 82.94 345 ASN A C 1
ATOM 2454 O O . ASN A 1 345 ? -3.145 7.975 27.506 1.00 82.94 345 ASN A O 1
ATOM 2458 N N . GLY A 1 346 ? -4.082 8.045 25.464 1.00 79.00 346 GLY A N 1
ATOM 2459 C CA . GLY A 1 346 ? -4.243 9.500 25.408 1.00 79.00 346 GLY A CA 1
ATOM 2460 C C . GLY A 1 346 ? -5.608 9.943 25.955 1.00 79.00 346 GLY A C 1
ATOM 2461 O O . GLY A 1 346 ? -6.481 9.100 26.166 1.00 79.00 346 GLY A O 1
ATOM 2462 N N . PRO A 1 347 ? -5.828 11.253 26.160 1.00 77.62 347 PRO A N 1
ATOM 2463 C CA . PRO A 1 347 ? -7.137 11.778 26.523 1.00 77.62 347 PRO A CA 1
ATOM 2464 C C . PRO A 1 347 ? -8.129 11.587 25.365 1.00 77.62 347 PRO A C 1
ATOM 2466 O O . PRO A 1 347 ? -7.798 11.817 24.199 1.00 77.62 347 PRO A O 1
ATOM 2469 N N . GLY A 1 348 ? -9.351 11.174 25.695 1.00 83.50 348 GLY A N 1
ATOM 2470 C CA . GLY A 1 348 ? -10.388 10.830 24.727 1.00 83.50 348 GLY A CA 1
ATOM 2471 C C . GLY A 1 348 ? -11.307 9.703 25.203 1.00 83.50 348 GLY A C 1
ATOM 2472 O O . GLY A 1 348 ? -11.155 9.166 26.300 1.00 83.50 348 GLY A O 1
ATOM 2473 N N . GLY A 1 349 ? -12.297 9.358 24.380 1.00 86.44 349 GLY A N 1
ATOM 2474 C CA . GLY A 1 349 ? -13.298 8.339 24.708 1.00 86.44 349 GLY A CA 1
ATOM 2475 C C . GLY A 1 349 ? -13.281 7.123 23.787 1.00 86.44 349 GLY A C 1
ATOM 2476 O O . GLY A 1 349 ? -13.178 7.286 22.571 1.00 86.44 349 GLY A O 1
ATOM 2477 N N . ILE A 1 350 ? -13.487 5.932 24.358 1.00 91.69 350 ILE A N 1
ATOM 2478 C CA . ILE A 1 350 ? -13.895 4.732 23.620 1.00 91.69 350 ILE A CA 1
ATOM 2479 C C . ILE A 1 350 ? -15.427 4.696 23.622 1.00 91.69 350 ILE A C 1
ATOM 2481 O O . ILE A 1 350 ? -16.052 4.764 24.680 1.00 91.69 350 ILE A O 1
ATOM 2485 N N . SER A 1 351 ? -16.033 4.570 22.445 1.00 93.81 351 SER A N 1
ATOM 2486 C CA . SER A 1 351 ? -17.473 4.388 22.267 1.00 93.81 351 SER A CA 1
ATOM 2487 C C . SER A 1 351 ? -17.724 3.177 21.377 1.00 93.81 351 SER A C 1
ATOM 2489 O O . SER A 1 351 ? -17.155 3.084 20.294 1.00 93.81 351 SER A O 1
ATOM 2491 N N . ILE A 1 352 ? -18.556 2.241 21.823 1.00 95.31 352 ILE A N 1
ATOM 2492 C CA . ILE A 1 352 ? -18.895 1.005 21.116 1.00 95.31 352 ILE A CA 1
ATOM 2493 C C . ILE A 1 352 ? -20.415 0.889 21.052 1.00 95.31 352 ILE A C 1
ATOM 2495 O O . ILE A 1 352 ? -21.100 1.059 22.056 1.00 95.31 352 ILE A O 1
ATOM 2499 N N . SER A 1 353 ? -20.960 0.602 19.873 1.00 96.88 353 SER A N 1
ATOM 2500 C CA . SER A 1 353 ? -22.405 0.549 19.642 1.00 96.88 353 SER A CA 1
ATOM 2501 C C . SER A 1 353 ? -22.798 -0.593 18.707 1.00 96.88 353 SER A C 1
ATOM 2503 O O . SER A 1 353 ? -22.109 -0.846 17.719 1.00 96.88 353 SER A O 1
ATOM 2505 N N . ASN A 1 354 ? -23.910 -1.281 18.980 1.00 96.38 354 ASN A N 1
ATOM 2506 C CA . ASN A 1 354 ? -24.476 -2.320 18.101 1.00 96.38 354 ASN A CA 1
ATOM 2507 C C . ASN A 1 354 ? -23.442 -3.373 17.633 1.00 96.38 354 ASN A C 1
ATOM 2509 O O . ASN A 1 354 ? -23.445 -3.767 16.470 1.00 96.38 354 ASN A O 1
ATOM 2513 N N . SER A 1 355 ? -22.488 -3.744 18.495 1.00 96.25 355 SER A N 1
ATOM 2514 C CA . SER A 1 355 ? -21.279 -4.488 18.107 1.00 96.25 355 SER A CA 1
ATOM 2515 C C . SER A 1 355 ? -21.110 -5.790 18.897 1.00 96.25 355 SER A C 1
ATOM 2517 O O . SER A 1 355 ? -21.568 -5.905 20.034 1.00 96.25 355 SER A O 1
ATOM 2519 N N . LEU A 1 356 ? -20.411 -6.761 18.307 1.00 94.19 356 LEU A N 1
ATOM 2520 C CA . LEU A 1 356 ? -19.956 -7.982 18.976 1.00 94.19 356 LEU A CA 1
ATOM 2521 C C . LEU A 1 356 ? -18.494 -7.796 19.400 1.00 94.19 356 LEU A C 1
ATOM 2523 O O . LEU A 1 356 ? -17.624 -7.566 18.565 1.00 94.19 356 LEU A O 1
ATOM 2527 N N . VAL A 1 357 ? -18.225 -7.862 20.700 1.00 92.38 357 VAL A N 1
ATOM 2528 C CA . VAL A 1 357 ? -16.960 -7.466 21.327 1.00 92.38 357 VAL A CA 1
ATOM 2529 C C . VAL A 1 357 ? -16.270 -8.689 21.924 1.00 92.38 357 VAL A C 1
ATOM 2531 O O . VAL A 1 357 ? -16.531 -9.049 23.064 1.00 92.38 357 VAL A O 1
ATOM 2534 N N . GLY A 1 358 ? -15.379 -9.318 21.159 1.00 91.62 358 GLY A N 1
ATOM 2535 C CA . GLY A 1 358 ? -14.408 -10.306 21.647 1.00 91.62 358 GLY A CA 1
ATOM 2536 C C . GLY A 1 358 ? -13.018 -9.718 21.942 1.00 91.62 358 GLY A C 1
ATOM 2537 O O . GLY A 1 358 ? -12.062 -10.447 22.175 1.00 91.62 358 GLY A O 1
ATOM 2538 N N . ALA A 1 359 ? -12.858 -8.395 21.865 1.00 89.25 359 ALA A N 1
ATOM 2539 C CA . ALA A 1 359 ? -11.564 -7.753 22.072 1.00 89.25 359 ALA A CA 1
ATOM 2540 C C . ALA A 1 359 ? -11.248 -7.533 23.553 1.00 89.25 359 ALA A C 1
ATOM 2542 O O . ALA A 1 359 ? -12.126 -7.197 24.349 1.00 89.25 359 ALA A O 1
ATOM 2543 N N . ASN A 1 360 ? -9.956 -7.562 23.882 1.00 91.25 360 ASN A N 1
ATOM 2544 C CA . ASN A 1 360 ? -9.481 -6.877 25.077 1.00 91.25 360 ASN A CA 1
ATOM 2545 C C . ASN A 1 360 ? -9.559 -5.361 24.841 1.00 91.25 360 ASN A C 1
ATOM 2547 O O . ASN A 1 360 ? -9.041 -4.861 23.848 1.00 91.25 360 ASN A O 1
ATOM 2551 N N . ILE A 1 361 ? -10.188 -4.608 25.733 1.00 91.25 361 ILE A N 1
ATOM 2552 C CA . ILE A 1 361 ? -10.320 -3.149 25.666 1.00 91.25 361 ILE A CA 1
ATOM 2553 C C . ILE A 1 361 ? -9.686 -2.559 26.924 1.00 91.25 361 ILE A C 1
ATOM 2555 O O . ILE A 1 361 ? -9.866 -3.080 28.019 1.00 91.25 361 ILE A O 1
ATOM 2559 N N . ALA A 1 362 ? -8.934 -1.475 26.776 1.00 89.31 362 ALA A N 1
ATOM 2560 C CA . ALA A 1 362 ? -8.247 -0.798 27.865 1.00 89.31 362 ALA A CA 1
ATOM 2561 C C . ALA A 1 362 ? -8.283 0.721 27.644 1.00 89.31 362 ALA A C 1
ATOM 2563 O O . ALA A 1 362 ? -7.450 1.263 26.915 1.00 89.31 362 ALA A O 1
ATOM 2564 N N . ASN A 1 363 ? -9.234 1.415 28.279 1.00 85.31 363 ASN A N 1
ATOM 2565 C CA . ASN A 1 363 ? -9.185 2.876 28.364 1.00 85.31 363 ASN A CA 1
ATOM 2566 C C . ASN A 1 363 ? -8.333 3.276 29.581 1.00 85.31 363 ASN A C 1
ATOM 2568 O O . ASN A 1 363 ? -8.576 2.823 30.699 1.00 85.31 363 ASN A O 1
ATOM 2572 N N . SER A 1 364 ? -7.283 4.053 29.356 1.00 77.81 364 SER A N 1
ATOM 2573 C CA . SER A 1 364 ? -6.162 4.240 30.278 1.00 77.81 364 SER A CA 1
ATOM 2574 C C . SER A 1 364 ? -6.043 5.710 30.715 1.00 77.81 364 SER A C 1
ATOM 2576 O O . SER A 1 364 ? -6.996 6.486 30.639 1.00 77.81 364 SER A O 1
ATOM 2578 N N . ILE A 1 365 ? -4.900 6.081 31.287 1.00 66.38 365 ILE A N 1
ATOM 2579 C CA . ILE A 1 365 ? -4.743 7.285 32.111 1.00 66.38 365 ILE A CA 1
ATOM 2580 C C . ILE A 1 365 ? -4.709 8.572 31.260 1.00 66.38 365 ILE A C 1
ATOM 2582 O O . ILE A 1 365 ? -3.652 9.059 30.868 1.00 66.38 365 ILE A O 1
ATOM 2586 N N . GLY A 1 366 ? -5.894 9.146 31.029 1.00 67.00 366 GLY A N 1
ATOM 2587 C CA . GLY A 1 366 ? -6.114 10.460 30.410 1.00 67.00 366 GLY A CA 1
ATOM 2588 C C . GLY A 1 366 ? -6.883 11.451 31.304 1.00 67.00 366 GLY A C 1
ATOM 2589 O O . GLY A 1 366 ? -7.595 11.058 32.235 1.00 67.00 366 GLY A O 1
ATOM 2590 N N . THR A 1 367 ? -6.738 12.749 31.002 1.00 66.62 367 THR A N 1
ATOM 2591 C CA . THR A 1 367 ? -7.387 13.898 31.682 1.00 66.62 367 THR A CA 1
ATOM 2592 C C . THR A 1 367 ? -8.797 14.223 31.176 1.00 66.62 367 THR A C 1
ATOM 2594 O O . THR A 1 367 ? -9.545 14.940 31.837 1.00 66.62 367 THR A O 1
ATOM 2597 N N . ALA A 1 368 ? -9.179 13.670 30.030 1.00 71.31 368 ALA A N 1
ATOM 2598 C CA . ALA A 1 368 ? -10.560 13.544 29.587 1.00 71.31 368 ALA A CA 1
ATOM 2599 C C . ALA A 1 368 ? -10.753 12.082 29.180 1.00 71.31 368 ALA A C 1
ATOM 2601 O O . ALA A 1 368 ? -9.893 11.531 28.487 1.00 71.31 368 ALA A O 1
ATOM 2602 N N . ARG A 1 369 ? -11.825 11.439 29.647 1.00 74.38 369 ARG A N 1
ATOM 2603 C CA . ARG A 1 369 ? -12.080 10.009 29.422 1.00 74.38 369 ARG A CA 1
ATOM 2604 C C . ARG A 1 369 ? -13.563 9.720 29.231 1.00 74.38 369 ARG A C 1
ATOM 2606 O O . ARG A 1 369 ? -14.419 10.480 29.661 1.00 74.38 369 ARG A O 1
ATOM 2613 N N . THR A 1 370 ? -13.884 8.637 28.540 1.00 84.56 370 THR A N 1
ATOM 2614 C CA . THR A 1 370 ? -15.254 8.119 28.386 1.00 84.56 370 THR A CA 1
ATOM 2615 C C . THR A 1 370 ? -15.146 6.660 27.973 1.00 84.56 370 THR A C 1
ATOM 2617 O O . THR A 1 370 ? -14.374 6.339 27.067 1.00 84.56 370 THR A O 1
ATOM 2620 N N . LEU A 1 371 ? -15.902 5.776 28.613 1.00 89.31 371 LEU A N 1
ATOM 2621 C CA . LEU A 1 371 ? -16.155 4.430 28.107 1.00 89.31 371 LEU A CA 1
ATOM 2622 C C . LEU A 1 371 ? -17.660 4.266 27.910 1.00 89.31 371 LEU A C 1
ATOM 2624 O O . LEU A 1 371 ? -18.394 4.127 28.882 1.00 89.31 371 LEU A O 1
ATOM 2628 N N . ALA A 1 372 ? -18.113 4.289 26.659 1.00 91.88 372 ALA A N 1
ATOM 2629 C CA . ALA A 1 372 ? -19.503 4.040 26.297 1.00 91.88 372 ALA A CA 1
ATOM 2630 C C . ALA A 1 372 ? -19.618 2.695 25.566 1.00 91.88 372 ALA A C 1
ATOM 2632 O O . ALA A 1 372 ? -18.933 2.475 24.569 1.00 91.88 372 ALA A O 1
ATOM 2633 N N . ILE A 1 373 ? -20.485 1.796 26.030 1.00 93.19 373 ILE A N 1
ATOM 2634 C CA . ILE A 1 373 ? -20.808 0.535 25.343 1.00 93.19 373 ILE A CA 1
ATOM 2635 C C . ILE A 1 373 ? -22.329 0.410 25.279 1.00 93.19 373 ILE A C 1
ATOM 2637 O O . ILE A 1 373 ? -22.985 0.343 26.310 1.00 93.19 373 ILE A O 1
ATOM 2641 N N . VAL A 1 374 ? -22.916 0.405 24.084 1.00 95.69 374 VAL A N 1
ATOM 2642 C CA . VAL A 1 374 ? -24.372 0.507 23.898 1.00 95.69 374 VAL A CA 1
ATOM 2643 C C . VAL A 1 374 ? -24.881 -0.596 22.975 1.00 95.69 374 VAL A C 1
ATOM 2645 O O . VAL A 1 374 ? -24.301 -0.839 21.916 1.00 95.69 374 VAL A O 1
ATOM 2648 N N . ALA A 1 375 ? -25.982 -1.253 23.350 1.00 95.06 375 ALA A N 1
ATOM 2649 C CA . ALA A 1 375 ? -26.693 -2.237 22.521 1.00 95.06 375 ALA A CA 1
ATOM 2650 C C . ALA A 1 375 ? -25.772 -3.323 21.918 1.00 95.06 375 ALA A C 1
ATOM 2652 O O . ALA A 1 375 ? -25.921 -3.714 20.764 1.00 95.06 375 ALA A O 1
ATOM 2653 N N . SER A 1 376 ? -24.758 -3.748 22.675 1.00 95.25 376 SER A N 1
ATOM 2654 C CA . SER A 1 376 ? -23.669 -4.603 22.193 1.00 95.25 376 SER A CA 1
ATOM 2655 C C . SER A 1 376 ? -23.665 -5.958 22.907 1.00 95.25 376 SER A C 1
ATOM 2657 O O . SER A 1 376 ? -24.282 -6.125 23.958 1.00 95.25 376 SER A O 1
ATOM 2659 N N . THR A 1 377 ? -22.962 -6.940 22.346 1.00 93.12 377 THR A N 1
ATOM 2660 C CA . THR A 1 377 ? -22.691 -8.222 23.016 1.00 93.12 377 THR A CA 1
ATOM 2661 C C . THR A 1 377 ? -21.203 -8.316 23.306 1.00 93.12 377 THR A C 1
ATOM 2663 O O . THR A 1 377 ? -20.397 -8.241 22.385 1.00 93.12 377 THR A O 1
ATOM 2666 N N . ILE A 1 378 ? -20.827 -8.474 24.571 1.00 90.50 378 ILE A N 1
ATOM 2667 C CA . ILE A 1 378 ? -19.445 -8.721 24.987 1.00 90.50 378 ILE A CA 1
ATOM 2668 C C . ILE A 1 378 ? -19.254 -10.237 25.049 1.00 90.50 378 ILE A C 1
ATOM 2670 O O . ILE A 1 378 ? -19.823 -10.904 25.911 1.00 90.50 378 ILE A O 1
ATOM 2674 N N . GLY A 1 379 ? -18.495 -10.765 24.092 1.00 89.06 379 GLY A N 1
ATOM 2675 C CA . GLY A 1 379 ? -17.995 -12.135 24.099 1.00 89.06 379 GLY A CA 1
ATOM 2676 C C . GLY A 1 379 ? -16.774 -12.274 25.014 1.00 89.06 379 GLY A C 1
ATOM 2677 O O . GLY A 1 379 ? -16.507 -11.412 25.847 1.00 89.06 379 GLY A O 1
ATOM 2678 N N . VAL A 1 380 ? -15.984 -13.331 24.817 1.00 83.56 380 VAL A N 1
ATOM 2679 C CA . VAL A 1 380 ? -14.700 -13.532 25.519 1.00 83.56 380 VAL A CA 1
ATOM 2680 C C . VAL A 1 380 ? -13.759 -12.325 25.387 1.00 83.56 380 VAL A C 1
ATOM 2682 O O . VAL A 1 380 ? -13.560 -11.821 24.289 1.00 83.56 380 VAL A O 1
ATOM 2685 N N . GLY A 1 381 ? -13.150 -11.882 26.490 1.00 82.75 381 GLY A N 1
ATOM 2686 C CA . GLY A 1 381 ? -12.230 -10.737 26.518 1.00 82.75 381 GLY A CA 1
ATOM 2687 C C . GLY A 1 381 ? -12.173 -10.043 27.884 1.00 82.75 381 GLY A C 1
ATOM 2688 O O . GLY A 1 381 ? -12.866 -10.422 28.826 1.00 82.75 381 GLY A O 1
ATOM 2689 N N . GLN A 1 382 ? -11.352 -9.004 28.010 1.00 88.25 382 GLN A N 1
ATOM 2690 C CA . GLN A 1 382 ? -11.300 -8.123 29.179 1.00 88.25 382 GLN A CA 1
ATOM 2691 C C . GLN A 1 382 ? -11.599 -6.682 28.765 1.00 88.25 382 GLN A C 1
ATOM 2693 O O . GLN A 1 382 ? -10.899 -6.136 27.921 1.00 88.25 382 GLN A O 1
ATOM 2698 N N . ILE A 1 383 ? -12.567 -6.032 29.409 1.00 89.38 383 ILE A N 1
ATOM 2699 C CA . ILE A 1 383 ? -12.815 -4.594 29.264 1.00 89.38 383 ILE A CA 1
ATOM 2700 C C . ILE A 1 383 ? -12.327 -3.903 30.533 1.00 89.38 383 ILE A C 1
ATOM 2702 O O . ILE A 1 383 ? -12.908 -4.053 31.602 1.00 89.38 383 ILE A O 1
ATOM 2706 N N . SER A 1 384 ? -11.234 -3.164 30.417 1.00 88.12 384 SER A N 1
ATOM 2707 C CA . SER A 1 384 ? -10.567 -2.468 31.507 1.00 88.12 384 SER A CA 1
ATOM 2708 C C . SER A 1 384 ? -10.681 -0.956 31.334 1.00 88.12 384 SER A C 1
ATOM 2710 O O . SER A 1 384 ? -10.522 -0.423 30.232 1.00 88.12 384 SER A O 1
ATOM 2712 N N . GLN A 1 385 ? -10.903 -0.257 32.440 1.00 83.69 385 GLN A N 1
ATOM 2713 C CA . GLN A 1 385 ? -10.782 1.186 32.522 1.00 83.69 385 GLN A CA 1
ATOM 2714 C C . GLN A 1 385 ? -9.940 1.565 33.737 1.00 83.69 385 GLN A C 1
ATOM 2716 O O . GLN A 1 385 ? -10.287 1.236 34.870 1.00 83.69 385 GLN A O 1
ATOM 2721 N N . ASN A 1 386 ? -8.827 2.256 33.491 1.00 77.88 386 ASN A N 1
ATOM 2722 C CA . ASN A 1 386 ? -7.841 2.622 34.502 1.00 77.88 386 ASN A CA 1
ATOM 2723 C C . ASN A 1 386 ? -7.860 4.139 34.751 1.00 77.88 386 ASN A C 1
ATOM 2725 O O . ASN A 1 386 ? -7.265 4.927 34.013 1.00 77.88 386 ASN A O 1
ATOM 2729 N N . ARG A 1 387 ? -8.577 4.545 35.799 1.00 73.25 387 ARG A N 1
ATOM 2730 C CA . ARG A 1 387 ? -8.798 5.938 36.195 1.00 73.25 387 ARG A CA 1
ATOM 2731 C C . ARG A 1 387 ? -7.673 6.416 37.116 1.00 73.25 387 ARG A C 1
ATOM 2733 O O . ARG A 1 387 ? -7.599 6.027 38.281 1.00 73.25 387 ARG A O 1
ATOM 2740 N N . SER A 1 388 ? -6.824 7.326 36.643 1.00 68.50 388 SER A N 1
ATOM 2741 C CA . SER A 1 388 ? -5.888 8.017 37.539 1.00 68.50 388 SER A CA 1
ATOM 2742 C C . SER A 1 388 ? -6.609 8.940 38.525 1.00 68.50 388 SER A C 1
ATOM 2744 O O . SER A 1 388 ? -7.670 9.496 38.222 1.00 68.50 388 SER A O 1
ATOM 2746 N N . ALA A 1 389 ? -5.958 9.180 39.667 1.00 60.97 389 ALA A N 1
ATOM 2747 C CA . ALA A 1 389 ? -6.398 10.108 40.712 1.00 60.97 389 ALA A CA 1
ATOM 2748 C C . ALA A 1 389 ? -6.374 11.598 40.308 1.00 60.97 389 ALA A C 1
ATOM 2750 O O . ALA A 1 389 ? -6.780 12.456 41.087 1.00 60.97 389 ALA A O 1
ATOM 2751 N N . SER A 1 390 ? -5.867 11.924 39.118 1.00 62.75 390 SER A N 1
ATOM 2752 C CA . SER A 1 390 ? -5.583 13.289 38.674 1.00 62.75 390 SER A CA 1
ATOM 2753 C C . SER A 1 390 ? -6.706 13.864 37.800 1.00 62.75 390 SER A C 1
ATOM 2755 O O . SER A 1 390 ? -6.547 13.953 36.584 1.00 62.75 390 SER A O 1
ATOM 2757 N N . ALA A 1 391 ? -7.820 14.254 38.431 1.00 55.81 391 ALA A N 1
ATOM 2758 C CA . ALA A 1 391 ? -8.829 15.187 37.896 1.00 55.81 391 ALA A CA 1
ATOM 2759 C C . ALA A 1 391 ? -9.303 14.938 36.441 1.00 55.81 391 ALA A C 1
ATOM 2761 O O . ALA A 1 391 ? -9.507 15.880 35.676 1.00 55.81 391 ALA A O 1
ATOM 2762 N N . GLY A 1 392 ? -9.442 13.669 36.042 1.00 62.41 392 GLY A N 1
ATOM 2763 C CA . GLY A 1 392 ? -9.846 13.304 34.686 1.00 62.41 392 GLY A CA 1
ATOM 2764 C C . GLY A 1 392 ? -11.363 13.274 34.533 1.00 62.41 392 GLY A C 1
ATOM 2765 O O . GLY A 1 392 ? -11.984 12.333 35.027 1.00 62.41 392 GLY A O 1
ATOM 2766 N N . THR A 1 393 ? -11.931 14.262 33.838 1.00 71.19 393 THR A N 1
ATOM 2767 C CA . THR A 1 393 ? -13.391 14.360 33.637 1.00 71.19 393 THR A CA 1
ATOM 2768 C C . THR A 1 393 ? -13.897 13.313 32.646 1.00 71.19 393 THR A C 1
ATOM 2770 O O . THR A 1 393 ? -13.243 13.042 31.632 1.00 71.19 393 THR A O 1
ATOM 2773 N N . GLY A 1 394 ? -15.046 12.695 32.932 1.00 74.06 394 GLY A N 1
ATOM 2774 C CA . GLY A 1 394 ? -15.574 11.642 32.072 1.00 74.06 394 GLY A CA 1
ATOM 2775 C C . GLY A 1 394 ? -16.845 10.941 32.538 1.00 74.06 394 GLY A C 1
ATOM 2776 O O . GLY A 1 394 ? -17.096 10.776 33.730 1.00 74.06 394 GLY A O 1
ATOM 2777 N N . THR A 1 395 ? -17.634 10.471 31.574 1.00 80.44 395 THR A N 1
ATOM 2778 C CA . THR A 1 395 ? -18.797 9.606 31.811 1.00 80.44 395 THR A CA 1
ATOM 2779 C C . THR A 1 395 ? -18.528 8.198 31.308 1.00 80.44 395 THR A C 1
ATOM 2781 O O . THR A 1 395 ? -18.188 8.017 30.140 1.00 80.44 395 THR A O 1
ATOM 2784 N N . ASP A 1 396 ? -18.755 7.211 32.168 1.00 85.44 396 ASP A N 1
ATOM 2785 C CA . ASP A 1 396 ? -18.600 5.795 31.846 1.00 85.44 396 ASP A CA 1
ATOM 2786 C C . ASP A 1 396 ? -19.982 5.128 31.912 1.00 85.44 396 ASP A C 1
ATOM 2788 O O . ASP A 1 396 ? -20.737 5.354 32.862 1.00 85.44 396 ASP A O 1
ATOM 2792 N N . THR A 1 397 ? -20.358 4.376 30.874 1.00 89.06 397 THR A N 1
ATOM 2793 C CA . THR A 1 397 ? -21.693 3.781 30.742 1.00 89.06 397 THR A CA 1
ATOM 2794 C C . THR A 1 397 ? -21.717 2.551 29.833 1.00 89.06 397 THR A C 1
ATOM 2796 O O . THR A 1 397 ? -21.112 2.512 28.761 1.00 89.06 397 THR A O 1
ATOM 2799 N N . ILE A 1 398 ? -22.458 1.533 30.256 1.00 91.00 398 ILE A N 1
ATOM 2800 C CA . ILE A 1 398 ? -22.680 0.278 29.546 1.00 91.00 398 ILE A CA 1
ATOM 2801 C C . ILE A 1 398 ? -24.194 0.055 29.524 1.00 91.00 398 ILE A C 1
ATOM 2803 O O . ILE A 1 398 ? -24.802 -0.191 30.560 1.00 91.00 398 ILE A O 1
ATOM 2807 N N . GLN A 1 399 ? -24.835 0.189 28.365 1.00 94.12 399 GLN A N 1
ATOM 2808 C CA . GLN A 1 399 ? -26.292 0.198 28.241 1.00 94.12 399 GLN A CA 1
ATOM 2809 C C . GLN A 1 399 ? -26.798 -0.858 27.252 1.00 94.12 399 GLN A C 1
ATOM 2811 O O . GLN A 1 399 ? -26.194 -1.071 26.201 1.00 94.12 399 GLN A O 1
ATOM 2816 N N . ASN A 1 400 ? -27.933 -1.499 27.556 1.00 93.81 400 ASN A N 1
ATOM 2817 C CA . ASN A 1 400 ? -28.595 -2.499 26.700 1.00 93.81 400 ASN A CA 1
ATOM 2818 C C . ASN A 1 400 ? -27.645 -3.633 26.247 1.00 93.81 400 ASN A C 1
ATOM 2820 O O . ASN A 1 400 ? -27.758 -4.123 25.126 1.00 93.81 400 ASN A O 1
ATOM 2824 N N . THR A 1 401 ? -26.648 -3.979 27.066 1.00 93.00 401 THR A N 1
ATOM 2825 C CA . THR A 1 401 ? -25.493 -4.788 26.650 1.00 93.00 401 THR A CA 1
ATOM 2826 C C . THR A 1 401 ? -25.507 -6.159 27.324 1.00 93.00 401 THR A C 1
ATOM 2828 O O . THR A 1 401 ? -25.721 -6.275 28.531 1.00 93.00 401 THR A O 1
ATOM 2831 N N . ARG A 1 402 ? -25.285 -7.215 26.539 1.00 92.06 402 ARG A N 1
ATOM 2832 C CA . ARG A 1 402 ? -25.272 -8.611 27.003 1.00 92.06 402 ARG A CA 1
ATOM 2833 C C . ARG A 1 402 ? -23.834 -9.117 27.124 1.00 92.06 402 ARG A C 1
ATOM 2835 O O . ARG A 1 402 ? -22.989 -8.696 26.338 1.00 92.06 402 ARG A O 1
ATOM 2842 N N . THR A 1 403 ? -23.542 -10.003 28.075 1.00 87.88 403 THR A N 1
ATOM 2843 C CA . THR A 1 403 ? -22.226 -10.656 28.189 1.00 87.88 403 THR A CA 1
ATOM 2844 C C . THR A 1 403 ? -22.351 -12.183 28.125 1.00 87.88 403 THR A C 1
ATOM 2846 O O . THR A 1 403 ? -23.217 -12.777 28.781 1.00 87.88 403 THR A O 1
ATOM 2849 N N . GLU A 1 404 ? -21.538 -12.807 27.263 1.00 85.25 404 GLU A N 1
ATOM 2850 C CA . GLU A 1 404 ? -21.616 -14.229 26.890 1.00 85.25 404 GLU A CA 1
ATOM 2851 C C . GLU A 1 404 ? -20.225 -14.866 26.680 1.00 85.25 404 GLU A C 1
ATOM 2853 O O . GLU A 1 404 ? -19.261 -14.191 26.326 1.00 85.25 404 GLU A O 1
ATOM 2858 N N . GLY A 1 405 ? -20.112 -16.194 26.826 1.00 71.00 405 GLY A N 1
ATOM 2859 C CA . GLY A 1 405 ? -18.994 -16.965 26.246 1.00 71.00 405 GLY A CA 1
ATOM 2860 C C . GLY A 1 405 ? -17.864 -17.436 27.175 1.00 71.00 405 GLY A C 1
ATOM 2861 O O . GLY A 1 405 ? -16.882 -17.977 26.675 1.00 71.00 405 GLY A O 1
ATOM 2862 N N . GLY A 1 406 ? -17.984 -17.298 28.499 1.00 68.69 406 GLY A N 1
ATOM 2863 C CA . GLY A 1 406 ? -16.951 -17.719 29.465 1.00 68.69 406 GLY A CA 1
ATOM 2864 C C . GLY A 1 406 ? -16.127 -16.550 30.013 1.00 68.69 406 GLY A C 1
ATOM 2865 O O . GLY A 1 406 ? -16.429 -15.403 29.719 1.00 68.69 406 GLY A O 1
ATOM 2866 N N . ALA A 1 407 ? -15.116 -16.814 30.847 1.00 64.38 407 ALA A N 1
ATOM 2867 C CA . ALA A 1 407 ? -14.463 -15.811 31.703 1.00 64.38 407 ALA A CA 1
ATOM 2868 C C . ALA A 1 407 ? -14.113 -14.473 31.000 1.00 64.38 407 ALA A C 1
ATOM 2870 O O . ALA A 1 407 ? -13.107 -14.354 30.303 1.00 64.38 407 ALA A O 1
ATOM 2871 N N . VAL A 1 408 ? -14.944 -13.454 31.251 1.00 66.88 408 VAL A N 1
ATOM 2872 C CA . VAL A 1 408 ? -14.734 -12.047 30.867 1.00 66.88 408 VAL A CA 1
ATOM 2873 C C . VAL A 1 408 ? -14.429 -11.269 32.129 1.00 66.88 408 VAL A C 1
ATOM 2875 O O . VAL A 1 408 ? -15.041 -11.536 33.162 1.00 66.88 408 VAL A O 1
ATOM 2878 N N . ALA A 1 409 ? -13.537 -10.289 32.045 1.00 74.00 409 ALA A N 1
ATOM 2879 C CA . ALA A 1 409 ? -13.295 -9.348 33.132 1.00 74.00 409 ALA A CA 1
ATOM 2880 C C . ALA A 1 409 ? -13.708 -7.932 32.705 1.00 74.00 409 ALA A C 1
ATOM 2882 O O . ALA A 1 409 ? -13.033 -7.314 31.887 1.00 74.00 409 ALA A O 1
ATOM 2883 N N . LEU A 1 410 ? -14.794 -7.400 33.265 1.00 82.69 410 LEU A N 1
ATOM 2884 C CA . LEU A 1 410 ? -15.106 -5.970 33.213 1.00 82.69 410 LEU A CA 1
ATOM 2885 C C . LEU A 1 410 ? -14.507 -5.311 34.461 1.00 82.69 410 LEU A C 1
ATOM 2887 O O . LEU A 1 410 ? -14.968 -5.555 35.571 1.00 82.69 410 LEU A O 1
ATOM 2891 N N . VAL A 1 411 ? -13.457 -4.511 34.303 1.00 84.19 411 VAL A N 1
ATOM 2892 C CA . VAL A 1 411 ? -12.685 -3.929 35.409 1.00 84.19 411 VAL A CA 1
ATOM 2893 C C . VAL A 1 411 ? -12.705 -2.413 35.295 1.00 84.19 411 VAL A C 1
ATOM 2895 O O . VAL A 1 411 ? -11.972 -1.837 34.498 1.00 84.19 411 VAL A O 1
ATOM 2898 N N . LEU A 1 412 ? -13.526 -1.761 36.113 1.00 78.38 412 LEU A N 1
ATOM 2899 C CA . LEU A 1 412 ? -13.600 -0.305 36.204 1.00 78.38 412 LEU A CA 1
ATOM 2900 C C . LEU A 1 412 ? -12.878 0.109 37.488 1.00 78.38 412 LEU A C 1
ATOM 2902 O O . LEU A 1 412 ? -13.406 -0.034 38.592 1.00 78.38 412 LEU A O 1
ATOM 2906 N N . ALA A 1 413 ? -11.622 0.528 37.344 1.00 71.31 413 ALA A N 1
ATOM 2907 C CA . ALA A 1 413 ? -10.679 0.696 38.442 1.00 71.31 413 ALA A CA 1
ATOM 2908 C C . ALA A 1 413 ? -10.181 2.140 38.567 1.00 71.31 413 ALA A C 1
ATOM 2910 O O . ALA A 1 413 ? -9.964 2.825 37.569 1.00 71.31 413 ALA A O 1
ATOM 2911 N N . GLY A 1 414 ? -9.915 2.567 39.802 1.00 65.44 414 GLY A N 1
ATOM 2912 C CA . GLY A 1 414 ? -9.241 3.830 40.102 1.00 65.44 414 GLY A CA 1
ATOM 2913 C C . GLY A 1 414 ? -10.155 4.923 40.658 1.00 65.44 414 GLY A C 1
ATOM 2914 O O . GLY A 1 414 ? -11.237 4.648 41.172 1.00 65.44 414 GLY A O 1
ATOM 2915 N N . THR A 1 415 ? -9.672 6.165 40.646 1.00 61.03 415 THR A N 1
ATOM 2916 C CA . THR A 1 415 ? -10.195 7.236 41.513 1.00 61.03 415 THR A CA 1
ATOM 2917 C C . THR A 1 415 ? -11.160 8.214 40.827 1.00 61.03 415 THR A C 1
ATOM 2919 O O . THR A 1 415 ? -11.274 8.272 39.604 1.00 61.03 415 THR A O 1
ATOM 2922 N N . VAL A 1 416 ? -11.867 8.963 41.682 1.00 59.06 416 VAL A N 1
ATOM 2923 C CA . VAL A 1 416 ? -13.028 9.837 41.424 1.00 59.06 416 VAL A CA 1
ATOM 2924 C C . VAL A 1 416 ? -12.891 10.767 40.211 1.00 59.06 416 VAL A C 1
ATOM 2926 O O . VAL A 1 416 ? -11.870 11.436 40.057 1.00 59.06 416 VAL A O 1
ATOM 2929 N N . ASP A 1 417 ? -13.982 10.914 39.453 1.00 61.12 417 ASP A N 1
ATOM 2930 C CA . ASP A 1 417 ? -14.337 12.184 38.802 1.00 61.12 417 ASP A CA 1
ATOM 2931 C C . ASP A 1 417 ? -15.349 12.937 39.703 1.00 61.12 417 ASP A C 1
ATOM 2933 O O . ASP A 1 417 ? -16.518 12.540 39.777 1.00 61.12 417 ASP A O 1
ATOM 2937 N N . PRO A 1 418 ? -14.916 13.934 40.501 1.00 53.78 418 PRO A N 1
ATOM 2938 C CA . PRO A 1 418 ? -15.713 14.517 41.583 1.00 53.78 418 PRO A CA 1
ATOM 2939 C C . PRO A 1 418 ? -16.758 15.528 41.075 1.00 53.78 418 PRO A C 1
ATOM 2941 O O . PRO A 1 418 ? -16.682 16.716 41.386 1.00 53.78 418 PRO A O 1
ATOM 2944 N N . GLY A 1 419 ? -17.759 15.065 40.319 1.00 58.22 419 GLY A N 1
ATOM 2945 C CA . GLY A 1 419 ? -18.840 15.948 39.865 1.00 58.22 419 GLY A CA 1
ATOM 2946 C C . GLY A 1 419 ? -20.022 15.335 39.110 1.00 58.22 419 GLY A C 1
ATOM 2947 O O . GLY A 1 419 ? -21.007 16.046 38.918 1.00 58.22 419 GLY A O 1
ATOM 2948 N N . MET A 1 420 ? -19.980 14.067 38.678 1.00 60.31 420 MET A N 1
ATOM 2949 C CA . MET A 1 420 ? -21.013 13.517 37.783 1.00 60.31 420 MET A CA 1
ATOM 2950 C C . MET A 1 420 ? -21.747 12.286 38.325 1.00 60.31 420 MET A C 1
ATOM 2952 O O . MET A 1 420 ? -21.142 11.311 38.766 1.00 60.31 420 MET A O 1
ATOM 2956 N N . ASN A 1 421 ? -23.078 12.308 38.196 1.00 66.44 421 ASN A N 1
ATOM 2957 C CA . ASN A 1 421 ? -23.955 11.154 38.404 1.00 66.44 421 ASN A CA 1
ATOM 2958 C C . ASN A 1 421 ? -23.765 10.147 37.256 1.00 66.44 421 ASN A C 1
ATOM 2960 O O . ASN A 1 421 ? -24.536 10.142 36.295 1.00 66.44 421 ASN A O 1
ATOM 2964 N N . GLN A 1 422 ? -22.731 9.309 37.332 1.00 73.25 422 GLN A N 1
ATOM 2965 C CA . GLN A 1 422 ? -22.522 8.246 36.350 1.00 73.25 422 GLN A CA 1
ATOM 2966 C C . GLN A 1 422 ? -23.605 7.156 36.461 1.00 73.25 422 GLN A C 1
ATOM 2968 O O . GLN A 1 422 ? -24.084 6.839 37.557 1.00 73.25 422 GLN A O 1
ATOM 2973 N N . LEU A 1 423 ? -23.968 6.578 35.311 1.00 82.00 423 LEU A N 1
ATOM 2974 C CA . LEU A 1 423 ? -24.825 5.398 35.185 1.00 82.00 423 LEU A CA 1
ATOM 2975 C C . LEU A 1 423 ? -24.021 4.293 34.492 1.00 82.00 423 LEU A C 1
ATOM 2977 O O . LEU A 1 423 ? -23.978 4.227 33.262 1.00 82.00 423 LEU A O 1
ATOM 2981 N N . ILE A 1 424 ? -23.345 3.470 35.293 1.00 84.75 424 ILE A N 1
ATOM 2982 C CA . ILE A 1 424 ? -22.263 2.607 34.801 1.00 84.75 424 ILE A CA 1
ATOM 2983 C C . ILE A 1 424 ? -22.795 1.390 34.039 1.00 84.75 424 ILE A C 1
ATOM 2985 O O . ILE A 1 424 ? -22.270 1.086 32.973 1.00 84.75 424 ILE A O 1
ATOM 2989 N N . MET A 1 425 ? -23.843 0.721 34.522 1.00 89.19 425 MET A N 1
ATOM 2990 C CA . MET A 1 425 ? -24.530 -0.351 33.794 1.00 89.19 425 MET A CA 1
ATOM 2991 C C . MET A 1 425 ? -26.046 -0.144 33.819 1.00 89.19 425 MET A C 1
ATOM 2993 O O . MET A 1 425 ? -26.635 0.021 34.886 1.00 89.19 425 MET A O 1
ATOM 2997 N N . ASP A 1 426 ? -26.694 -0.192 32.656 1.00 92.50 426 ASP A N 1
ATOM 2998 C CA . ASP A 1 426 ? -28.146 -0.076 32.509 1.00 92.50 426 ASP A CA 1
ATOM 2999 C C . ASP A 1 426 ? -28.712 -1.120 31.538 1.00 92.50 426 ASP A C 1
ATOM 3001 O O . ASP A 1 426 ? -28.214 -1.268 30.423 1.00 92.50 426 ASP A O 1
ATOM 3005 N N . ARG A 1 427 ? -29.788 -1.821 31.922 1.00 93.81 427 ARG A N 1
ATOM 3006 C CA . ARG A 1 427 ? -30.456 -2.835 31.073 1.00 93.81 427 ARG A CA 1
ATOM 3007 C C . ARG A 1 427 ? -29.489 -3.894 30.518 1.00 93.81 427 ARG A C 1
ATOM 3009 O O . ARG A 1 427 ? -29.616 -4.318 29.371 1.00 93.81 427 ARG A O 1
ATOM 3016 N N . CYS A 1 428 ? -28.486 -4.280 31.304 1.00 92.50 428 CYS A N 1
ATOM 3017 C CA . CYS A 1 428 ? -27.509 -5.288 30.901 1.00 92.50 428 CYS A CA 1
ATOM 3018 C C . CYS A 1 428 ? -27.945 -6.698 31.331 1.00 92.50 428 CYS A C 1
ATOM 3020 O O . CYS A 1 428 ? -28.720 -6.844 32.274 1.00 92.50 428 CYS A O 1
ATOM 3022 N N . ASN A 1 429 ? -27.440 -7.736 30.662 1.00 92.50 429 ASN A N 1
ATOM 3023 C CA . ASN A 1 429 ? -27.609 -9.135 31.080 1.00 92.50 429 ASN A CA 1
ATOM 3024 C C . ASN A 1 429 ? -26.237 -9.818 31.105 1.00 92.50 429 ASN A C 1
ATOM 3026 O O . ASN A 1 429 ? -25.545 -9.836 30.088 1.00 92.50 429 ASN A O 1
ATOM 3030 N N . LEU A 1 430 ? -25.836 -10.328 32.269 1.00 90.12 430 LEU A N 1
ATOM 3031 C CA . LEU A 1 430 ? -24.525 -10.918 32.510 1.00 90.12 430 LEU A CA 1
ATOM 3032 C C . LEU A 1 430 ? -24.657 -12.393 32.879 1.00 90.12 430 LEU A C 1
ATOM 3034 O O . LEU A 1 430 ? -25.432 -12.734 33.768 1.00 90.12 430 LEU A O 1
ATOM 3038 N N . SER A 1 431 ? -23.872 -13.251 32.229 1.00 86.94 431 SER A N 1
ATOM 3039 C CA . SER A 1 431 ? -23.998 -14.710 32.336 1.00 86.94 431 SER A CA 1
ATOM 3040 C C . SER A 1 431 ? -22.661 -15.439 32.579 1.00 86.94 431 SER A C 1
ATOM 3042 O O . SER A 1 431 ? -21.682 -14.842 33.023 1.00 86.94 431 SER A O 1
ATOM 3044 N N . SER A 1 432 ? -22.624 -16.745 32.290 1.00 79.50 432 SER A N 1
ATOM 3045 C CA . SER A 1 432 ? -21.436 -17.519 31.883 1.00 79.50 432 SER A CA 1
ATOM 3046 C C . SER A 1 432 ? -20.137 -17.335 32.695 1.00 79.50 432 SER A C 1
ATOM 3048 O O . SER A 1 432 ? -19.044 -17.380 32.127 1.00 79.50 432 SER A O 1
ATOM 3050 N N . GLY A 1 433 ? -20.221 -17.139 34.015 1.00 79.75 433 GLY A N 1
ATOM 3051 C CA . GLY A 1 433 ? -19.044 -16.986 34.883 1.00 79.75 433 GLY A CA 1
ATOM 3052 C C . GLY A 1 433 ? -18.218 -15.707 34.667 1.00 79.75 433 GLY A C 1
ATOM 3053 O O . GLY A 1 433 ? -17.054 -15.658 35.066 1.00 79.75 433 GLY A O 1
ATOM 3054 N N . HIS A 1 434 ? -18.772 -14.669 34.031 1.00 84.69 434 HIS A N 1
ATOM 3055 C CA . HIS A 1 434 ? -18.073 -13.390 33.857 1.00 84.69 434 HIS A CA 1
ATOM 3056 C C . HIS A 1 434 ? -17.835 -12.683 35.201 1.00 84.69 434 HIS A C 1
ATOM 3058 O O . HIS A 1 434 ? -18.662 -12.764 36.104 1.00 84.69 434 HIS A O 1
ATOM 3064 N N . THR A 1 435 ? -16.730 -11.949 35.330 1.00 86.19 435 THR A N 1
ATOM 3065 C CA . THR A 1 435 ? -16.412 -11.123 36.502 1.00 86.19 435 THR A CA 1
ATOM 3066 C C . THR A 1 435 ? -16.528 -9.636 36.176 1.00 86.19 435 THR A C 1
ATOM 3068 O O . THR A 1 435 ? -15.954 -9.157 35.200 1.00 86.19 435 THR A O 1
ATOM 3071 N N . VAL A 1 436 ? -17.211 -8.887 37.037 1.00 86.25 436 VAL A N 1
ATOM 3072 C CA . VAL A 1 436 ? -17.233 -7.423 37.051 1.00 86.25 436 VAL A CA 1
ATOM 3073 C C . VAL A 1 436 ? -16.572 -6.935 38.341 1.00 86.25 436 VAL A C 1
ATOM 3075 O O . VAL A 1 436 ? -16.898 -7.428 39.417 1.00 86.25 436 VAL A O 1
ATOM 3078 N N . SER A 1 437 ? -15.656 -5.975 38.240 1.00 86.88 437 SER A N 1
ATOM 3079 C CA . SER A 1 437 ? -14.953 -5.347 39.363 1.00 86.88 437 SER A CA 1
ATOM 3080 C C . SER A 1 437 ? -15.122 -3.831 39.293 1.00 86.88 437 SER A C 1
ATOM 3082 O O . SER A 1 437 ? -14.741 -3.205 38.302 1.00 86.88 437 SER A O 1
ATOM 3084 N N . LEU A 1 438 ? -15.732 -3.255 40.331 1.00 82.25 438 LEU A N 1
ATOM 3085 C CA . LEU A 1 438 ? -16.253 -1.885 40.344 1.00 82.25 438 LEU A CA 1
ATOM 3086 C C . LEU A 1 438 ? -15.613 -1.081 41.481 1.00 82.25 438 LEU A C 1
ATOM 3088 O O . LEU A 1 438 ? -16.011 -1.191 42.640 1.00 82.25 438 LEU A O 1
ATOM 3092 N N . THR A 1 439 ? -14.610 -0.268 41.165 1.00 74.94 439 THR A N 1
ATOM 3093 C CA . THR A 1 439 ? -14.026 0.698 42.108 1.00 74.94 439 THR A CA 1
ATOM 3094 C C . THR A 1 439 ? -14.574 2.075 41.764 1.00 74.94 439 THR A C 1
ATOM 3096 O O . THR A 1 439 ? -14.077 2.738 40.854 1.00 74.94 439 THR A O 1
ATOM 3099 N N . ASP A 1 440 ? -15.643 2.474 42.455 1.00 66.00 440 ASP A N 1
ATOM 3100 C CA . ASP A 1 440 ? -16.399 3.680 42.122 1.00 66.00 440 ASP A CA 1
ATOM 3101 C C . ASP A 1 440 ? -16.870 4.423 43.389 1.00 66.00 440 ASP A C 1
ATOM 3103 O O . ASP A 1 440 ? -17.375 3.785 44.314 1.00 66.00 440 ASP A O 1
ATOM 3107 N N . PRO A 1 441 ? -16.666 5.748 43.490 1.00 57.34 441 PRO A N 1
ATOM 3108 C CA . PRO A 1 441 ? -16.846 6.521 44.721 1.00 57.34 441 PRO A CA 1
ATOM 3109 C C . PRO A 1 441 ? -18.324 6.789 45.083 1.00 57.34 441 PRO A C 1
ATOM 3111 O O . PRO A 1 441 ? -19.234 6.024 44.776 1.00 57.34 441 PRO A O 1
ATOM 3114 N N . ALA A 1 442 ? -18.578 7.834 45.873 1.00 64.81 442 ALA A N 1
ATOM 3115 C CA . ALA A 1 442 ? -19.907 8.121 46.395 1.00 64.81 442 ALA A CA 1
ATOM 3116 C C . ALA A 1 442 ? -20.844 8.750 45.347 1.00 64.81 442 ALA A C 1
ATOM 3118 O O . ALA A 1 442 ? -20.501 9.762 44.744 1.00 64.81 442 ALA A O 1
ATOM 3119 N N . GLY A 1 443 ? -22.064 8.212 45.233 1.00 71.19 443 GLY A N 1
ATOM 3120 C CA . GLY A 1 443 ? -23.208 8.881 44.591 1.00 71.19 443 GLY A CA 1
ATOM 3121 C C . GLY A 1 443 ? -23.645 8.362 43.215 1.00 71.19 443 GLY A C 1
ATOM 3122 O O . GLY A 1 443 ? -24.796 8.579 42.847 1.00 71.19 443 GLY A O 1
ATOM 3123 N N . ALA A 1 444 ? -22.797 7.645 42.474 1.00 77.06 444 ALA A N 1
ATOM 3124 C CA . ALA A 1 444 ? -23.160 7.112 41.156 1.00 77.06 444 ALA A CA 1
ATOM 3125 C C . ALA A 1 444 ? -24.187 5.961 41.231 1.00 77.06 444 ALA A C 1
ATOM 3127 O O . ALA A 1 444 ? -24.283 5.249 42.233 1.00 77.06 444 ALA A O 1
ATOM 3128 N N . THR A 1 445 ? -24.936 5.731 40.147 1.00 84.44 445 THR A N 1
ATOM 3129 C CA . THR A 1 445 ? -25.766 4.523 39.993 1.00 84.44 445 THR A CA 1
ATOM 3130 C C . THR A 1 445 ? -24.973 3.495 39.201 1.00 84.44 445 THR A C 1
ATOM 3132 O O . THR A 1 445 ? -24.754 3.649 38.002 1.00 84.44 445 THR A O 1
ATOM 3135 N N . ILE A 1 446 ? -24.509 2.441 39.866 1.00 84.56 446 ILE A N 1
ATOM 3136 C CA . ILE A 1 446 ? -23.570 1.500 39.251 1.00 84.56 446 ILE A CA 1
ATOM 3137 C C . ILE A 1 446 ? -24.299 0.486 38.383 1.00 84.56 446 ILE A C 1
ATOM 3139 O O . ILE A 1 446 ? -23.858 0.186 37.282 1.00 84.56 446 ILE A O 1
ATOM 3143 N N . LEU A 1 447 ? -25.425 -0.024 38.882 1.00 88.94 447 LEU A N 1
ATOM 3144 C CA . LEU A 1 447 ? -26.243 -1.024 38.209 1.00 88.94 447 LEU A CA 1
ATOM 3145 C C . LEU A 1 447 ? -27.701 -0.554 38.222 1.00 88.94 447 LEU A C 1
ATOM 3147 O O . LEU A 1 447 ? -28.267 -0.301 39.288 1.00 88.94 447 LEU A O 1
ATOM 3151 N N . GLN A 1 448 ? -28.321 -0.465 37.049 1.00 92.75 448 GLN A N 1
ATOM 3152 C CA . GLN A 1 448 ? -29.745 -0.200 36.881 1.00 92.75 448 GLN A CA 1
ATOM 3153 C C . GLN A 1 448 ? -30.372 -1.229 35.931 1.00 92.75 448 GLN A C 1
ATOM 3155 O O . GLN A 1 448 ? -29.780 -1.566 34.906 1.00 92.75 448 GLN A O 1
ATOM 3160 N N . ARG A 1 449 ? -31.577 -1.735 36.237 1.00 94.31 449 ARG A N 1
ATOM 3161 C CA . ARG A 1 449 ? -32.355 -2.624 35.334 1.00 94.31 449 ARG A CA 1
ATOM 3162 C C . ARG A 1 449 ? -31.569 -3.847 34.819 1.00 94.31 449 ARG A C 1
ATOM 3164 O O . ARG A 1 449 ? -31.833 -4.321 33.720 1.00 94.31 449 ARG A O 1
ATOM 3171 N N . THR A 1 450 ? -30.562 -4.301 35.562 1.00 93.31 450 THR A N 1
ATOM 3172 C CA . THR A 1 450 ? -29.532 -5.231 35.077 1.00 93.31 450 THR A CA 1
ATOM 3173 C C . THR A 1 450 ? -29.719 -6.617 35.687 1.00 93.31 450 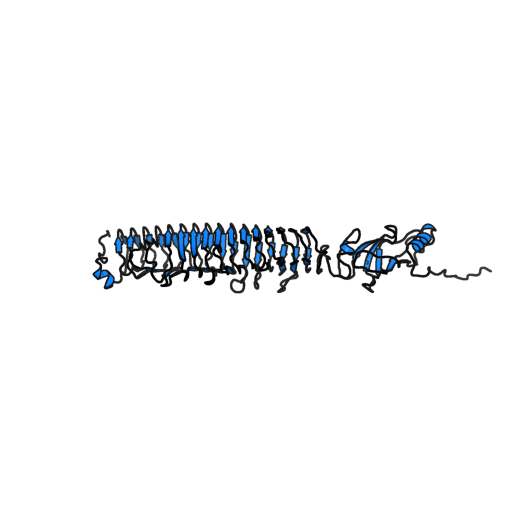THR A C 1
ATOM 3175 O O . THR A 1 450 ? -29.999 -6.748 36.878 1.00 93.31 450 THR A O 1
ATOM 3178 N N . GLU A 1 451 ? -29.574 -7.650 34.865 1.00 93.12 451 GLU A N 1
ATOM 3179 C CA . GLU A 1 451 ? -29.642 -9.055 35.259 1.00 93.12 451 GLU A CA 1
ATOM 3180 C C . GLU A 1 451 ? -28.234 -9.659 35.325 1.00 93.12 451 GLU A C 1
ATOM 3182 O O . GLU A 1 451 ? -27.419 -9.449 34.428 1.00 93.12 451 GLU A O 1
ATOM 3187 N N . ILE A 1 452 ? -27.948 -10.413 36.383 1.00 90.19 452 ILE A N 1
ATOM 3188 C CA . ILE A 1 452 ? -26.678 -11.098 36.630 1.00 90.19 452 ILE A CA 1
ATOM 3189 C C . ILE A 1 452 ? -27.005 -12.545 37.019 1.00 90.19 452 ILE A C 1
ATOM 3191 O O . ILE A 1 452 ? -27.665 -12.782 38.028 1.00 90.19 452 ILE A O 1
ATOM 3195 N N . ASN A 1 453 ? -26.569 -13.507 36.210 1.00 89.50 453 ASN A N 1
ATOM 3196 C CA . ASN A 1 453 ? -26.952 -14.915 36.301 1.00 89.50 453 ASN A CA 1
ATOM 3197 C C . ASN A 1 453 ? -25.754 -15.867 36.073 1.00 89.50 453 ASN A C 1
ATOM 3199 O O . ASN A 1 453 ? -24.617 -15.442 35.865 1.00 89.50 453 ASN A O 1
ATOM 3203 N N . SER A 1 454 ? -26.016 -17.177 36.107 1.00 86.50 454 SER A N 1
ATOM 3204 C CA . SER A 1 454 ? -25.124 -18.247 35.621 1.00 86.50 454 SER A CA 1
ATOM 3205 C C . SER A 1 454 ? -23.677 -18.170 36.134 1.00 86.50 454 SER A C 1
ATOM 3207 O O . SER A 1 454 ? -22.720 -18.153 35.355 1.00 86.50 454 SER A O 1
ATOM 3209 N N . GLY A 1 455 ? -23.510 -18.095 37.457 1.00 84.12 455 GLY A N 1
ATOM 3210 C CA . GLY A 1 455 ? -22.196 -18.069 38.112 1.00 84.12 455 GLY A CA 1
ATOM 3211 C C . GLY A 1 455 ? -21.376 -16.785 37.924 1.00 84.12 455 GLY A C 1
ATOM 3212 O O . GLY A 1 455 ? -20.224 -16.745 38.356 1.00 84.12 455 GLY A O 1
ATOM 3213 N N . ALA A 1 456 ? -21.926 -15.735 37.303 1.00 88.19 456 ALA A N 1
ATOM 3214 C CA . ALA A 1 456 ? -21.245 -14.447 37.179 1.00 88.19 456 ALA A CA 1
ATOM 3215 C C . ALA A 1 456 ? -20.879 -13.858 38.558 1.00 88.19 456 ALA A C 1
ATOM 3217 O O . ALA A 1 456 ? -21.602 -14.017 39.542 1.00 88.19 456 ALA A O 1
ATOM 3218 N N . THR A 1 457 ? -19.751 -13.160 38.639 1.00 87.69 457 THR A N 1
ATOM 3219 C CA . THR A 1 457 ? -19.242 -12.534 39.864 1.00 87.69 457 THR A CA 1
ATOM 3220 C C . THR A 1 457 ? -19.223 -11.018 39.711 1.00 87.69 457 THR A C 1
ATOM 3222 O O . THR A 1 457 ? -18.712 -10.504 38.725 1.00 87.69 457 THR A O 1
ATOM 3225 N N . VAL A 1 458 ? -19.741 -10.280 40.690 1.00 87.00 458 VAL A N 1
ATOM 3226 C CA . VAL A 1 458 ? -19.731 -8.812 40.706 1.00 87.00 458 VAL A CA 1
ATOM 3227 C C . VAL A 1 458 ? -19.175 -8.322 42.038 1.00 87.00 458 VAL A C 1
ATOM 3229 O O . VAL A 1 458 ? -19.835 -8.392 43.074 1.00 87.00 458 VAL A O 1
ATOM 3232 N N . THR A 1 459 ? -17.941 -7.830 42.026 1.00 87.12 459 THR A N 1
ATOM 3233 C CA . THR A 1 459 ? -17.275 -7.227 43.185 1.00 87.12 459 THR A CA 1
ATOM 3234 C C . THR A 1 459 ? -17.272 -5.707 43.058 1.00 87.12 459 THR A C 1
ATOM 3236 O O . THR A 1 459 ? -17.246 -5.155 41.957 1.00 87.12 459 THR A O 1
ATOM 3239 N N . GLY A 1 460 ? -17.284 -4.997 44.185 1.00 80.69 460 GLY A N 1
ATOM 3240 C CA . GLY A 1 460 ? -17.086 -3.556 44.148 1.00 80.69 460 GLY A CA 1
ATOM 3241 C C . GLY A 1 460 ? -16.779 -2.917 45.492 1.00 80.69 460 GLY A C 1
ATOM 3242 O O . GLY A 1 460 ? -17.156 -3.420 46.551 1.00 80.69 460 GLY A O 1
ATOM 3243 N N . THR A 1 461 ? -16.095 -1.778 45.435 1.00 78.94 461 THR A N 1
ATOM 3244 C CA . THR A 1 461 ? -15.726 -0.963 46.595 1.00 78.94 461 THR A CA 1
ATOM 3245 C C . THR A 1 461 ? -16.102 0.495 46.353 1.00 78.94 461 THR A C 1
ATOM 3247 O O . THR A 1 461 ? -15.953 1.003 45.243 1.00 78.94 461 THR A O 1
ATOM 3250 N N . GLY A 1 462 ? -16.622 1.144 47.398 1.00 78.19 462 GLY A N 1
ATOM 3251 C CA . GLY A 1 462 ? -17.226 2.473 47.325 1.00 78.19 462 GLY A CA 1
ATOM 3252 C C . GLY A 1 462 ? -18.726 2.462 47.633 1.00 78.19 462 GLY A C 1
ATOM 3253 O O . GLY A 1 462 ? -19.206 1.537 48.294 1.00 78.19 462 GLY A O 1
ATOM 3254 N N . THR A 1 463 ? -19.435 3.544 47.280 1.00 76.00 463 THR A N 1
ATOM 3255 C CA . THR A 1 463 ? -20.750 3.873 47.877 1.00 76.00 463 THR A CA 1
ATOM 3256 C C . THR A 1 463 ? -21.714 4.569 46.901 1.00 76.00 463 THR A C 1
ATOM 3258 O O . THR A 1 463 ? -22.184 5.683 47.157 1.00 76.00 463 THR A O 1
ATOM 3261 N N . GLY A 1 464 ? -21.985 3.917 45.772 1.00 81.38 464 GLY A N 1
ATOM 3262 C CA . GLY A 1 464 ? -23.064 4.249 44.829 1.00 81.38 464 GLY A CA 1
ATOM 3263 C C . GLY A 1 464 ? -24.367 3.474 45.101 1.00 81.38 464 GLY A C 1
ATOM 3264 O O . GLY A 1 464 ? -24.583 2.996 46.215 1.00 81.38 464 GLY A O 1
ATOM 3265 N N . ALA A 1 465 ? -25.204 3.302 44.072 1.00 85.00 465 ALA A N 1
ATOM 3266 C CA . ALA A 1 465 ? -26.505 2.619 44.131 1.00 85.00 465 ALA A CA 1
ATOM 3267 C C . ALA A 1 465 ? -26.667 1.453 43.127 1.00 85.00 465 ALA A C 1
ATOM 3269 O O . ALA A 1 465 ? -26.079 1.456 42.044 1.00 85.00 465 ALA A O 1
ATOM 3270 N N . VAL A 1 466 ? -27.521 0.486 43.485 1.00 87.69 466 VAL A N 1
ATOM 3271 C CA . VAL A 1 466 ? -27.944 -0.690 42.698 1.00 87.69 466 VAL A CA 1
ATOM 3272 C C . VAL A 1 466 ? -29.477 -0.720 42.667 1.00 87.69 466 VAL A C 1
ATOM 3274 O O . VAL A 1 466 ? -30.101 -0.843 43.721 1.00 87.69 466 VAL A O 1
ATOM 3277 N N . ILE A 1 467 ? -30.095 -0.585 41.487 1.00 91.31 467 ILE A N 1
ATOM 3278 C CA . ILE A 1 467 ? -31.533 -0.276 41.352 1.00 91.31 467 ILE A CA 1
ATOM 3279 C C . ILE A 1 467 ? -32.216 -1.185 40.314 1.00 91.31 467 ILE A C 1
ATOM 3281 O O . ILE A 1 467 ? -31.736 -1.298 39.187 1.00 91.31 467 ILE A O 1
ATOM 3285 N N . ASN A 1 468 ? -33.378 -1.772 40.621 1.00 92.31 468 ASN A N 1
ATOM 3286 C CA . ASN A 1 468 ? -34.164 -2.594 39.678 1.00 92.31 468 ASN A CA 1
ATOM 3287 C C . ASN A 1 468 ? -33.374 -3.787 39.083 1.00 92.31 468 ASN A C 1
ATOM 3289 O O . ASN A 1 468 ? -33.528 -4.089 37.902 1.00 92.31 468 ASN A O 1
ATOM 3293 N N . CYS A 1 469 ? -32.466 -4.410 39.841 1.00 92.06 469 CYS A N 1
ATOM 3294 C CA . CYS A 1 469 ? -31.570 -5.460 39.329 1.00 92.06 469 CYS A CA 1
ATOM 3295 C C . CYS A 1 469 ? -31.974 -6.866 39.801 1.00 92.06 469 CYS A C 1
ATOM 3297 O O . CYS A 1 469 ? -32.493 -7.032 40.905 1.00 92.06 469 CYS A O 1
ATOM 3299 N N . ARG A 1 470 ? -31.694 -7.879 38.972 1.00 91.75 470 ARG A N 1
ATOM 3300 C CA . ARG A 1 470 ? -31.974 -9.298 39.244 1.00 91.75 470 ARG A CA 1
ATOM 3301 C C . ARG A 1 470 ? -30.670 -10.085 39.346 1.00 91.75 470 ARG A C 1
ATOM 3303 O O . ARG A 1 470 ? -29.814 -9.972 38.475 1.00 91.75 470 ARG A O 1
ATOM 3310 N N . PHE A 1 471 ? -30.545 -10.894 40.387 1.00 89.88 471 PHE A N 1
ATOM 3311 C CA . PHE A 1 471 ? -29.382 -11.729 40.680 1.00 89.88 471 PHE A CA 1
ATOM 3312 C C . PHE A 1 471 ? -29.842 -13.184 40.780 1.00 89.88 471 PHE A C 1
ATOM 3314 O O . PHE A 1 471 ? -30.733 -13.471 41.574 1.00 89.88 471 PHE A O 1
ATOM 3321 N N . SER A 1 472 ? -29.296 -14.104 39.987 1.00 89.25 472 SER A N 1
ATOM 3322 C CA . SER A 1 472 ? -29.802 -15.482 39.929 1.00 89.25 472 SER A CA 1
ATOM 3323 C C . SER A 1 472 ? -28.727 -16.538 39.651 1.00 89.25 472 SER A C 1
ATOM 3325 O O . SER A 1 472 ? -27.562 -16.234 39.391 1.00 89.25 472 SER A O 1
ATOM 3327 N N . ALA A 1 473 ? -29.125 -17.815 39.715 1.00 85.88 473 ALA A N 1
ATOM 3328 C CA . ALA A 1 473 ? -28.361 -18.956 39.198 1.00 85.88 473 ALA A CA 1
ATOM 3329 C C . ALA A 1 473 ? -26.881 -18.995 39.652 1.00 85.88 473 ALA A C 1
ATOM 3331 O O . ALA A 1 473 ? -25.960 -19.190 38.855 1.00 85.88 473 ALA A O 1
ATOM 3332 N N . GLY A 1 474 ? -26.661 -18.808 40.959 1.00 83.12 474 GLY A N 1
ATOM 3333 C CA . GLY A 1 474 ? -25.356 -18.981 41.609 1.00 83.12 474 GLY A CA 1
ATOM 3334 C C . GLY A 1 474 ? -24.360 -17.834 41.415 1.00 83.12 474 GLY A C 1
ATOM 3335 O O . GLY A 1 474 ? -23.165 -18.038 41.624 1.00 83.12 474 GLY A O 1
ATOM 3336 N N . CYS A 1 475 ? -24.810 -16.644 41.007 1.00 86.19 475 CYS A N 1
ATOM 3337 C CA . CYS A 1 475 ? -23.940 -15.473 40.926 1.00 86.19 475 CYS A CA 1
ATOM 3338 C C . CYS A 1 475 ? -23.381 -15.040 42.301 1.00 86.19 475 CYS A C 1
ATOM 3340 O O . CYS A 1 475 ? -24.074 -15.089 43.319 1.00 86.19 475 CYS A O 1
ATOM 3342 N N . THR A 1 476 ? -22.143 -14.541 42.335 1.00 85.38 476 THR A N 1
ATOM 3343 C CA . THR A 1 476 ? -21.498 -14.008 43.553 1.00 85.38 476 THR A CA 1
ATOM 3344 C C . THR A 1 476 ? -21.493 -12.482 43.532 1.00 85.38 476 THR A C 1
ATOM 3346 O O . THR A 1 476 ? -21.077 -11.894 42.540 1.00 85.38 476 THR A O 1
ATOM 3349 N N . VAL A 1 477 ? -21.914 -11.813 44.614 1.00 81.81 477 VAL A N 1
ATOM 3350 C CA . VAL A 1 477 ? -22.053 -10.343 44.631 1.00 81.81 477 VAL A CA 1
ATOM 3351 C C . VAL A 1 477 ? -21.474 -9.723 45.904 1.00 81.81 477 VAL A C 1
ATOM 3353 O O . VAL A 1 477 ? -22.077 -9.748 46.975 1.00 81.81 477 VAL A O 1
ATOM 3356 N N . ALA A 1 478 ? -20.306 -9.099 45.767 1.00 84.25 478 ALA A N 1
ATOM 3357 C CA . ALA A 1 478 ? -19.560 -8.442 46.838 1.00 84.25 478 ALA A CA 1
ATOM 3358 C C . ALA A 1 478 ? -19.480 -6.921 46.608 1.00 84.25 478 ALA A C 1
ATOM 3360 O O . ALA A 1 478 ? -18.398 -6.339 46.534 1.00 84.25 478 ALA A O 1
ATOM 3361 N N . LEU A 1 479 ? -20.643 -6.278 46.469 1.00 77.00 479 LEU A N 1
ATOM 3362 C CA . LEU A 1 479 ? -20.792 -4.832 46.254 1.00 77.00 479 LEU A CA 1
ATOM 3363 C C . LEU A 1 479 ? -20.758 -4.046 47.576 1.00 77.00 479 LEU A C 1
ATOM 3365 O O . LEU A 1 479 ? -21.764 -3.466 47.980 1.00 77.00 479 LEU A O 1
ATOM 3369 N N . GLY A 1 480 ? -19.584 -4.029 48.222 1.00 76.25 480 GLY A N 1
ATOM 3370 C CA . GLY A 1 480 ? -19.178 -3.125 49.311 1.00 76.25 480 GLY A CA 1
ATOM 3371 C C . GLY A 1 480 ? -20.297 -2.543 50.185 1.00 76.25 480 GLY A C 1
ATOM 3372 O O . GLY A 1 480 ? -21.077 -3.283 50.785 1.00 76.25 480 GLY A O 1
ATOM 3373 N N . SER A 1 481 ? -20.345 -1.209 50.257 1.00 76.12 481 SER A N 1
ATOM 3374 C CA . SER A 1 481 ? -21.337 -0.408 50.991 1.00 76.12 481 SER A CA 1
ATOM 3375 C C . SER A 1 481 ? -22.209 0.440 50.051 1.00 76.12 481 SER A C 1
ATOM 3377 O O . SER A 1 481 ? -22.566 1.583 50.350 1.00 76.12 481 SER A O 1
ATOM 3379 N N . PHE A 1 482 ? -22.566 -0.148 48.907 1.00 77.12 482 PHE A N 1
ATOM 3380 C CA . PHE A 1 482 ? -23.527 0.406 47.954 1.00 77.12 482 PHE A CA 1
ATOM 3381 C C . PHE A 1 482 ? -24.960 0.314 48.513 1.00 77.12 482 PHE A C 1
ATOM 3383 O O . PHE A 1 482 ? -25.274 -0.568 49.318 1.00 77.12 482 PHE A O 1
ATOM 3390 N N . SER A 1 483 ? -25.839 1.231 48.107 1.00 81.94 483 SER A N 1
ATOM 3391 C CA . SER A 1 483 ? -27.274 1.130 48.389 1.00 81.94 483 SER A CA 1
ATOM 3392 C C . SER A 1 483 ? -27.966 0.191 47.398 1.00 81.94 483 SER A C 1
ATOM 3394 O O . SER A 1 483 ? -27.499 -0.026 46.279 1.00 81.94 483 SER A O 1
ATOM 3396 N N . HIS A 1 484 ? -29.093 -0.377 47.820 1.00 83.75 484 HIS A N 1
ATOM 3397 C CA . HIS A 1 484 ? -29.860 -1.370 47.074 1.00 83.75 484 HIS A CA 1
ATOM 3398 C C . HIS A 1 484 ? -31.338 -0.963 47.060 1.00 83.75 484 HIS A C 1
ATOM 3400 O O . HIS A 1 484 ? -31.843 -0.476 48.074 1.00 83.75 484 HIS A O 1
ATOM 3406 N N . THR A 1 485 ? -32.031 -1.111 45.930 1.00 87.19 485 THR A N 1
ATOM 3407 C CA . THR A 1 485 ? -33.455 -0.749 45.800 1.00 87.19 485 THR A CA 1
ATOM 3408 C C . THR A 1 485 ? -34.133 -1.566 44.703 1.00 87.19 485 THR A C 1
ATOM 3410 O O . THR A 1 485 ? -33.654 -1.576 43.567 1.00 87.19 485 THR A O 1
ATOM 3413 N N . SER A 1 486 ? -35.263 -2.201 45.022 1.00 87.69 486 SER A N 1
ATOM 3414 C CA . SER A 1 486 ? -36.063 -3.007 44.093 1.00 87.69 486 SER A CA 1
ATOM 3415 C C . SER A 1 486 ? -35.233 -4.126 43.463 1.00 87.69 486 SER A C 1
ATOM 3417 O O . SER A 1 486 ? -35.036 -4.173 42.248 1.00 87.69 486 SER A O 1
ATOM 3419 N N . LEU A 1 487 ? -34.666 -4.989 44.310 1.00 84.88 487 LEU A N 1
ATOM 3420 C CA . LEU A 1 487 ? -33.842 -6.118 43.873 1.00 84.88 487 LEU A CA 1
ATOM 3421 C C . LEU A 1 487 ? -34.612 -7.439 43.890 1.00 84.88 487 LEU A C 1
ATOM 3423 O O . LEU A 1 487 ? -35.408 -7.686 44.788 1.00 84.88 487 LEU A O 1
ATOM 3427 N N . VAL A 1 488 ? -34.295 -8.315 42.937 1.00 87.25 488 VAL A N 1
ATOM 3428 C CA . VAL A 1 488 ? -34.739 -9.718 42.915 1.00 87.25 488 VAL A CA 1
ATOM 3429 C C . VAL A 1 488 ? -33.510 -10.613 43.079 1.00 87.25 488 VAL A C 1
ATOM 3431 O O . VAL A 1 488 ? -32.513 -10.407 42.384 1.00 87.25 488 VAL A O 1
ATOM 3434 N N . ILE A 1 489 ? -33.555 -11.589 43.992 1.00 84.44 489 ILE A N 1
ATOM 3435 C CA . ILE A 1 489 ? -32.437 -12.506 44.274 1.00 84.44 489 ILE A CA 1
ATOM 3436 C C . ILE A 1 489 ? -32.945 -13.953 44.279 1.00 84.44 489 ILE A C 1
ATOM 3438 O O . ILE A 1 489 ? -33.796 -14.312 45.085 1.00 84.44 489 ILE A O 1
ATOM 3442 N N . GLU A 1 490 ? -32.404 -14.795 43.398 1.00 84.56 490 GLU A N 1
ATOM 3443 C CA . GLU A 1 490 ? -32.890 -16.154 43.135 1.00 84.56 490 GLU A CA 1
ATOM 3444 C C . GLU A 1 490 ? -31.784 -17.205 43.320 1.00 84.56 490 GLU A C 1
ATOM 3446 O O . GLU A 1 490 ? -30.951 -17.446 42.439 1.00 84.56 490 GLU A O 1
ATOM 3451 N N . GLY A 1 491 ? -31.806 -17.874 44.474 1.00 73.00 491 GLY A N 1
ATOM 3452 C CA . GLY A 1 491 ? -30.859 -18.930 44.838 1.00 73.00 491 GLY A CA 1
ATOM 3453 C C . GLY A 1 491 ? -29.793 -18.474 45.837 1.00 73.00 491 GLY A C 1
ATOM 3454 O O . GLY A 1 491 ? -30.004 -17.555 46.625 1.00 73.00 491 GLY A O 1
ATOM 3455 N N . ALA A 1 492 ? -28.649 -19.162 45.850 1.00 67.69 492 ALA A N 1
ATOM 3456 C CA . ALA A 1 492 ? -27.582 -18.904 46.815 1.00 67.69 492 ALA A CA 1
ATOM 3457 C C . ALA A 1 492 ? -26.857 -17.575 46.526 1.00 67.69 492 ALA A C 1
ATOM 3459 O O . ALA A 1 492 ? -26.325 -17.383 45.435 1.00 67.69 492 ALA A O 1
ATOM 3460 N N . PHE A 1 493 ? -26.803 -16.689 47.525 1.00 62.66 493 PHE A N 1
ATOM 3461 C CA . PHE A 1 493 ? -26.248 -15.338 47.419 1.00 62.66 493 PHE A CA 1
ATOM 3462 C C . PHE A 1 493 ? -25.368 -15.015 48.637 1.00 62.66 493 PHE A C 1
ATOM 3464 O O . PHE A 1 493 ? -25.843 -15.010 49.772 1.00 62.66 493 PHE A O 1
ATOM 3471 N N . ASN A 1 494 ? -24.085 -14.722 48.407 1.00 62.00 494 ASN A N 1
ATOM 3472 C CA . ASN A 1 494 ? -23.102 -14.457 49.463 1.00 62.00 494 ASN A CA 1
ATOM 3473 C C . ASN A 1 494 ? -22.749 -12.963 49.539 1.00 62.00 494 ASN A C 1
ATOM 3475 O O . ASN A 1 494 ? -21.937 -12.485 48.746 1.00 62.00 494 ASN A O 1
ATOM 3479 N N . LYS A 1 495 ? -23.304 -12.235 50.521 1.00 62.12 495 LYS A N 1
ATOM 3480 C CA . LYS A 1 495 ? -22.956 -10.828 50.795 1.00 62.12 495 LYS A CA 1
ATOM 3481 C C . LYS A 1 495 ? -21.919 -10.721 51.915 1.00 62.12 495 LYS A C 1
ATOM 3483 O O . LYS A 1 495 ? -22.184 -11.113 53.049 1.00 62.12 495 LYS A O 1
ATOM 3488 N N . GLY A 1 496 ? -20.765 -10.118 51.628 1.00 65.00 496 GLY A N 1
ATOM 3489 C CA . GLY A 1 496 ? -19.783 -9.764 52.658 1.00 65.00 496 GLY A CA 1
ATOM 3490 C C . GLY A 1 496 ? -20.302 -8.649 53.573 1.00 65.00 496 GLY A C 1
ATOM 3491 O O . GLY A 1 496 ? -20.657 -7.569 53.099 1.00 65.00 496 GLY A O 1
ATOM 3492 N N . LEU A 1 497 ? -20.340 -8.890 54.886 1.00 59.47 497 LEU A N 1
ATOM 3493 C CA . LEU A 1 497 ? -20.748 -7.888 55.874 1.00 59.47 497 LEU A CA 1
ATOM 3494 C C . LEU A 1 497 ? -19.537 -7.050 56.305 1.00 59.47 497 LEU A C 1
ATOM 3496 O O . LEU A 1 497 ? -18.613 -7.566 56.927 1.00 59.47 497 LEU A O 1
ATOM 3500 N N . THR A 1 498 ? -19.539 -5.753 55.981 1.00 65.62 498 THR A N 1
ATOM 3501 C CA . THR A 1 498 ? -18.471 -4.813 56.373 1.00 65.62 498 THR A CA 1
ATOM 3502 C C . THR A 1 498 ? -19.001 -3.723 57.306 1.00 65.62 498 THR A C 1
ATOM 3504 O O . THR A 1 498 ? -20.175 -3.354 57.240 1.00 65.62 498 THR A O 1
ATOM 3507 N N . ALA A 1 499 ? -18.125 -3.141 58.133 1.00 67.12 499 ALA A N 1
ATOM 3508 C CA . ALA A 1 499 ? -18.478 -2.025 59.019 1.00 67.12 499 ALA A CA 1
ATOM 3509 C C . ALA A 1 499 ? -19.037 -0.799 58.262 1.00 67.12 499 ALA A C 1
ATOM 3511 O O . ALA A 1 499 ? -19.889 -0.081 58.785 1.00 67.12 499 ALA A O 1
ATOM 3512 N N . SER A 1 500 ? -18.618 -0.588 57.007 1.00 59.94 500 SER A N 1
ATOM 3513 C CA . SER A 1 500 ? -19.144 0.483 56.148 1.00 59.94 500 SER A CA 1
ATOM 3514 C C . SER A 1 500 ? -20.621 0.265 55.782 1.00 59.94 500 SER A C 1
ATOM 3516 O O . SER A 1 500 ? -21.365 1.227 55.602 1.00 59.94 500 SER A O 1
ATOM 3518 N N . ASN A 1 501 ? -21.065 -0.994 55.720 1.00 61.84 501 ASN A N 1
ATOM 3519 C CA . ASN A 1 501 ? -22.433 -1.377 55.368 1.00 61.84 501 ASN A CA 1
ATOM 3520 C C . ASN A 1 501 ? -23.361 -1.155 56.568 1.00 61.84 501 ASN A C 1
ATOM 3522 O O . ASN A 1 501 ? -24.421 -0.543 56.441 1.00 61.84 501 ASN A O 1
ATOM 3526 N N . THR A 1 502 ? -22.935 -1.643 57.739 1.00 63.56 502 THR A N 1
ATOM 3527 C CA . THR A 1 502 ? -23.679 -1.558 59.003 1.00 63.56 502 THR A CA 1
ATOM 3528 C C . THR A 1 502 ? -23.941 -0.104 59.395 1.00 63.56 502 THR A C 1
ATOM 3530 O O . THR A 1 502 ? -25.080 0.261 59.677 1.00 63.56 502 THR A O 1
ATOM 3533 N N . ASN A 1 503 ? -22.919 0.754 59.321 1.00 62.25 503 ASN A N 1
ATOM 3534 C CA . ASN A 1 503 ? -23.003 2.141 59.791 1.00 62.25 503 ASN A CA 1
ATOM 3535 C C . ASN A 1 503 ? -23.886 3.061 58.924 1.00 62.25 503 ASN A C 1
ATOM 3537 O O . ASN A 1 503 ? -24.209 4.163 59.359 1.00 62.25 503 ASN A O 1
ATOM 3541 N N . ARG A 1 504 ? -24.270 2.649 57.706 1.00 57.84 504 ARG A N 1
ATOM 3542 C CA . ARG A 1 504 ? -25.070 3.473 56.776 1.00 57.84 504 ARG A CA 1
ATOM 3543 C C . ARG A 1 504 ? -26.551 3.086 56.712 1.00 57.84 504 ARG A C 1
ATOM 3545 O O . ARG A 1 504 ? -27.282 3.680 55.929 1.00 57.84 504 ARG A O 1
ATOM 3552 N N . LEU A 1 505 ? -26.985 2.057 57.449 1.00 62.75 505 LEU A N 1
ATOM 3553 C CA . LEU A 1 505 ? -28.299 1.397 57.310 1.00 62.75 505 LEU A CA 1
ATOM 3554 C C . LEU A 1 505 ? -28.606 0.827 55.901 1.00 62.75 505 LEU A C 1
ATOM 3556 O O . LEU A 1 505 ? -29.617 0.152 55.719 1.00 62.75 505 LEU A O 1
ATOM 3560 N N . CYS A 1 506 ? -27.691 0.958 54.930 1.00 52.53 506 CYS A N 1
ATOM 3561 C CA . CYS A 1 506 ? -27.723 0.300 53.613 1.00 52.53 506 CYS A CA 1
ATOM 3562 C C . CYS A 1 506 ? -27.625 -1.240 53.687 1.00 52.53 506 CYS A C 1
ATOM 3564 O O . CYS A 1 506 ? -27.613 -1.918 52.662 1.00 52.53 506 CYS A O 1
ATOM 3566 N N . ASN A 1 507 ? -27.552 -1.799 54.898 1.00 49.88 507 ASN A N 1
ATOM 3567 C CA . ASN A 1 507 ? -27.644 -3.228 55.167 1.00 49.88 507 ASN A CA 1
ATOM 3568 C C . ASN A 1 507 ? -29.038 -3.664 55.667 1.00 49.88 507 ASN A C 1
ATOM 3570 O O . ASN A 1 507 ? -29.142 -4.682 56.348 1.00 49.88 507 ASN A O 1
ATOM 3574 N N . LYS A 1 508 ? -30.103 -2.932 55.291 1.00 49.22 508 LYS A N 1
ATOM 3575 C CA . LYS A 1 508 ? -31.458 -3.491 55.129 1.00 49.22 508 LYS A CA 1
ATOM 3576 C C . LYS A 1 508 ? -31.379 -4.683 54.166 1.00 49.22 508 LYS A C 1
ATOM 3578 O O . LYS A 1 508 ? -31.370 -4.512 52.950 1.00 49.22 508 LYS A O 1
ATOM 3583 N N . GLY A 1 509 ? -31.223 -5.884 54.710 1.00 44.31 509 GLY A N 1
ATOM 3584 C CA . GLY A 1 509 ? -31.342 -7.112 53.935 1.00 44.31 509 GLY A CA 1
ATOM 3585 C C . GLY A 1 509 ? -32.814 -7.438 53.707 1.00 44.31 509 GLY A C 1
ATOM 3586 O O . GLY A 1 509 ? -33.592 -7.356 54.650 1.00 44.31 509 GLY A O 1
ATOM 3587 N N . PHE A 1 510 ? -33.153 -7.865 52.489 1.00 49.44 510 PHE A N 1
ATOM 3588 C CA . PHE A 1 510 ? -34.388 -8.608 52.193 1.00 49.44 510 PHE A CA 1
ATOM 3589 C C . PHE A 1 510 ? -35.723 -7.860 52.430 1.00 49.44 510 PHE A C 1
ATOM 3591 O O . PHE A 1 510 ? -36.744 -8.499 52.657 1.00 49.44 510 PHE A O 1
ATOM 3598 N N . ASP A 1 511 ? -35.733 -6.521 52.351 1.00 40.56 511 ASP A N 1
ATOM 3599 C CA . ASP A 1 511 ? -36.973 -5.710 52.367 1.00 40.56 511 ASP A CA 1
ATOM 3600 C C . ASP A 1 511 ? -37.729 -5.711 51.014 1.00 40.56 511 ASP A C 1
ATOM 3602 O O . ASP A 1 511 ? -38.886 -5.296 50.962 1.00 40.56 511 ASP A O 1
ATOM 3606 N N . ASP A 1 512 ? -37.095 -6.175 49.930 1.00 38.03 512 ASP A N 1
ATOM 3607 C CA . ASP A 1 512 ? -37.756 -6.542 48.668 1.00 38.03 512 ASP A CA 1
ATOM 3608 C C . ASP A 1 512 ? -38.000 -8.067 48.649 1.00 38.03 512 ASP A C 1
ATOM 3610 O O . ASP A 1 512 ? -37.237 -8.832 49.245 1.00 38.03 512 ASP A O 1
ATOM 3614 N N . THR A 1 513 ? -39.084 -8.505 48.003 1.00 36.06 513 THR A N 1
ATOM 3615 C CA . THR A 1 513 ? -39.713 -9.824 48.219 1.00 36.06 513 THR A CA 1
ATOM 3616 C C . THR A 1 513 ? -38.880 -11.024 47.743 1.00 36.06 513 THR A C 1
ATOM 3618 O O . THR A 1 513 ? -38.251 -10.973 46.686 1.00 36.06 513 THR A O 1
ATOM 3621 N N . ILE A 1 514 ? -38.957 -12.122 48.510 1.00 35.03 514 ILE A N 1
ATOM 3622 C CA . ILE A 1 514 ? -38.571 -13.494 48.118 1.00 35.03 514 ILE A CA 1
ATOM 3623 C C . ILE A 1 514 ? -39.783 -14.179 47.473 1.00 35.03 514 ILE A C 1
ATOM 3625 O O . ILE A 1 514 ? -40.884 -14.025 48.051 1.00 35.03 514 ILE A O 1
#

Foldseek 3Di:
DPPPPVPPPDDDDDADALVVVQVQQVVLNFDQVDKYKHQCDDDADQQPDSKIKIWGADGSNGTDQ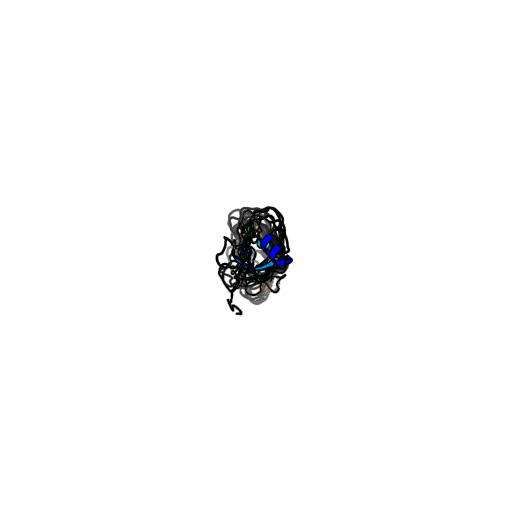FIFIGTPLDPGGWTFGWDSVPDPGTATQFTPGPQQFRPPNRHRCHCVVQVPVNQFARPDLVQASGEHPPSVQDEEEAELAQPEQAAHENNHAYAEYENYENEADADDCEGHEHEYEEHAEEHEAYAYEAERAREYEYAYQYAYEYEHEQYEAYCYAYYDYDQSHQHEYEYENYEHEHHAADANAHDHYAHAYEYYLYEAAHNHQPRYCHAAHAAHYEYEYYNYEHAHHEHEHHYAYQNHEYYAELYEHHHHYDYAQNYAHYEDHAYNYEYDQPHAEHEHNHAYEYAYYNYEANYAYEDHEYQEYEYHAELYEYEHYEHYYYYEPPQRDYEAAHENYEYDHAEYEDYYDDDDNPDDQHQHYYNYEYEHQYEYEEEYEAAHANAYCYEHEHQHEYAYDYEYEHYNYEYEHNYEYAHHQYAYYNYHYYDDYDYDDDPSNVVVVSPPPCPHDD

Secondary structure (DSSP, 8-state):
---------PPPPSSB-HHHHHHHHHTT---TT-EEEEEEEEETTTEEEEEEEEEEEEETTEE-SEEEEEETTEEEEEEEEEESSSSSS-EEEEEE-TT-------SSSSSTTTTTTTS--S-TTTTSS-EETT-TT--EEEES---BS-EEEE-S-EEEEES-EEE-STT-SS--EEEE----S-EEEES-EEETT-EEEE----SSPEEEES-EEES----EE-TT--S-EEEES-EEEE-SSS-S-EE-SSS-EEEES-EEEES-TTT----EE-S---EEEES-EEEEEEEEE-SS-TT-EEEEES-EEEEEEEE-TT--S-EEEEES-EE-SSS-EEEE-SSEEEEEES-EE-SEEEE-S-SEEEEEEES-EE-SSEEEEEE-SS--EEEEEEES-EE-SS--EEEEEE---TT---EEEES-EE-TT-EEEEEEEEEEEEEES-EE-TT-EEEEEEEEEEES-EEETT-EEEETT-EEES-EEES-------HHHHTTSTT--S-S--

Radius of gyration: 36.71 Å; chains: 1; bounding box: 82×37×136 Å

Organism: NCBI:txid68221

pLDDT: mean 77.7, std 14.91, range [35.03, 97.44]

=== Feature glossary ===
Annotated list of the representations used here:

Nearest PDB structures. The Foldseek neighbor list gives the closest experimentally determined structures in the PDB, ranked by structural alignment. TM-score near 1 means near-identical fold; near 0.3 means only rough topology match. This is how one finds what a novel AlphaFold prediction most resembles in the solved-structure universe.

Foldseek 3Di. Foldseek's 3Di representation compresses backbone geometry into a per-residue letter drawn from a learned twenty-state alphabet. It captures the tertiary interaction pattern around each residue — which residues are packed against it in space, regardless of where they are in sequence.

Radius of gyration, Cα contacts, bounding box. Radius of gyration (Rg) is the root-mean-square distance of Cα atoms from their centroid — a single number for overall size and compactness. A globular domain of N residues has Rg ≈ 2.2·N^0.38 Å; an extended or disordered chain has a much larger Rg. The Cα contact count is the number of residue pairs whose Cα atoms are within 8 Å and are more than four positions apart in sequence — a standard proxy for tertiary packing density. The bounding box is the smallest axis-aligned box enclosing all Cα atoms.

InterPro / GO / CATH / organism. The annotation block draws on four external resources. InterPro: which protein families and domains the sequence belongs to. GO: standardized terms for what the protein does, what process it participates in, and where in the cell it acts. CATH: which structural fold it has in the CATH hierarchy. Organism: the species of origin.

mmCIF coordinates. The mmCIF block holds the 3D Cartesian coordinates of each backbone atom (N, Cα, C, O) in ångströms. mmCIF is the PDB's canonical archive format — a tagged-loop text representation of the atomic model.

pLDDT. pLDDT is the predicted lDDT-Cα score: AlphaFold's confidence that the local environment of each residue (all inter-atomic distances within 15 Å) is correctly placed. It is a per-residue number between 0 and 100, with higher meaning more reliable.

Backbone torsions (φ/ψ). φ (phi) and ψ (psi) are the two rotatable backbone dihedrals per residue: φ is the C(i-1)–N–Cα–C torsion, ψ is the N–Cα–C–N(i+1) torsion, both in degrees on (−180°, 180°]. α-helical residues cluster near (−60°, −45°); β-strand residues near (−120°, +130°). A Ramachandran plot is simply a scatter of (φ, ψ) for every residue.

B-factor. For experimental (PDB) structures, the B-factor (temperature factor) quantifies the positional spread of each atom in the crystal — a combination of thermal vibration and static disorder — in units of Å². High B-factors mark flexible loops or poorly resolved regions; low B-factors mark the rigid, well-ordered core.

Secondary structure (3-state, P-SEA). SS3 is a coarse helix/strand/coil call (letters a/b/c) made by the P-SEA algorithm from inter-Cα distances and dihedrals. It is less detailed than DSSP but needs only Cα positions.

Predicted aligned error. Predicted aligned error is AlphaFold's pairwise confidence. Unlike pLDDT (per-residue), PAE is per-residue-pair and captures whether two parts of the structure are correctly placed relative to each other. Units are ångströms of expected positional error.

Solvent-accessible surface area. Solvent-accessible surface area (SASA) is the area in Å² traced out by the centre of a 1.4 Å probe sphere (a water molecule) rolled over the protein's van der Waals surface (Shrake–Rupley / Lee–Richards construction). Buried residues have near-zero SASA; fully exposed residues can exceed 200 Å². The total SASA scales roughly with the number of surface residues.

Secondary structure (8-state, DSSP). The SS8 string is DSSP's per-residue secondary-structure call. α-helix (H) means an i→i+4 H-bond ladder; β-strand (E) means the residue participates in a β-sheet; 3₁₀ (G) and π (I) are tighter and wider helices; T/S are turns/bends; '-' is loop.

Rendered structure images. Structure images are PyMOL renders from six orthogonal camera directions. Cartoon representation draws helices as coils and strands as arrows; sticks shows the backbone as bonds; surface shows the solvent-excluded envelope. Rainbow coloring maps sequence position to hue (blue→red, N→C); chain coloring assigns a distinct color per polypeptide.

Sequence. The amino-acid sequence is the protein's primary structure: the linear order of residues from the N-terminus to the C-terminus, written in one-letter code. Everything else here — the 3D coordinates, the secondary structure, the domain annotations — is ultimately a consequence of this string.

Contact-map, Ramachandran, and PAE plots. Three diagnostic plots accompany the record. The Cα contact map visualizes the tertiary structure as a 2D adjacency matrix (8 Å cutoff, sequence-local contacts suppressed). The Ramachandran plot shows the distribution of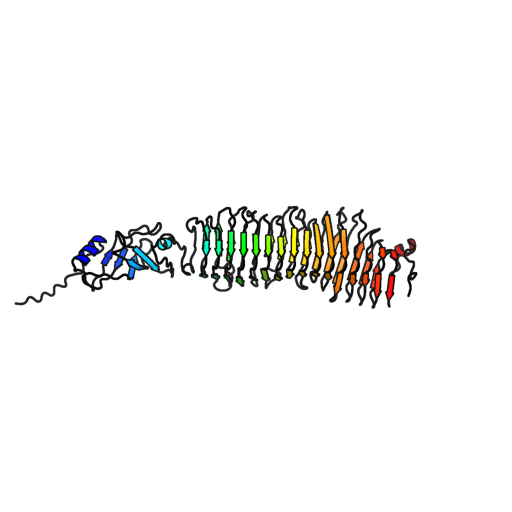 backbone (φ, ψ) torsions, with points in the α and β basins reflecting secondary structure content. The PAE plot shows AlphaFold's inter-residue confidence as a color matrix.